Protein AF-0000000084978502 (afdb_homodimer)

Sequence (450 aa):
MEEYKTDAEIYAVLEREIIDLTLRPGSSLSENPLCARFGAPRSMIRVVLQRLQENGLVKIVPYKGTTVTRLNREIVDELIYERTAVEARVLRDFSPKCTPEQRALIRRRTDAYAALARAEEIDYNKLYEADRLLHETWFAAMGKMYLWRTLQNAHADYSRFRMLDTMTSGGLDEVIADHQNIIAAIERCDLAAFEPLVERHLYGGIRRLGSKLTGEYADYFEPEKMEEYKTDAEIYAVLEREIIDLTLRPGSSLSENPLCARFGAPRSMIRVVLQRLQENGLVKIVPYKGTTVTRLNREIVDELIYERTAVEARVLRDFSPKCTPEQRALIRRRTDAYAALARAEEIDYNKLYEADRLLHETWFAAMGKMYLWRTLQNAHADYSRFRMLDTMTSGGLDEVIADHQNIIAAIERCDLAAFEPLVERHLYGGIRRLGSKLTGEYADYFEPEK

Solvent-accessible surface area (backbone atoms only — not comparable to full-atom values): 23992 Å² total; per-residue (Å²): 113,58,79,52,86,39,54,66,52,47,37,52,53,51,51,47,30,45,38,68,48,75,45,42,44,58,37,77,55,55,66,66,64,48,25,63,46,31,72,42,56,67,70,51,50,49,52,33,50,50,52,34,31,78,69,60,50,30,44,80,39,90,98,76,43,31,26,28,40,49,32,48,66,68,58,36,52,46,49,45,54,42,50,29,32,37,51,24,50,46,45,51,67,36,29,82,66,60,45,73,67,55,50,50,52,51,50,51,37,51,51,52,34,48,53,44,70,66,40,96,72,65,52,66,67,60,40,52,50,35,52,50,55,48,62,43,48,53,30,54,76,65,70,33,53,69,56,48,49,47,68,65,62,69,24,68,46,43,52,28,50,51,42,49,32,68,74,67,46,80,51,60,67,59,51,48,52,40,52,51,54,50,50,51,32,40,76,64,50,41,60,85,52,35,46,64,48,41,39,54,50,64,46,35,48,60,61,63,39,45,68,38,52,73,53,84,42,28,69,38,34,54,77,80,129,117,61,80,52,86,39,57,66,52,48,37,52,52,51,51,47,31,43,38,69,48,75,45,42,44,59,37,78,56,54,66,66,65,50,25,63,51,32,71,43,57,67,70,51,50,49,52,33,50,49,53,35,32,76,68,59,51,29,44,78,40,87,97,76,45,30,25,28,42,48,31,49,67,68,58,36,50,47,50,46,52,42,49,30,32,38,51,24,51,46,46,52,65,34,29,84,66,61,43,73,67,54,50,51,51,50,50,52,34,51,51,50,33,50,52,43,72,66,39,93,73,66,54,64,68,60,40,51,51,34,51,49,54,49,62,43,48,52,31,55,75,64,70,34,53,70,56,49,49,45,68,67,60,69,30,66,43,46,53,29,50,52,41,49,32,69,74,67,45,81,52,61,66,58,52,49,52,38,52,50,53,49,51,52,31,36,76,67,52,40,60,82,51,35,47,64,47,40,39,55,50,65,46,36,49,59,62,62,38,46,69,39,52,73,51,84,44,30,72,39,33,54,77,81,128

Secondary structure (DSSP, 8-state):
-----SHHHHHHHHHHHHHTTSS-TT-B--HHHHHHHHT--HHHHHHHHHHHHHTTSEEEETTTEEEEPPB-HHHHHHHHHHHHHHHHHHHHHHGGG--HHHHHHHHHHHHHHHHHHTSSS--HHHHHHHHHHHHHHHHHHTT-HHHHHHHHHT-HHHHHHHHHHHHHS--HHHHHHHHHHHHHHHHHT-GGGHHHHHHHHHTHHHHHHGGGGTTTTGGGBPPP-/-----SHHHHHHHHHHHHHTTSS-TT-B--HHHHHHHHT--HHHHHHHHHHHHHTTSEEEETTTEEEEPPB-HHHHHHHHHHHHHHHHHHHHHHGGG--HHHHHHHHHHHHHHHHHHTSSS--HHHHHHHHHHHHHHHHHHTT-HHHHHHHHHS-HHHHHHHHHHHHHS--HHHHHHHHHHHHHHHHHT-GGGHHHHHHHHHTHHHHHHGGGGTTTTGGGBPPP-

Radius of gyration: 24.13 Å; Cα contacts (8 Å, |Δi|>4): 511; chains: 2; bounding box: 58×70×54 Å

Structure (mmCIF, N/CA/C/O backbone):
data_AF-0000000084978502-model_v1
#
loop_
_entity.id
_entity.type
_entity.pdbx_description
1 polymer 'Transcriptional regulator, GntR family'
#
loop_
_atom_site.group_PDB
_atom_site.id
_atom_site.type_symbol
_atom_site.label_atom_id
_atom_site.label_alt_id
_atom_site.label_comp_id
_atom_site.label_asym_id
_atom_site.label_entity_id
_atom_site.label_seq_id
_atom_site.pdbx_PDB_ins_code
_atom_site.Cartn_x
_atom_site.Cartn_y
_atom_site.Cartn_z
_atom_site.occupancy
_atom_site.B_iso_or_equiv
_atom_site.auth_seq_id
_atom_site.auth_comp_id
_atom_site.auth_asym_id
_atom_site.auth_atom_id
_atom_site.pdbx_PDB_model_num
ATOM 1 N N . MET A 1 1 ? -21.109 30.172 -2.07 1 45.62 1 MET A N 1
ATOM 2 C CA . MET A 1 1 ? -21.516 28.812 -2.381 1 45.62 1 MET A CA 1
ATOM 3 C C . MET A 1 1 ? -20.719 28.25 -3.555 1 45.62 1 MET A C 1
ATOM 5 O O . MET A 1 1 ? -20.641 28.891 -4.609 1 45.62 1 MET A O 1
ATOM 9 N N . GLU A 1 2 ? -19.812 27.375 -3.27 1 52.56 2 GLU A N 1
ATOM 10 C CA . GLU A 1 2 ? -18.938 26.969 -4.363 1 52.56 2 GLU A CA 1
ATOM 11 C C . GLU A 1 2 ? -19.703 26.203 -5.434 1 52.56 2 GLU A C 1
ATOM 13 O O . GLU A 1 2 ? -20.422 25.25 -5.129 1 52.56 2 GLU A O 1
ATOM 18 N N . GLU A 1 3 ? -20.047 26.828 -6.395 1 58.22 3 GLU A N 1
ATOM 19 C CA . GLU A 1 3 ? -20.75 26.234 -7.527 1 58.22 3 GLU A CA 1
ATOM 20 C C . GLU A 1 3 ? -19.953 25.078 -8.133 1 58.22 3 GLU A C 1
ATOM 22 O O . GLU A 1 3 ? -19.031 25.297 -8.922 1 58.22 3 GLU A O 1
ATOM 27 N N . TYR A 1 4 ? -19.922 24.016 -7.375 1 64.69 4 TYR A N 1
ATOM 28 C CA . TYR A 1 4 ? -19.203 22.922 -8.031 1 64.69 4 TYR A CA 1
ATOM 29 C C . TYR A 1 4 ? -20.156 22.094 -8.898 1 64.69 4 TYR A C 1
ATOM 31 O O . TYR A 1 4 ? -21.281 21.812 -8.508 1 64.69 4 TYR A O 1
ATOM 39 N N . LYS A 1 5 ? -19.625 21.938 -10.133 1 68.88 5 LYS A N 1
ATOM 40 C CA . LYS A 1 5 ? -20.5 21.422 -11.18 1 68.88 5 LYS A CA 1
ATOM 41 C C . LYS A 1 5 ? -20.406 19.906 -11.273 1 68.88 5 LYS A C 1
ATOM 43 O O . LYS A 1 5 ? -21.375 19.234 -11.656 1 68.88 5 LYS A O 1
ATOM 48 N N . THR A 1 6 ? -19.656 19.344 -10.688 1 86.62 6 THR A N 1
ATOM 49 C CA . THR A 1 6 ? -19.688 17.906 -10.969 1 86.62 6 THR A CA 1
ATOM 50 C C . THR A 1 6 ? -19.391 17.109 -9.703 1 86.62 6 THR A C 1
ATOM 52 O O . THR A 1 6 ? -18.875 17.641 -8.727 1 86.62 6 THR A O 1
ATOM 55 N N . ASP A 1 7 ? -19.75 15.953 -9.695 1 92.62 7 ASP A N 1
ATOM 56 C CA . ASP A 1 7 ? -19.469 15.023 -8.602 1 92.62 7 ASP A CA 1
ATOM 57 C C . ASP A 1 7 ? -17.969 14.922 -8.336 1 92.62 7 ASP A C 1
ATOM 59 O O . ASP A 1 7 ? -17.531 14.883 -7.188 1 92.62 7 ASP A O 1
ATOM 63 N N . ALA A 1 8 ? -17.312 14.961 -9.453 1 92.12 8 ALA A N 1
ATOM 64 C CA . ALA A 1 8 ? -15.859 14.836 -9.352 1 92.12 8 ALA A CA 1
ATOM 65 C C . ALA A 1 8 ? -15.25 16.031 -8.633 1 92.12 8 ALA A C 1
ATOM 67 O O . ALA A 1 8 ? -14.312 15.883 -7.848 1 92.12 8 ALA A O 1
ATOM 68 N N . GLU A 1 9 ? -15.766 17.156 -8.898 1 94.19 9 GLU A N 1
ATOM 69 C CA . GLU A 1 9 ? -15.258 18.375 -8.273 1 94.19 9 GLU A CA 1
ATOM 70 C C . GLU A 1 9 ? -15.578 18.406 -6.781 1 94.19 9 GLU A C 1
ATOM 72 O O . GLU A 1 9 ? -14.727 18.766 -5.965 1 94.19 9 GLU A O 1
ATOM 77 N N . ILE A 1 10 ? -16.812 18.047 -6.531 1 95.88 10 ILE A N 1
ATOM 78 C CA . ILE A 1 10 ? -17.219 18.016 -5.129 1 95.88 10 ILE A CA 1
ATOM 79 C C . ILE A 1 10 ? -16.375 16.984 -4.375 1 95.88 10 ILE A C 1
ATOM 81 O O . ILE A 1 10 ? -15.922 17.25 -3.26 1 95.88 10 ILE A O 1
ATOM 85 N N . TYR A 1 11 ? -16.234 15.836 -4.98 1 95.62 11 TYR A N 1
ATOM 86 C CA . TYR A 1 11 ? -15.406 14.797 -4.379 1 95.62 11 TYR A CA 1
ATOM 87 C C . TYR A 1 11 ? -14.016 15.32 -4.07 1 95.62 11 TYR A C 1
ATOM 89 O O . TYR A 1 11 ? -13.5 15.133 -2.965 1 95.62 11 TYR A O 1
ATOM 97 N N . ALA A 1 12 ? -13.445 16.016 -5.023 1 94.56 12 ALA A N 1
ATOM 98 C CA . ALA A 1 12 ? -12.078 16.5 -4.879 1 94.56 12 ALA A CA 1
ATOM 99 C C . ALA A 1 12 ? -11.969 17.5 -3.725 1 94.56 12 ALA A C 1
ATOM 101 O O . ALA A 1 12 ? -11 17.469 -2.963 1 94.56 12 ALA A O 1
ATOM 102 N N . VAL A 1 13 ? -12.969 18.312 -3.621 1 94.81 13 VAL A N 1
ATOM 103 C CA . VAL A 1 13 ? -12.977 19.328 -2.562 1 94.81 13 VAL A CA 1
ATOM 104 C C . VAL A 1 13 ? -13.07 18.641 -1.201 1 94.81 13 VAL A C 1
ATOM 106 O O . VAL A 1 13 ? -12.281 18.922 -0.296 1 94.81 13 VAL A O 1
ATOM 109 N N . LEU A 1 14 ? -13.977 17.703 -1.093 1 96 14 LEU A N 1
ATOM 110 C CA . LEU A 1 14 ? -14.188 17.031 0.181 1 96 14 LEU A CA 1
ATOM 111 C C . LEU A 1 14 ? -12.984 16.156 0.536 1 96 14 LEU A C 1
ATOM 113 O O . LEU A 1 14 ? -12.594 16.078 1.701 1 96 14 LEU A O 1
ATOM 117 N N . GLU A 1 15 ? -12.508 15.453 -0.425 1 95.12 15 GLU A N 1
ATOM 118 C CA . GLU A 1 15 ? -11.312 14.656 -0.187 1 95.12 15 GLU A CA 1
ATOM 119 C C . GLU A 1 15 ? -10.172 15.516 0.35 1 95.12 15 GLU A C 1
ATOM 121 O O . GLU A 1 15 ? -9.516 15.148 1.328 1 95.12 15 GLU A O 1
ATOM 126 N N . ARG A 1 16 ? -9.977 16.656 -0.269 1 93.81 16 ARG A N 1
ATOM 127 C CA . ARG A 1 16 ? -8.93 17.562 0.176 1 93.81 16 ARG A CA 1
ATOM 128 C C . ARG A 1 16 ? -9.18 18.016 1.611 1 93.81 16 ARG A C 1
ATOM 130 O O . ARG A 1 16 ? -8.266 18.016 2.436 1 93.81 16 ARG A O 1
ATOM 137 N N . GLU A 1 17 ? -10.406 18.344 1.91 1 95.88 17 GLU A N 1
ATOM 138 C CA . GLU A 1 17 ? -10.742 18.859 3.236 1 95.88 17 GLU A CA 1
ATOM 139 C C . GLU A 1 17 ? -10.578 17.766 4.301 1 95.88 17 GLU A C 1
ATOM 141 O O . GLU A 1 17 ? -10.234 18.062 5.445 1 95.88 17 GLU A O 1
ATOM 146 N N . ILE A 1 18 ? -10.805 16.484 3.902 1 96.38 18 ILE A N 1
ATOM 147 C CA . ILE A 1 18 ? -10.609 15.375 4.824 1 96.38 18 ILE A CA 1
ATOM 148 C C . ILE A 1 18 ? -9.117 15.133 5.027 1 96.38 18 ILE A C 1
ATOM 150 O O . ILE A 1 18 ? -8.656 14.945 6.16 1 96.38 18 ILE A O 1
ATOM 154 N N . ILE A 1 19 ? -8.375 15.258 3.99 1 94.5 19 ILE A N 1
ATOM 155 C CA . ILE A 1 19 ? -6.949 14.953 4.012 1 94.5 19 ILE A CA 1
ATOM 156 C C . ILE A 1 19 ? -6.199 16.047 4.766 1 94.5 19 ILE A C 1
ATOM 158 O O . ILE A 1 19 ? -5.289 15.766 5.543 1 94.5 19 ILE A O 1
ATOM 162 N N . ASP A 1 20 ? -6.66 17.312 4.551 1 94.62 20 ASP A N 1
ATOM 163 C CA . ASP A 1 20 ? -5.938 18.406 5.199 1 94.62 20 ASP A CA 1
ATOM 164 C C . ASP A 1 20 ? -6.531 18.719 6.574 1 94.62 20 ASP A C 1
ATOM 166 O O . ASP A 1 20 ? -6.16 19.703 7.207 1 94.62 20 ASP A O 1
ATOM 170 N N . LEU A 1 21 ? -7.523 17.969 7.055 1 95.75 21 LEU A N 1
ATOM 171 C CA . LEU A 1 21 ? -8.086 17.938 8.398 1 95.75 21 LEU A CA 1
ATOM 172 C C . LEU A 1 21 ? -9.008 19.125 8.633 1 95.75 21 LEU A C 1
ATOM 174 O O . LEU A 1 21 ? -9.375 19.422 9.773 1 95.75 21 LEU A O 1
ATOM 178 N N . THR A 1 22 ? -9.328 19.859 7.516 1 96.25 22 THR A N 1
ATOM 179 C CA . THR A 1 22 ? -10.422 20.828 7.641 1 96.25 22 THR A CA 1
ATOM 180 C C . THR A 1 22 ? -11.68 20.141 8.164 1 96.25 22 THR A C 1
ATOM 182 O O . THR A 1 22 ? -12.359 20.672 9.047 1 96.25 22 THR A O 1
ATOM 185 N N . LEU A 1 23 ? -11.953 18.969 7.582 1 96.81 23 LEU A N 1
ATOM 186 C CA . LEU A 1 23 ? -12.914 18.047 8.172 1 96.81 23 LEU A CA 1
ATOM 187 C C . LEU A 1 23 ? -12.219 17.031 9.07 1 96.81 23 LEU A C 1
ATOM 189 O O . LEU A 1 23 ? -11.508 16.141 8.578 1 96.81 23 LEU A O 1
ATOM 193 N N . ARG A 1 24 ? -12.469 17.141 10.336 1 96.12 24 ARG A N 1
ATOM 194 C CA . ARG A 1 24 ? -11.711 16.375 11.32 1 96.12 24 ARG A CA 1
ATOM 195 C C . ARG A 1 24 ? -12.172 14.914 11.352 1 96.12 24 ARG A C 1
ATOM 197 O O . ARG A 1 24 ? -13.352 14.625 11.148 1 96.12 24 ARG A O 1
ATOM 204 N N . PRO A 1 25 ? -11.234 14.023 11.68 1 96.75 25 PRO A N 1
ATOM 205 C CA . PRO A 1 25 ? -11.656 12.633 11.883 1 96.75 25 PRO A CA 1
ATOM 206 C C . PRO A 1 25 ? -12.734 12.5 12.953 1 96.75 25 PRO A C 1
ATOM 208 O O . PRO A 1 25 ? -12.656 13.141 14.008 1 96.75 25 PRO A O 1
ATOM 211 N N . GLY A 1 26 ? -13.719 11.734 12.578 1 95.19 26 GLY A N 1
ATOM 212 C CA . GLY A 1 26 ? -14.797 11.492 13.523 1 95.19 26 GLY A CA 1
ATOM 213 C C . GLY A 1 26 ? -15.93 12.492 13.398 1 95.19 26 GLY A C 1
ATOM 214 O O . GLY A 1 26 ? -17 12.297 13.961 1 95.19 26 GLY A O 1
ATOM 215 N N . SER A 1 27 ? -15.758 13.617 12.695 1 96.06 27 SER A N 1
ATOM 216 C CA . SER A 1 27 ? -16.781 14.648 12.57 1 96.06 27 SER A CA 1
ATOM 217 C C . SER A 1 27 ? -17.906 14.188 11.648 1 96.06 27 SER A C 1
ATOM 219 O O . SER A 1 27 ? -17.703 13.344 10.781 1 96.06 27 SER A O 1
ATOM 221 N N . SER A 1 28 ? -19.016 14.719 11.805 1 95.12 28 SER A N 1
ATOM 222 C CA . SER A 1 28 ? -20.188 14.398 11 1 95.12 28 SER A CA 1
ATOM 223 C C . SER A 1 28 ? -20.156 15.141 9.672 1 95.12 28 SER A C 1
ATOM 225 O O . SER A 1 28 ? -19.766 16.312 9.617 1 95.12 28 SER A O 1
ATOM 227 N N . LEU A 1 29 ? -20.438 14.477 8.664 1 94.75 29 LEU A N 1
ATOM 228 C CA . LEU A 1 29 ? -20.609 15.016 7.316 1 94.75 29 LEU A CA 1
ATOM 229 C C . LEU A 1 29 ? -22.016 14.727 6.785 1 94.75 29 LEU A C 1
ATOM 231 O O . LEU A 1 29 ? -22.203 13.781 6.016 1 94.75 29 LEU A O 1
ATOM 235 N N . SER A 1 30 ? -22.922 15.617 7.105 1 90.94 30 SER A N 1
ATOM 236 C CA . SER A 1 30 ? -24.344 15.398 6.824 1 90.94 30 SER A CA 1
ATOM 237 C C . SER A 1 30 ? -24.703 15.836 5.41 1 90.94 30 SER A C 1
ATOM 239 O O . SER A 1 30 ? -24.141 16.812 4.898 1 90.94 30 SER A O 1
ATOM 241 N N . GLU A 1 31 ? -25.641 15.188 4.867 1 91.44 31 GLU A N 1
ATOM 242 C CA . GLU A 1 31 ? -26.062 15.422 3.49 1 91.44 31 GLU A CA 1
ATOM 243 C C . GLU A 1 31 ? -26.656 16.812 3.322 1 91.44 31 GLU A C 1
ATOM 245 O O . GLU A 1 31 ? -26.297 17.547 2.389 1 91.44 31 GLU A O 1
ATOM 250 N N . ASN A 1 32 ? -27.453 17.25 4.215 1 92.62 32 ASN A N 1
ATOM 251 C CA . ASN A 1 32 ? -28.188 18.5 4.051 1 92.62 32 ASN A CA 1
ATOM 252 C C . ASN A 1 32 ? -27.234 19.703 4.039 1 92.62 32 ASN A C 1
ATOM 254 O O . ASN A 1 32 ? -27.266 20.516 3.111 1 92.62 32 ASN A O 1
ATOM 258 N N . PRO A 1 33 ? -26.469 19.781 4.938 1 94.38 33 PRO A N 1
ATOM 259 C CA . PRO A 1 33 ? -25.5 20.875 4.902 1 94.38 33 PRO A CA 1
ATOM 260 C C . PRO A 1 33 ? -24.625 20.859 3.648 1 94.38 33 PRO A C 1
ATOM 262 O O . PRO A 1 33 ? -24.266 21.906 3.125 1 94.38 33 PRO A O 1
ATOM 265 N N . LEU A 1 34 ? -24.25 19.719 3.201 1 94.5 34 LEU A N 1
ATOM 266 C CA . LEU A 1 34 ? -23.438 19.609 2 1 94.5 34 LEU A CA 1
ATOM 267 C C . LEU A 1 34 ? -24.203 20.078 0.769 1 94.5 34 LEU A C 1
ATOM 269 O O . LEU A 1 34 ? -23.641 20.734 -0.109 1 94.5 34 LEU A O 1
ATOM 273 N N . CYS A 1 35 ? -25.391 19.672 0.732 1 94.19 35 CYS A N 1
ATOM 274 C CA . CYS A 1 35 ? -26.234 20.141 -0.362 1 94.19 35 CYS A CA 1
ATOM 275 C C . CYS A 1 35 ? -26.281 21.672 -0.405 1 94.19 35 CYS A C 1
ATOM 277 O O . CYS A 1 35 ? -26.141 22.266 -1.474 1 94.19 35 CYS A O 1
ATOM 279 N N . ALA A 1 36 ? -26.422 22.25 0.706 1 95 36 ALA A N 1
ATOM 280 C CA . ALA A 1 36 ? -26.484 23.703 0.799 1 95 36 ALA A CA 1
ATOM 281 C C . ALA A 1 36 ? -25.141 24.344 0.443 1 95 36 ALA A C 1
ATOM 283 O O . ALA A 1 36 ? -25.078 25.312 -0.314 1 95 36 ALA A O 1
ATOM 284 N N . ARG A 1 37 ? -24.156 23.781 0.854 1 94.5 37 ARG A N 1
ATOM 285 C CA . ARG A 1 37 ? -22.812 24.312 0.64 1 94.5 37 ARG A CA 1
ATOM 286 C C . ARG A 1 37 ? -22.453 24.297 -0.842 1 94.5 37 ARG A C 1
ATOM 288 O O . ARG A 1 37 ? -21.859 25.25 -1.344 1 94.5 37 ARG A O 1
ATOM 295 N N . PHE A 1 38 ? -22.875 23.25 -1.514 1 95.25 38 PHE A N 1
ATOM 296 C CA . PHE A 1 38 ? -22.391 23.078 -2.881 1 95.25 38 PHE A CA 1
ATOM 297 C C . PHE A 1 38 ? -23.5 23.406 -3.883 1 95.25 38 PHE A C 1
ATOM 299 O O . PHE A 1 38 ? -23.266 23.422 -5.09 1 95.25 38 PHE A O 1
ATOM 306 N N . GLY A 1 39 ? -24.656 23.594 -3.359 1 94 39 GLY A N 1
ATOM 307 C CA . GLY A 1 39 ? -25.781 23.797 -4.262 1 94 39 GLY A CA 1
ATOM 308 C C . GLY A 1 39 ? -26.047 22.594 -5.156 1 94 39 GLY A C 1
ATOM 309 O O . GLY A 1 39 ? -26.297 22.75 -6.352 1 94 39 GLY A O 1
ATOM 310 N N . ALA A 1 40 ? -25.922 21.438 -4.582 1 94.56 40 ALA A N 1
ATOM 311 C CA . ALA A 1 40 ? -26.062 20.188 -5.336 1 94.56 40 ALA A CA 1
ATOM 312 C C . ALA A 1 40 ? -27.203 19.359 -4.793 1 94.56 40 ALA A C 1
ATOM 314 O O . ALA A 1 40 ? -27.516 19.406 -3.6 1 94.56 40 ALA A O 1
ATOM 315 N N . PRO A 1 41 ? -27.812 18.641 -5.602 1 93.44 41 PRO A N 1
ATOM 316 C CA . PRO A 1 41 ? -28.875 17.75 -5.141 1 93.44 41 PRO A CA 1
ATOM 317 C C . PRO A 1 41 ? -28.359 16.609 -4.277 1 93.44 41 PRO A C 1
ATOM 319 O O . PRO A 1 41 ? -27.172 16.281 -4.32 1 93.44 41 PRO A O 1
ATOM 322 N N . ARG A 1 42 ? -29.25 16.031 -3.57 1 93.38 42 ARG A N 1
ATOM 323 C CA . ARG A 1 42 ? -28.938 14.938 -2.646 1 93.38 42 ARG A CA 1
ATOM 324 C C . ARG A 1 42 ? -28.359 13.734 -3.387 1 93.38 42 ARG A C 1
ATOM 326 O O . ARG A 1 42 ? -27.484 13.039 -2.867 1 93.38 42 ARG A O 1
ATOM 333 N N . SER A 1 43 ? -28.875 13.562 -4.5 1 94.44 43 SER A N 1
ATOM 334 C CA . SER A 1 43 ? -28.406 12.414 -5.273 1 94.44 43 SER A CA 1
ATOM 335 C C . SER A 1 43 ? -26.922 12.547 -5.625 1 94.44 43 SER A C 1
ATOM 337 O O . SER A 1 43 ? -26.188 11.555 -5.594 1 94.44 43 SER A O 1
ATOM 339 N N . MET A 1 44 ? -26.547 13.656 -5.926 1 94.81 44 MET A N 1
ATOM 340 C CA . MET A 1 44 ? -25.156 13.906 -6.254 1 94.81 44 MET A CA 1
ATOM 341 C C . MET A 1 44 ? -24.266 13.781 -5.012 1 94.81 44 MET A C 1
ATOM 343 O O . MET A 1 44 ? -23.203 13.164 -5.059 1 94.81 44 MET A O 1
ATOM 347 N N . ILE A 1 45 ? -24.719 14.297 -4.008 1 96 45 ILE A N 1
ATOM 348 C CA . ILE A 1 45 ? -23.969 14.25 -2.758 1 96 45 ILE A CA 1
ATOM 349 C C . ILE A 1 45 ? -23.828 12.797 -2.299 1 96 45 ILE A C 1
ATOM 351 O O . ILE A 1 45 ? -22.766 12.398 -1.819 1 96 45 ILE A O 1
ATOM 355 N N . ARG A 1 46 ? -24.844 12.047 -2.475 1 94.06 46 ARG A N 1
ATOM 356 C CA . ARG A 1 46 ? -24.812 10.641 -2.088 1 94.06 46 ARG A CA 1
ATOM 357 C C . ARG A 1 46 ? -23.781 9.875 -2.904 1 94.06 46 ARG A C 1
ATOM 359 O O . ARG A 1 46 ? -23.078 9.008 -2.371 1 94.06 46 ARG A O 1
ATOM 366 N N . VAL A 1 47 ? -23.688 10.219 -4.098 1 94.62 47 VAL A N 1
ATOM 367 C CA . VAL A 1 47 ? -22.703 9.602 -4.965 1 94.62 47 VAL A CA 1
ATOM 368 C C . VAL A 1 47 ? -21.297 9.938 -4.465 1 94.62 47 VAL A C 1
ATOM 370 O O . VAL A 1 47 ? -20.438 9.055 -4.371 1 94.62 47 VAL A O 1
ATOM 373 N N . VAL A 1 48 ? -21.188 11.102 -4.168 1 96.56 48 VAL A N 1
ATOM 374 C CA . VAL A 1 48 ? -19.891 11.578 -3.711 1 96.56 48 VAL A CA 1
ATOM 375 C C . VAL A 1 48 ? -19.531 10.914 -2.389 1 96.56 48 VAL A C 1
ATOM 377 O O . VAL A 1 48 ? -18.391 10.445 -2.211 1 96.56 48 VAL A O 1
ATOM 380 N N . LEU A 1 49 ? -20.5 10.836 -1.517 1 96.25 49 LEU A N 1
ATOM 381 C CA . LEU A 1 49 ? -20.25 10.227 -0.212 1 96.25 49 LEU A CA 1
ATOM 382 C C . LEU A 1 49 ? -19.969 8.734 -0.35 1 96.25 49 LEU A C 1
ATOM 384 O O . LEU A 1 49 ? -19.125 8.195 0.374 1 96.25 49 LEU A O 1
ATOM 388 N N . GLN A 1 50 ? -20.578 8.117 -1.25 1 94 50 GLN A N 1
ATOM 389 C CA . GLN A 1 50 ? -20.328 6.703 -1.498 1 94 50 GLN A CA 1
ATOM 390 C C . GLN A 1 50 ? -18.906 6.477 -2.01 1 94 50 GLN A C 1
ATOM 392 O O . GLN A 1 50 ? -18.25 5.527 -1.6 1 94 50 GLN A O 1
ATOM 397 N N . ARG A 1 51 ? -18.562 7.355 -2.822 1 92.75 51 ARG A N 1
ATOM 398 C CA . ARG A 1 51 ? -17.203 7.254 -3.35 1 92.75 51 ARG A CA 1
ATOM 399 C C . ARG A 1 51 ? -16.172 7.504 -2.256 1 92.75 51 ARG A C 1
ATOM 401 O O . ARG A 1 51 ? -15.141 6.82 -2.195 1 92.75 51 ARG A O 1
ATOM 408 N N . LEU A 1 52 ? -16.469 8.414 -1.469 1 95.12 52 LEU A N 1
ATOM 409 C CA . LEU A 1 52 ? -15.594 8.688 -0.34 1 95.12 52 LEU A CA 1
ATOM 410 C C . LEU A 1 52 ? -15.508 7.48 0.589 1 95.12 52 LEU A C 1
ATOM 412 O O . LEU A 1 52 ? -14.438 7.18 1.13 1 95.12 52 LEU A O 1
ATOM 416 N N . GLN A 1 53 ? -16.641 6.855 0.767 1 94.38 53 GLN A N 1
ATOM 417 C CA . GLN A 1 53 ? -16.656 5.66 1.607 1 94.38 53 GLN A CA 1
ATOM 418 C C . GLN A 1 53 ? -15.828 4.535 0.984 1 94.38 53 GLN A C 1
ATOM 420 O O . GLN A 1 53 ? -15.102 3.834 1.685 1 94.38 53 GLN A O 1
ATOM 425 N N . GLU A 1 54 ? -15.953 4.344 -0.302 1 86.94 54 GLU A N 1
ATOM 426 C CA . GLU A 1 54 ? -15.219 3.314 -1.027 1 86.94 54 GLU A CA 1
ATOM 427 C C . GLU A 1 54 ? -13.711 3.516 -0.884 1 86.94 54 GLU A C 1
ATOM 429 O O . GLU A 1 54 ? -12.945 2.547 -0.893 1 86.94 54 GLU A O 1
ATOM 434 N N . ASN A 1 55 ? -13.391 4.863 -0.646 1 88.25 55 ASN A N 1
ATOM 435 C CA . ASN A 1 55 ? -11.977 5.191 -0.515 1 88.25 55 ASN A CA 1
ATOM 436 C C . ASN A 1 55 ? -11.555 5.312 0.948 1 88.25 55 ASN A C 1
ATOM 438 O O . ASN A 1 55 ? -10.445 5.754 1.249 1 88.25 55 ASN A O 1
ATOM 442 N N . GLY A 1 56 ? -12.539 4.898 1.826 1 91.06 56 GLY A N 1
ATOM 443 C CA . GLY A 1 56 ? -12.234 4.781 3.242 1 91.06 56 GLY A CA 1
ATOM 444 C C . GLY A 1 56 ? -12.172 6.121 3.953 1 91.06 56 GLY A C 1
ATOM 445 O O . GLY A 1 56 ? -11.656 6.215 5.066 1 91.06 56 GLY A O 1
ATOM 446 N N . LEU A 1 57 ? -12.703 7.18 3.416 1 95.5 57 LEU A N 1
ATOM 447 C CA . LEU A 1 57 ? -12.57 8.523 3.959 1 95.5 57 LEU A CA 1
ATOM 448 C C . LEU A 1 57 ? -13.742 8.859 4.883 1 95.5 57 LEU A C 1
ATOM 450 O O . LEU A 1 57 ? -13.609 9.688 5.785 1 95.5 57 LEU A O 1
ATOM 454 N N . VAL A 1 58 ? -14.969 8.172 4.531 1 96.69 58 VAL A N 1
ATOM 455 C CA . VAL A 1 58 ? -16.141 8.359 5.387 1 96.69 58 VAL A CA 1
ATOM 456 C C . VAL A 1 58 ? -16.797 7.012 5.664 1 96.69 58 VAL A C 1
ATOM 458 O O . VAL A 1 58 ? -16.484 6.012 5.012 1 96.69 58 VAL A O 1
ATOM 461 N N . LYS A 1 59 ? -17.484 6.938 6.711 1 95.81 59 LYS A N 1
ATOM 462 C CA . LYS A 1 59 ? -18.344 5.805 7.035 1 95.81 59 LYS A CA 1
ATOM 463 C C . LYS A 1 59 ? -19.812 6.211 7.043 1 95.81 59 LYS A C 1
ATOM 465 O O . LYS A 1 59 ? -20.203 7.152 7.738 1 95.81 59 LYS A O 1
ATOM 470 N N . ILE A 1 60 ? -20.5 5.531 6.184 1 96 60 ILE A N 1
ATOM 471 C CA . ILE A 1 60 ? -21.938 5.77 6.117 1 96 60 ILE A CA 1
ATOM 472 C C . ILE A 1 60 ? -22.672 4.711 6.934 1 96 60 ILE A C 1
ATOM 474 O O . ILE A 1 60 ? -22.547 3.516 6.656 1 96 60 ILE A O 1
ATOM 478 N N . VAL A 1 61 ? -23.328 5.148 7.961 1 91.56 61 VAL A N 1
ATOM 479 C CA . VAL A 1 61 ? -24.172 4.246 8.75 1 91.56 61 VAL A CA 1
ATOM 480 C C . VAL A 1 61 ? -25.641 4.594 8.547 1 91.56 61 VAL A C 1
ATOM 482 O O . VAL A 1 61 ? -26.062 5.723 8.812 1 91.56 61 VAL A O 1
ATOM 485 N N . PRO A 1 62 ? -26.297 3.617 8.078 1 87.69 62 PRO A N 1
ATOM 486 C CA . PRO A 1 62 ? -27.719 3.881 7.871 1 87.69 62 PRO A CA 1
ATOM 487 C C . PRO A 1 62 ? -28.406 4.449 9.117 1 87.69 62 PRO A C 1
ATOM 489 O O . PRO A 1 62 ? -28.172 3.967 10.227 1 87.69 62 PRO A O 1
ATOM 492 N N . TYR A 1 63 ? -29.062 5.457 9.023 1 85.5 63 TYR A N 1
ATOM 493 C CA . TYR A 1 63 ? -29.922 6.129 10 1 85.5 63 TYR A CA 1
ATOM 494 C C . TYR A 1 63 ? -29.078 6.828 11.062 1 85.5 63 TYR A C 1
ATOM 496 O O . TYR A 1 63 ? -29.625 7.414 12 1 85.5 63 TYR A O 1
ATOM 504 N N . LYS A 1 64 ? -27.812 6.758 10.961 1 85 64 LYS A N 1
ATOM 505 C CA . LYS A 1 64 ? -26.953 7.418 11.938 1 85 64 LYS A CA 1
ATOM 506 C C . LYS A 1 64 ? -26.156 8.547 11.297 1 85 64 LYS A C 1
ATOM 508 O O . LYS A 1 64 ? -25.719 9.477 11.977 1 85 64 LYS A O 1
ATOM 513 N N . GLY A 1 65 ? -26.016 8.352 10.016 1 92.12 65 GLY A N 1
ATOM 514 C CA . GLY A 1 65 ? -25.344 9.445 9.328 1 92.12 65 GLY A CA 1
ATOM 515 C C . GLY A 1 65 ? -23.984 9.055 8.773 1 92.12 65 GLY A C 1
ATOM 516 O O . GLY A 1 65 ? -23.656 7.871 8.703 1 92.12 65 GLY A O 1
ATOM 517 N N . THR A 1 66 ? -23.281 10.109 8.25 1 96.5 66 THR A N 1
ATOM 518 C CA . THR A 1 66 ? -21.953 9.961 7.641 1 96.5 66 THR A CA 1
ATOM 519 C C . THR A 1 66 ? -20.891 10.672 8.477 1 96.5 66 THR A C 1
ATOM 521 O O . THR A 1 66 ? -21.094 11.812 8.891 1 96.5 66 THR A O 1
ATOM 524 N N . THR A 1 67 ? -19.875 9.914 8.75 1 96.94 67 THR A N 1
ATOM 525 C CA . THR A 1 67 ? -18.797 10.484 9.539 1 96.94 67 THR A CA 1
ATOM 526 C C . THR A 1 67 ? -17.453 10.305 8.828 1 96.94 67 THR A C 1
ATOM 528 O O . THR A 1 67 ? -17.266 9.336 8.086 1 96.94 67 THR A O 1
ATOM 531 N N . VAL A 1 68 ? -16.609 11.258 8.992 1 97.31 68 VAL A N 1
ATOM 532 C CA . VAL A 1 68 ? -15.227 11.109 8.531 1 97.31 68 VAL A CA 1
ATOM 533 C C . VAL A 1 68 ? -14.531 10.008 9.328 1 97.31 68 VAL A C 1
ATOM 535 O O . VAL A 1 68 ? -14.609 9.984 10.562 1 97.31 68 VAL A O 1
ATOM 538 N N . THR A 1 69 ? -13.883 9.094 8.672 1 96.31 69 THR A N 1
ATOM 539 C CA . THR A 1 69 ? -13.258 7.965 9.352 1 96.31 69 THR A CA 1
ATOM 540 C C . THR A 1 69 ? -12.094 8.438 10.227 1 96.31 69 THR A C 1
ATOM 542 O O . THR A 1 69 ? -11.477 9.461 9.945 1 96.31 69 THR A O 1
ATOM 545 N N . ARG A 1 70 ? -11.883 7.68 11.281 1 95.81 70 ARG A N 1
ATOM 546 C CA . ARG A 1 70 ? -10.711 7.895 12.125 1 95.81 70 ARG A CA 1
ATOM 547 C C . ARG A 1 70 ? -9.492 7.176 11.555 1 95.81 70 ARG A C 1
ATOM 549 O O . ARG A 1 70 ? -9.633 6.238 10.766 1 95.81 70 ARG A O 1
ATOM 556 N N . LEU A 1 71 ? -8.367 7.684 11.93 1 95.12 71 LEU A N 1
ATOM 557 C CA . LEU A 1 71 ? -7.125 7.07 11.484 1 95.12 71 LEU A CA 1
ATOM 558 C C . LEU A 1 71 ? -6.859 5.773 12.242 1 95.12 71 LEU A C 1
ATOM 560 O O . LEU A 1 71 ? -7.254 5.633 13.398 1 95.12 71 LEU A O 1
ATOM 564 N N . ASN A 1 72 ? -6.277 4.82 11.586 1 93.12 72 ASN A N 1
ATOM 565 C CA . ASN A 1 72 ? -5.789 3.59 12.195 1 93.12 72 ASN A CA 1
ATOM 566 C C . ASN A 1 72 ? -4.285 3.637 12.438 1 93.12 72 ASN A C 1
ATOM 568 O O . ASN A 1 72 ? -3.502 3.619 11.484 1 93.12 72 ASN A O 1
ATOM 572 N N . ARG A 1 73 ? -3.916 3.666 13.648 1 92.56 73 ARG A N 1
ATOM 573 C CA . ARG A 1 73 ? -2.516 3.838 14.031 1 92.56 73 ARG A CA 1
ATOM 574 C C . ARG A 1 73 ? -1.659 2.697 13.492 1 92.56 73 ARG A C 1
ATOM 576 O O . ARG A 1 73 ? -0.516 2.912 13.086 1 92.56 73 ARG A O 1
ATOM 583 N N . GLU A 1 74 ? -2.156 1.495 13.562 1 93.19 74 GLU A N 1
ATOM 584 C CA . GLU A 1 74 ? -1.415 0.336 13.07 1 93.19 74 GLU A CA 1
ATOM 585 C C . GLU A 1 74 ? -1.175 0.43 11.57 1 93.19 74 GLU A C 1
ATOM 587 O O . GLU A 1 74 ? -0.092 0.092 11.086 1 93.19 74 GLU A O 1
ATOM 592 N N . ILE A 1 75 ? -2.176 0.905 10.867 1 92.88 75 ILE A N 1
ATOM 593 C CA . ILE A 1 75 ? -2.041 1.057 9.422 1 92.88 75 ILE A CA 1
ATOM 594 C C . ILE A 1 75 ? -1.021 2.148 9.109 1 92.88 75 ILE A C 1
ATOM 596 O O . ILE A 1 75 ? -0.184 1.988 8.219 1 92.88 75 ILE A O 1
ATOM 600 N N . VAL A 1 76 ? -1.04 3.236 9.836 1 94.38 76 VAL A N 1
ATOM 601 C CA . VAL A 1 76 ? -0.062 4.305 9.664 1 94.38 76 VAL A CA 1
ATOM 602 C C . VAL A 1 76 ? 1.348 3.754 9.867 1 94.38 76 VAL A C 1
ATOM 604 O O . VAL A 1 76 ? 2.244 4.016 9.062 1 94.38 76 VAL A O 1
ATOM 607 N N . ASP A 1 77 ? 1.514 2.988 10.922 1 94.94 77 ASP A N 1
ATOM 608 C CA . ASP A 1 77 ? 2.82 2.406 11.211 1 94.94 77 ASP A CA 1
ATOM 609 C C . ASP A 1 77 ? 3.283 1.5 10.07 1 94.94 77 ASP A C 1
ATOM 611 O O . ASP A 1 77 ? 4.438 1.571 9.641 1 94.94 77 ASP A O 1
ATOM 615 N N . GLU A 1 78 ? 2.443 0.678 9.578 1 96.12 78 GLU A N 1
ATOM 616 C CA . GLU A 1 78 ? 2.785 -0.23 8.492 1 96.12 78 GLU A CA 1
ATOM 617 C C . GLU A 1 78 ? 3.141 0.54 7.223 1 96.12 78 GLU A C 1
ATOM 619 O O . GLU A 1 78 ? 4.027 0.13 6.469 1 96.12 78 GLU A O 1
ATOM 624 N N . LEU A 1 79 ? 2.428 1.587 6.961 1 95.12 79 LEU A N 1
ATOM 625 C CA . LEU A 1 79 ? 2.691 2.389 5.77 1 95.12 79 LEU A CA 1
ATOM 626 C C . LEU A 1 79 ? 4.043 3.088 5.871 1 95.12 79 LEU A C 1
ATOM 628 O O . LEU A 1 79 ? 4.77 3.188 4.883 1 95.12 79 LEU A O 1
ATOM 632 N N . ILE A 1 80 ? 4.359 3.613 7.039 1 96.5 80 ILE A N 1
ATOM 633 C CA . ILE A 1 80 ? 5.676 4.203 7.266 1 96.5 80 ILE A CA 1
ATOM 634 C C . ILE A 1 80 ? 6.758 3.141 7.082 1 96.5 80 ILE A C 1
ATOM 636 O O . ILE A 1 80 ? 7.785 3.396 6.449 1 96.5 80 ILE A O 1
ATOM 640 N N . TYR A 1 81 ? 6.496 1.956 7.617 1 97.56 81 TYR A N 1
ATOM 641 C CA . TYR A 1 81 ? 7.402 0.82 7.492 1 97.56 81 TYR A CA 1
ATOM 642 C C . TYR A 1 81 ? 7.664 0.495 6.023 1 97.56 81 TYR A C 1
ATOM 644 O O . TYR A 1 81 ? 8.82 0.366 5.609 1 97.56 81 TYR A O 1
ATOM 652 N N . GLU A 1 82 ? 6.633 0.437 5.238 1 96.81 82 GLU A N 1
ATOM 653 C CA . GLU A 1 82 ? 6.73 0.161 3.807 1 96.81 82 GLU A CA 1
ATOM 654 C C . GLU A 1 82 ? 7.527 1.246 3.09 1 96.81 82 GLU A C 1
ATOM 656 O O . GLU A 1 82 ? 8.469 0.947 2.35 1 96.81 82 GLU A O 1
ATOM 661 N N . ARG A 1 83 ? 7.113 2.461 3.258 1 97.19 83 ARG A N 1
ATOM 662 C CA . ARG A 1 83 ? 7.781 3.561 2.568 1 97.19 83 ARG A CA 1
ATOM 663 C C . ARG A 1 83 ? 9.266 3.611 2.926 1 97.19 83 ARG A C 1
ATOM 665 O O . ARG A 1 83 ? 10.102 3.924 2.076 1 97.19 83 ARG A O 1
ATOM 672 N N . THR A 1 84 ? 9.594 3.348 4.234 1 98.19 84 THR A N 1
ATOM 673 C CA . THR A 1 84 ? 10.984 3.322 4.656 1 98.19 84 THR A CA 1
ATOM 674 C C . THR A 1 84 ? 11.781 2.314 3.83 1 98.19 84 THR A C 1
ATOM 676 O O . THR A 1 84 ? 12.844 2.643 3.291 1 98.19 84 THR A O 1
ATOM 679 N N . ALA A 1 85 ? 11.242 1.14 3.727 1 98.12 85 ALA A N 1
ATOM 680 C CA . ALA A 1 85 ? 11.93 0.073 3.006 1 98.12 85 ALA A CA 1
ATOM 681 C C . ALA A 1 85 ? 12.094 0.425 1.529 1 98.12 85 ALA A C 1
ATOM 683 O O . ALA A 1 85 ? 13.195 0.327 0.979 1 98.12 85 ALA A O 1
ATOM 684 N N . VAL A 1 86 ? 11.102 0.905 0.879 1 98 86 VAL A N 1
ATOM 685 C CA . VAL A 1 86 ? 11.07 1.131 -0.562 1 98 86 VAL A CA 1
ATOM 686 C C . VAL A 1 86 ? 11.914 2.357 -0.911 1 98 86 VAL A C 1
ATOM 688 O O . VAL A 1 86 ? 12.742 2.311 -1.822 1 98 86 VAL A O 1
ATOM 691 N N . GLU A 1 87 ? 11.719 3.432 -0.205 1 98.44 87 GLU A N 1
ATOM 692 C CA . GLU A 1 87 ? 12.414 4.672 -0.542 1 98.44 87 GLU A CA 1
ATOM 693 C C . GLU A 1 87 ? 13.906 4.562 -0.275 1 98.44 87 GLU A C 1
ATOM 695 O O . GLU A 1 87 ? 14.719 5.121 -1.016 1 98.44 87 GLU A O 1
ATOM 700 N N . ALA A 1 88 ? 14.289 3.848 0.809 1 98.5 88 ALA A N 1
ATOM 701 C CA . ALA A 1 88 ? 15.711 3.602 1.037 1 98.5 88 ALA A CA 1
ATOM 702 C C . ALA A 1 88 ? 16.344 2.867 -0.145 1 98.5 88 ALA A C 1
ATOM 704 O O . ALA A 1 88 ? 17.438 3.207 -0.582 1 98.5 88 ALA A O 1
ATOM 705 N N . ARG A 1 89 ? 15.664 1.922 -0.642 1 98.44 89 ARG A N 1
ATOM 706 C CA . ARG A 1 89 ? 16.172 1.179 -1.792 1 98.44 89 ARG A CA 1
ATOM 707 C C . ARG A 1 89 ? 16.25 2.07 -3.027 1 98.44 89 ARG A C 1
ATOM 709 O O . ARG A 1 89 ? 17.234 2.035 -3.76 1 98.44 89 ARG A O 1
ATOM 716 N N . VAL A 1 90 ? 15.227 2.85 -3.301 1 98.69 90 VAL A N 1
ATOM 717 C CA . VAL A 1 90 ? 15.211 3.754 -4.445 1 98.69 90 VAL A CA 1
ATOM 718 C C . VAL A 1 90 ? 16.391 4.719 -4.352 1 98.69 90 VAL A C 1
ATOM 720 O O . VAL A 1 90 ? 17.078 4.977 -5.352 1 98.69 90 VAL A O 1
ATOM 723 N N . LEU A 1 91 ? 16.625 5.199 -3.182 1 98.75 91 LEU A N 1
ATOM 724 C CA . L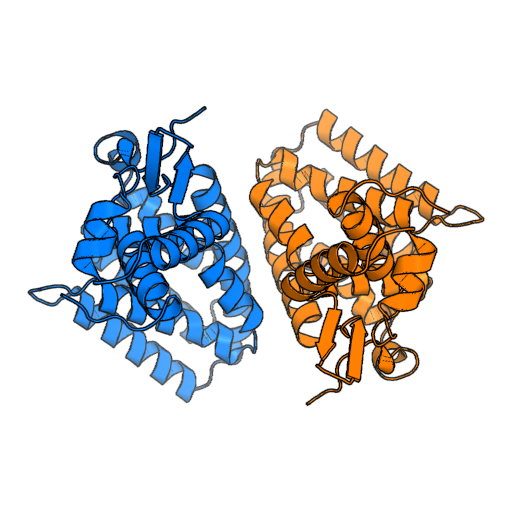EU A 1 91 ? 17.719 6.148 -2.98 1 98.75 91 LEU A CA 1
ATOM 725 C C . LEU A 1 91 ? 19.078 5.48 -3.205 1 98.75 91 LEU A C 1
ATOM 727 O O . LEU A 1 91 ? 19.984 6.098 -3.76 1 98.75 91 LEU A O 1
ATOM 731 N N . ARG A 1 92 ? 19.188 4.316 -2.752 1 98.31 92 ARG A N 1
ATOM 732 C CA . ARG A 1 92 ? 20.422 3.574 -2.986 1 98.31 92 ARG A CA 1
ATOM 733 C C . ARG A 1 92 ? 20.672 3.389 -4.48 1 98.31 92 ARG A C 1
ATOM 735 O O . ARG A 1 92 ? 21.828 3.457 -4.934 1 98.31 92 ARG A O 1
ATOM 742 N N . ASP A 1 93 ? 19.672 3.08 -5.188 1 98.06 93 ASP A N 1
ATOM 743 C CA . ASP A 1 93 ? 19.797 2.912 -6.633 1 98.06 93 ASP A CA 1
ATOM 744 C C . ASP A 1 93 ? 20.047 4.254 -7.32 1 98.06 93 ASP A C 1
ATOM 746 O O . ASP A 1 93 ? 20.734 4.32 -8.336 1 98.06 93 ASP A O 1
ATOM 750 N N . PHE A 1 94 ? 19.453 5.324 -6.84 1 98.69 94 PHE A N 1
ATOM 751 C CA . PHE A 1 94 ? 19.438 6.652 -7.445 1 98.69 94 PHE A CA 1
ATOM 752 C C . PHE A 1 94 ? 20.766 7.355 -7.234 1 98.69 94 PHE A C 1
ATOM 754 O O . PHE A 1 94 ? 21.328 7.945 -8.164 1 98.69 94 PHE A O 1
ATOM 761 N N . SER A 1 95 ? 21.297 7.281 -6.098 1 98.56 95 SER A N 1
ATOM 762 C CA . SER A 1 95 ? 22.406 8.117 -5.66 1 98.56 95 SER A CA 1
ATOM 763 C C . SER A 1 95 ? 23.625 7.949 -6.562 1 98.56 95 SER A C 1
ATOM 765 O O . SER A 1 95 ? 24.219 8.93 -7.016 1 98.56 95 SER A O 1
ATOM 767 N N . PRO A 1 96 ? 24.031 6.762 -6.891 1 98.19 96 PRO A N 1
ATOM 768 C CA . PRO A 1 96 ? 25.203 6.594 -7.75 1 98.19 96 PRO A CA 1
ATOM 769 C C . PRO A 1 96 ? 24.984 7.137 -9.164 1 98.19 96 PRO A C 1
ATOM 771 O O . PRO A 1 96 ? 25.953 7.367 -9.898 1 98.19 96 PRO A O 1
ATOM 774 N N . LYS A 1 97 ? 23.781 7.305 -9.531 1 97.62 97 LYS A N 1
ATOM 775 C CA . LYS A 1 97 ? 23.438 7.715 -10.891 1 97.62 97 LYS A CA 1
ATOM 776 C C . LYS A 1 97 ? 22.984 9.172 -10.93 1 97.62 97 LYS A C 1
ATOM 778 O O . LYS A 1 97 ? 22.609 9.68 -11.984 1 97.62 97 LYS A O 1
ATOM 783 N N . CYS A 1 98 ? 22.922 9.844 -9.812 1 97.69 98 CYS A N 1
ATOM 784 C CA . CYS A 1 98 ? 22.391 11.203 -9.695 1 97.69 98 CYS A CA 1
ATOM 785 C C . CYS A 1 98 ? 23.203 12.172 -10.547 1 97.69 98 CYS A C 1
ATOM 787 O O . CYS A 1 98 ? 24.422 12.312 -10.352 1 97.69 98 CYS A O 1
ATOM 789 N N . THR A 1 99 ? 22.516 12.844 -11.461 1 97.25 99 THR A N 1
ATOM 790 C CA . THR A 1 99 ? 23.172 13.805 -12.328 1 97.25 99 THR A CA 1
ATOM 791 C C . THR A 1 99 ? 23.281 15.172 -11.656 1 97.25 99 THR A C 1
ATOM 793 O O . THR A 1 99 ? 22.578 15.438 -10.68 1 97.25 99 THR A O 1
ATOM 796 N N . PRO A 1 100 ? 24.156 16.016 -12.25 1 96.19 100 PRO A N 1
ATOM 797 C CA . PRO A 1 100 ? 24.234 17.375 -11.719 1 96.19 100 PRO A CA 1
ATOM 798 C C . PRO A 1 100 ? 22.906 18.125 -11.797 1 96.19 100 PRO A C 1
ATOM 800 O O . PRO A 1 100 ? 22.562 18.875 -10.891 1 96.19 100 PRO A O 1
ATOM 803 N N . GLU A 1 101 ? 22.188 17.812 -12.789 1 97.88 101 GLU A N 1
ATOM 804 C CA . GLU A 1 101 ? 20.891 18.453 -12.945 1 97.88 101 GLU A CA 1
ATOM 805 C C . GLU A 1 101 ? 19.891 17.969 -11.898 1 97.88 101 GLU A C 1
ATOM 807 O O . GLU A 1 101 ? 19.125 18.766 -11.344 1 97.88 101 GLU A O 1
ATOM 812 N N . GLN A 1 102 ? 19.938 16.75 -11.664 1 97.88 102 GLN A N 1
ATOM 813 C CA . GLN A 1 102 ? 19.062 16.188 -10.648 1 97.88 102 GLN A CA 1
ATOM 814 C C . GLN A 1 102 ? 19.453 16.672 -9.25 1 97.88 102 GLN A C 1
ATOM 816 O O . GLN A 1 102 ? 18.578 16.969 -8.43 1 97.88 102 GLN A O 1
ATOM 821 N N . ARG A 1 103 ? 20.719 16.797 -8.992 1 96.31 103 ARG A N 1
ATOM 822 C CA . ARG A 1 103 ? 21.188 17.328 -7.723 1 96.31 103 ARG A CA 1
ATOM 823 C C . ARG A 1 103 ? 20.75 18.766 -7.516 1 96.31 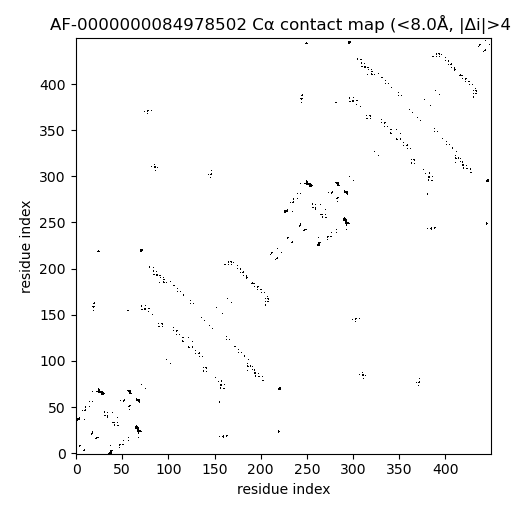103 ARG A C 1
ATOM 825 O O . ARG A 1 103 ? 20.297 19.125 -6.426 1 96.31 103 ARG A O 1
ATOM 832 N N . ALA A 1 104 ? 20.875 19.516 -8.492 1 97.31 104 ALA A N 1
ATOM 833 C CA . ALA A 1 104 ? 20.438 20.922 -8.43 1 97.31 104 ALA A CA 1
ATOM 834 C C . ALA A 1 104 ? 18.938 21.016 -8.172 1 97.31 104 ALA A C 1
ATOM 836 O O . ALA A 1 104 ? 18.484 21.859 -7.398 1 97.31 104 ALA A O 1
ATOM 837 N N . LEU A 1 105 ? 18.141 20.172 -8.859 1 98.25 105 LEU A N 1
ATOM 838 C CA . LEU A 1 105 ? 16.688 20.141 -8.672 1 98.25 105 LEU A CA 1
ATOM 839 C C . LEU A 1 105 ? 16.344 19.781 -7.23 1 98.25 105 LEU A C 1
ATOM 841 O O . LEU A 1 105 ? 15.477 20.422 -6.621 1 98.25 105 LEU A O 1
ATOM 845 N N . ILE A 1 106 ? 17.062 18.828 -6.645 1 97.88 106 ILE A N 1
ATOM 846 C CA . ILE A 1 106 ? 16.828 18.375 -5.281 1 97.88 106 ILE A CA 1
ATOM 847 C C . ILE A 1 106 ? 17.141 19.5 -4.297 1 97.88 106 ILE A C 1
ATOM 849 O O . ILE A 1 106 ? 16.359 19.75 -3.371 1 97.88 106 ILE A O 1
ATOM 853 N N . ARG A 1 107 ? 18.141 20.203 -4.57 1 96.31 107 ARG A N 1
ATOM 854 C CA . ARG A 1 107 ? 18.516 21.312 -3.713 1 96.31 107 ARG A CA 1
ATOM 855 C C . ARG A 1 107 ? 17.484 22.438 -3.787 1 96.31 107 ARG A C 1
ATOM 857 O O . ARG A 1 107 ? 17.094 22.984 -2.76 1 96.31 107 ARG A O 1
ATOM 864 N N . ARG A 1 108 ? 17.109 22.656 -4.945 1 98.06 108 ARG A N 1
ATOM 865 C CA . ARG A 1 108 ? 16.094 23.688 -5.121 1 98.06 108 ARG A CA 1
ATOM 866 C C . ARG A 1 108 ? 14.805 23.328 -4.398 1 98.06 108 ARG A C 1
ATOM 868 O O . ARG A 1 108 ? 14.188 24.172 -3.75 1 98.06 108 ARG A O 1
ATOM 875 N N . ARG A 1 109 ? 14.375 22.141 -4.469 1 98.31 109 ARG A N 1
ATOM 876 C CA . ARG A 1 109 ? 13.133 21.703 -3.834 1 98.31 109 ARG A CA 1
ATOM 877 C C . ARG A 1 109 ? 13.273 21.672 -2.314 1 98.31 109 ARG A C 1
ATOM 879 O O . ARG A 1 109 ? 12.328 22.016 -1.595 1 98.31 109 ARG A O 1
ATOM 886 N N . THR A 1 110 ? 14.453 21.281 -1.851 1 97 110 THR A N 1
ATOM 887 C CA . THR A 1 110 ? 14.711 21.312 -0.416 1 97 110 THR A CA 1
ATOM 888 C C . THR A 1 110 ? 14.664 22.734 0.121 1 97 110 THR A C 1
ATOM 890 O O . THR A 1 110 ? 14.062 23 1.166 1 97 110 THR A O 1
ATOM 893 N N . ASP A 1 111 ? 15.305 23.641 -0.6 1 97 111 ASP A N 1
ATOM 894 C CA . ASP A 1 111 ? 15.297 25.062 -0.228 1 97 111 ASP A CA 1
ATOM 895 C C . ASP A 1 111 ? 13.883 25.625 -0.257 1 97 111 ASP A C 1
ATOM 897 O O . ASP A 1 111 ? 13.508 26.422 0.602 1 97 111 ASP A O 1
ATOM 901 N N . ALA A 1 112 ? 13.102 25.219 -1.293 1 97.94 112 ALA A N 1
ATOM 902 C CA . ALA A 1 112 ? 11.711 25.656 -1.389 1 97.94 112 ALA A CA 1
ATOM 903 C C . ALA A 1 112 ? 10.898 25.203 -0.177 1 97.94 112 ALA A C 1
ATOM 905 O O . ALA A 1 112 ? 10.125 25.984 0.383 1 97.94 112 ALA A O 1
ATOM 906 N N . TYR A 1 113 ? 11.117 23.969 0.261 1 97.94 113 TYR A N 1
ATOM 907 C CA . TYR A 1 113 ? 10.445 23.453 1.448 1 97.94 113 TYR A CA 1
ATOM 908 C C . TYR A 1 113 ? 10.82 24.266 2.682 1 97.94 113 TYR A C 1
ATOM 910 O O . TYR A 1 113 ? 9.953 24.688 3.453 1 97.94 113 TYR A O 1
ATOM 918 N N . ALA A 1 114 ? 12.109 24.516 2.842 1 97.12 114 ALA A N 1
ATOM 919 C CA . ALA A 1 114 ? 12.602 25.266 3.998 1 97.12 114 ALA A CA 1
ATOM 920 C C . ALA A 1 114 ? 12.031 26.672 4.027 1 97.12 114 ALA A C 1
ATOM 922 O O . ALA A 1 114 ? 11.656 27.172 5.09 1 97.12 114 ALA A O 1
ATOM 923 N N . ALA A 1 115 ? 11.914 27.297 2.891 1 97.62 115 ALA A N 1
ATOM 924 C CA . ALA A 1 115 ? 11.367 28.641 2.793 1 97.62 115 ALA A CA 1
ATOM 925 C C . ALA A 1 115 ? 9.898 28.672 3.203 1 97.62 115 ALA A C 1
ATOM 927 O O . ALA A 1 115 ? 9.461 29.562 3.93 1 97.62 115 ALA A O 1
ATOM 928 N N . LEU A 1 116 ? 9.148 27.672 2.75 1 97.56 116 LEU A N 1
ATOM 929 C CA . LEU A 1 116 ? 7.734 27.562 3.113 1 97.56 116 LEU A CA 1
ATOM 930 C C . LEU A 1 116 ? 7.574 27.312 4.609 1 97.56 116 LEU A C 1
ATOM 932 O O . LEU A 1 116 ? 6.684 27.875 5.246 1 97.56 116 LEU A O 1
ATOM 936 N N . ALA A 1 117 ? 8.484 26.547 5.164 1 96.56 117 ALA A N 1
ATOM 937 C CA . ALA A 1 117 ? 8.414 26.156 6.57 1 96.56 117 ALA A CA 1
ATOM 938 C C . ALA A 1 117 ? 8.766 27.328 7.48 1 96.56 117 ALA A C 1
ATOM 940 O O . ALA A 1 117 ? 8.406 27.344 8.656 1 96.56 117 ALA A O 1
ATOM 941 N N . ARG A 1 118 ? 9.414 28.359 6.996 1 95.06 118 ARG A N 1
ATOM 942 C CA . ARG A 1 118 ? 9.891 29.5 7.785 1 95.06 118 ARG A CA 1
ATOM 943 C C . ARG A 1 118 ? 9.023 30.734 7.539 1 95.06 118 ARG A C 1
ATOM 945 O O . ARG A 1 118 ? 9.312 31.812 8.047 1 95.06 118 ARG A O 1
ATOM 952 N N . ALA A 1 119 ? 8.07 30.562 6.793 1 95.44 119 ALA A N 1
ATOM 953 C CA . ALA A 1 119 ? 7.176 31.688 6.535 1 95.44 119 ALA A CA 1
ATOM 954 C C . ALA A 1 119 ? 6.445 32.094 7.805 1 95.44 119 ALA A C 1
ATOM 956 O O . ALA A 1 119 ? 6.234 31.297 8.711 1 95.44 119 ALA A O 1
ATOM 957 N N . GLU A 1 120 ? 5.996 33.406 7.867 1 94.25 120 GLU A N 1
ATOM 958 C CA . GLU A 1 120 ? 5.242 33.938 9 1 94.25 120 GLU A CA 1
ATOM 959 C C . GLU A 1 120 ? 3.895 33.219 9.141 1 94.25 120 GLU A C 1
ATOM 961 O O . GLU A 1 120 ? 3.504 32.844 10.242 1 94.25 120 GLU A O 1
ATOM 966 N N . GLU A 1 121 ? 3.32 33.125 8.078 1 94.31 121 GLU A N 1
ATOM 967 C CA . GLU A 1 121 ? 2.096 32.344 7.988 1 94.31 121 GLU A CA 1
ATOM 968 C C . GLU A 1 121 ? 2.289 31.125 7.094 1 94.31 121 GLU A C 1
ATOM 970 O O . GLU A 1 121 ? 2.377 31.25 5.871 1 94.31 121 GLU A O 1
ATOM 975 N N . ILE A 1 122 ? 2.291 30 7.738 1 95.31 122 ILE A N 1
ATOM 976 C CA . ILE A 1 122 ? 2.586 28.766 7.012 1 95.31 122 ILE A CA 1
ATOM 977 C C . ILE A 1 122 ? 1.335 28.297 6.281 1 95.31 122 ILE A C 1
ATOM 979 O O . ILE A 1 122 ? 0.256 28.203 6.875 1 95.31 122 ILE A O 1
ATOM 983 N N . ASP A 1 123 ? 1.539 28.062 5.004 1 96 123 ASP A N 1
ATOM 984 C CA . ASP A 1 123 ? 0.547 27.328 4.223 1 96 123 ASP A CA 1
ATOM 985 C C . ASP A 1 123 ? 0.843 25.828 4.223 1 96 123 ASP A C 1
ATOM 987 O O . ASP A 1 123 ? 1.649 25.359 3.424 1 96 123 ASP A O 1
ATOM 991 N N . TYR A 1 124 ? 0.128 25.094 5 1 94.88 124 TYR A N 1
ATOM 992 C CA . TYR A 1 124 ? 0.438 23.688 5.238 1 94.88 124 TYR A CA 1
ATOM 993 C C . TYR A 1 124 ? 0.182 22.859 3.986 1 94.88 124 TYR A C 1
ATOM 995 O O . TYR A 1 124 ? 0.846 21.844 3.762 1 94.88 124 TYR A O 1
ATOM 1003 N N . ASN A 1 125 ? -0.709 23.25 3.127 1 94.12 125 ASN A N 1
ATOM 1004 C CA . ASN A 1 125 ? -0.944 22.547 1.874 1 94.12 125 ASN A CA 1
ATOM 1005 C C . ASN A 1 125 ? 0.227 22.703 0.91 1 94.12 125 ASN A C 1
ATOM 1007 O O . ASN A 1 125 ? 0.628 21.75 0.246 1 94.12 125 ASN A O 1
ATOM 1011 N N . LYS A 1 126 ? 0.715 23.922 0.833 1 96.25 126 LYS A N 1
ATOM 1012 C CA . LYS A 1 126 ? 1.884 24.141 -0.013 1 96.25 126 LYS A CA 1
ATOM 1013 C C . LYS A 1 126 ? 3.104 23.406 0.523 1 96.25 126 LYS A C 1
ATOM 1015 O O . LYS A 1 126 ? 3.916 22.891 -0.25 1 96.25 126 LYS A O 1
ATOM 1020 N N . LEU A 1 127 ? 3.215 23.406 1.833 1 96.62 127 LEU A N 1
ATOM 1021 C CA . LEU A 1 127 ? 4.32 22.688 2.467 1 96.62 127 LEU A CA 1
ATOM 1022 C C . LEU A 1 127 ? 4.238 21.188 2.176 1 96.62 127 LEU A C 1
ATOM 1024 O O . LEU A 1 127 ? 5.246 20.562 1.846 1 96.62 127 LEU A O 1
ATOM 1028 N N . TYR A 1 128 ? 3.059 20.641 2.301 1 93.62 128 TYR A N 1
ATOM 1029 C CA . TYR A 1 128 ? 2.809 19.234 1.992 1 93.62 128 TYR A CA 1
ATOM 1030 C C . TYR A 1 128 ? 3.18 18.922 0.549 1 93.62 128 TYR A C 1
ATOM 1032 O O . TYR A 1 128 ? 3.84 17.922 0.277 1 93.62 128 TYR A O 1
ATOM 1040 N N . GLU A 1 129 ? 2.793 19.781 -0.386 1 94.5 129 GLU A N 1
ATOM 1041 C CA . GLU A 1 129 ? 3.084 19.594 -1.804 1 94.5 129 GLU A CA 1
ATOM 1042 C C . GLU A 1 129 ? 4.582 19.672 -2.074 1 94.5 129 GLU A C 1
ATOM 1044 O O . GLU A 1 129 ? 5.117 18.906 -2.879 1 94.5 129 GLU A O 1
ATOM 1049 N N . ALA A 1 130 ? 5.262 20.594 -1.442 1 97.31 130 ALA A N 1
ATOM 1050 C CA . ALA A 1 130 ? 6.711 20.703 -1.596 1 97.31 130 ALA A CA 1
ATOM 1051 C C . ALA A 1 130 ? 7.414 19.438 -1.125 1 97.31 130 ALA A C 1
ATOM 1053 O O . ALA A 1 130 ? 8.359 18.969 -1.766 1 97.31 130 ALA A O 1
ATOM 1054 N N . ASP A 1 131 ? 6.984 18.891 0.01 1 97 131 ASP A N 1
ATOM 1055 C CA . ASP A 1 131 ? 7.523 17.641 0.525 1 97 131 ASP A CA 1
ATOM 1056 C C . ASP A 1 131 ? 7.289 16.5 -0.458 1 97 131 ASP A C 1
ATOM 1058 O O . ASP A 1 131 ? 8.203 15.719 -0.737 1 97 131 ASP A O 1
ATOM 1062 N N . ARG A 1 132 ? 6.094 16.422 -0.979 1 95 132 ARG 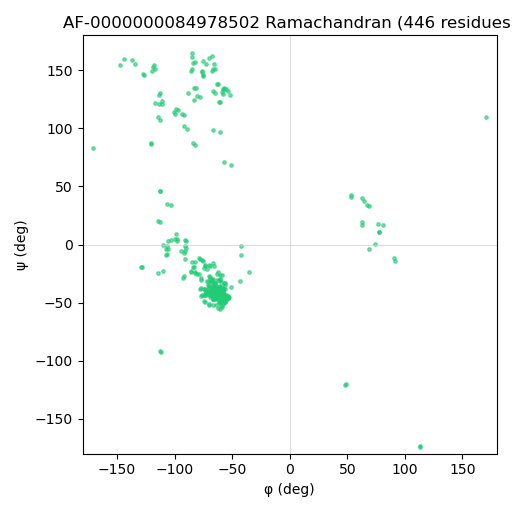A N 1
ATOM 1063 C CA . ARG A 1 132 ? 5.73 15.406 -1.958 1 95 132 ARG A CA 1
ATOM 1064 C C . ARG A 1 132 ? 6.621 15.484 -3.193 1 95 132 ARG A C 1
ATOM 1066 O O . ARG A 1 132 ? 7.129 14.469 -3.67 1 95 132 ARG A O 1
ATOM 1073 N N . LEU A 1 133 ? 6.836 16.703 -3.729 1 96.75 133 LEU A N 1
ATOM 1074 C CA . LEU A 1 133 ? 7.633 16.906 -4.93 1 96.75 133 LEU A CA 1
ATOM 1075 C C . LEU A 1 133 ? 9.086 16.516 -4.691 1 96.75 133 LEU A C 1
ATOM 1077 O O . LEU A 1 133 ? 9.742 15.969 -5.582 1 96.75 133 LEU A O 1
ATOM 1081 N N . LEU A 1 134 ? 9.555 16.812 -3.514 1 98.19 134 LEU A N 1
ATOM 1082 C CA . LEU A 1 134 ? 10.922 16.438 -3.172 1 98.19 134 LEU A CA 1
ATOM 1083 C C . LEU A 1 134 ? 11.102 14.922 -3.221 1 98.19 134 LEU A C 1
ATOM 1085 O O . LEU A 1 134 ? 11.977 14.422 -3.928 1 98.19 134 LEU A O 1
ATOM 1089 N N . HIS A 1 135 ? 10.266 14.164 -2.598 1 98.06 135 HIS A N 1
ATOM 1090 C CA . HIS A 1 135 ? 10.383 12.711 -2.529 1 98.06 135 HIS A CA 1
ATOM 1091 C C . HIS A 1 135 ? 10.078 12.07 -3.879 1 98.06 135 HIS A C 1
ATOM 1093 O O . HIS A 1 135 ? 10.672 11.055 -4.234 1 98.06 135 HIS A O 1
ATOM 1099 N N . GLU A 1 136 ? 9.211 12.648 -4.652 1 97.69 136 GLU A N 1
ATOM 1100 C CA . GLU A 1 136 ? 8.875 12.156 -5.984 1 97.69 136 GLU A CA 1
ATOM 1101 C C . GLU A 1 136 ? 10.102 12.148 -6.895 1 97.69 136 GLU A C 1
ATOM 1103 O O . GLU A 1 136 ? 10.219 11.297 -7.781 1 97.69 136 GLU A O 1
ATOM 1108 N N . THR A 1 137 ? 11.031 13.039 -6.68 1 97.75 137 THR A N 1
ATOM 1109 C CA . THR A 1 137 ? 12.148 13.297 -7.574 1 97.75 137 THR A CA 1
ATOM 1110 C C . THR A 1 137 ? 12.961 12.023 -7.812 1 97.75 137 THR A C 1
ATOM 1112 O O . THR A 1 137 ? 13.25 11.68 -8.953 1 97.75 137 THR A O 1
ATOM 1115 N N . TRP A 1 138 ? 13.289 11.32 -6.801 1 98.12 138 TRP A N 1
ATOM 1116 C CA . TRP A 1 138 ? 14.133 10.148 -7 1 98.12 138 TRP A CA 1
ATOM 1117 C C . TRP A 1 138 ? 13.305 8.945 -7.453 1 98.12 138 TRP A C 1
ATOM 1119 O O . TRP A 1 138 ? 13.812 8.047 -8.125 1 98.12 138 TRP A O 1
ATOM 1129 N N . PHE A 1 139 ? 12.039 8.898 -7.156 1 98.12 139 PHE A N 1
ATOM 1130 C CA . PHE A 1 139 ? 11.188 7.883 -7.758 1 98.12 139 PHE A CA 1
ATOM 1131 C C . PHE A 1 139 ? 11.086 8.086 -9.266 1 98.12 139 PHE A C 1
ATOM 1133 O O . PHE A 1 139 ? 11.203 7.133 -10.031 1 98.12 139 PHE A O 1
ATOM 1140 N N . ALA A 1 140 ? 10.844 9.383 -9.688 1 97.56 140 ALA A N 1
ATOM 1141 C CA . ALA A 1 140 ? 10.742 9.727 -11.102 1 97.56 140 ALA A CA 1
ATOM 1142 C C . ALA A 1 140 ? 12.047 9.43 -11.836 1 97.56 140 ALA A C 1
ATOM 1144 O O . ALA A 1 140 ? 12.039 8.836 -12.914 1 97.56 140 ALA A O 1
ATOM 1145 N N . ALA A 1 141 ? 13.18 9.742 -11.258 1 97.31 141 ALA A N 1
ATOM 1146 C CA . ALA A 1 141 ? 14.5 9.531 -11.852 1 97.31 141 ALA A CA 1
ATOM 1147 C C . ALA A 1 141 ? 14.766 8.047 -12.078 1 97.31 141 ALA A C 1
ATOM 1149 O O . ALA A 1 141 ? 15.445 7.676 -13.039 1 97.31 141 ALA A O 1
ATOM 1150 N N . MET A 1 142 ? 14.172 7.246 -11.211 1 97.31 142 MET A N 1
ATOM 1151 C CA . MET A 1 142 ? 14.445 5.812 -11.273 1 97.31 142 MET A CA 1
ATOM 1152 C C . MET A 1 142 ? 13.344 5.086 -12.047 1 97.31 142 MET A C 1
ATOM 1154 O O . MET A 1 142 ? 13.344 3.857 -12.125 1 97.31 142 MET A O 1
ATOM 1158 N N . GLY A 1 143 ? 12.391 5.832 -12.578 1 96.44 143 GLY A N 1
ATOM 1159 C CA . GLY A 1 143 ? 11.312 5.211 -13.336 1 96.44 143 GLY A CA 1
ATOM 1160 C C . GLY A 1 143 ? 10.383 4.379 -12.469 1 96.44 143 GLY A C 1
ATOM 1161 O O . GLY A 1 143 ? 9.945 3.303 -12.875 1 96.44 143 GLY A O 1
ATOM 1162 N N . LYS A 1 144 ? 10.18 4.793 -11.25 1 97.25 144 LYS A N 1
ATOM 1163 C CA . LYS A 1 144 ? 9.352 4.059 -10.297 1 97.25 144 LYS A CA 1
ATOM 1164 C C . LYS A 1 144 ? 8.078 4.828 -9.961 1 97.25 144 LYS A C 1
ATOM 1166 O O . LYS A 1 144 ? 7.695 4.941 -8.797 1 97.25 144 LYS A O 1
ATOM 1171 N N . MET A 1 145 ? 7.406 5.363 -11 1 95.5 145 MET A N 1
ATOM 1172 C CA . MET A 1 145 ? 6.281 6.262 -10.773 1 95.5 145 MET A CA 1
ATOM 1173 C C . MET A 1 145 ? 5.035 5.48 -10.367 1 95.5 145 MET A C 1
ATOM 1175 O O . MET A 1 145 ? 4.184 5.996 -9.641 1 95.5 145 MET A O 1
ATOM 1179 N N . TYR A 1 146 ? 4.891 4.211 -10.852 1 93 146 TYR A N 1
ATOM 1180 C CA . TYR A 1 146 ? 3.795 3.385 -10.359 1 93 146 TYR A CA 1
ATOM 1181 C C . TYR A 1 146 ? 3.895 3.182 -8.852 1 93 146 TYR A C 1
ATOM 1183 O O . TYR A 1 146 ? 2.904 3.332 -8.133 1 93 146 TYR A O 1
ATOM 1191 N N . LEU A 1 147 ? 5.133 2.92 -8.352 1 93.44 147 LEU A N 1
ATOM 1192 C CA . LEU A 1 147 ? 5.363 2.752 -6.918 1 93.44 147 LEU A CA 1
ATOM 1193 C C . LEU A 1 147 ? 5.066 4.039 -6.164 1 93.44 147 LEU A C 1
ATOM 1195 O O . LEU A 1 147 ? 4.402 4.016 -5.121 1 93.44 147 LEU A O 1
ATOM 1199 N N . TRP A 1 148 ? 5.492 5.117 -6.727 1 94.81 148 TRP A N 1
ATOM 1200 C CA . TRP A 1 148 ? 5.27 6.406 -6.082 1 94.81 148 TRP A CA 1
ATOM 1201 C C . TRP A 1 148 ? 3.777 6.684 -5.922 1 94.81 148 TRP A C 1
ATOM 1203 O O . TRP A 1 148 ? 3.318 7.055 -4.84 1 94.81 148 TRP A O 1
ATOM 1213 N N . ARG A 1 149 ? 3.031 6.406 -6.957 1 90.5 149 ARG A N 1
ATOM 1214 C CA . ARG A 1 149 ? 1.594 6.656 -6.918 1 90.5 149 ARG A CA 1
ATOM 1215 C C . ARG A 1 149 ? 0.909 5.75 -5.898 1 90.5 149 ARG A C 1
ATOM 1217 O O . ARG A 1 149 ? 0.008 6.188 -5.18 1 90.5 149 ARG A O 1
ATOM 1224 N N . THR A 1 150 ? 1.448 4.555 -5.852 1 87.38 150 THR A N 1
ATOM 1225 C CA . THR A 1 150 ? 0.88 3.609 -4.895 1 87.38 150 THR A CA 1
ATOM 1226 C C . THR A 1 150 ? 1.178 4.043 -3.463 1 87.38 150 THR A C 1
ATOM 1228 O O . THR A 1 150 ? 0.311 3.961 -2.592 1 87.38 150 THR A O 1
ATOM 1231 N N . LEU A 1 151 ? 2.312 4.504 -3.225 1 89.94 151 LEU A N 1
ATOM 1232 C CA . LEU A 1 151 ? 2.709 4.973 -1.899 1 89.94 151 LEU A CA 1
ATOM 1233 C C . LEU A 1 151 ? 1.905 6.203 -1.493 1 89.94 151 LEU A C 1
ATOM 1235 O O . LEU A 1 151 ? 1.599 6.387 -0.313 1 89.94 151 LEU A O 1
ATOM 1239 N N . GLN A 1 152 ? 1.574 7.059 -2.529 1 85.12 152 GLN A N 1
ATOM 1240 C CA . GLN A 1 152 ? 0.813 8.273 -2.266 1 85.12 152 GLN A CA 1
ATOM 1241 C C . GLN A 1 152 ? -0.653 7.957 -1.985 1 85.12 152 GLN A C 1
ATOM 1243 O O . GLN A 1 152 ? -1.299 8.641 -1.185 1 85.12 152 GLN A O 1
ATOM 1248 N N . ASN A 1 153 ? -1.21 7.031 -2.834 1 69.19 153 ASN A N 1
ATOM 1249 C CA . ASN A 1 153 ? -2.637 6.73 -2.797 1 69.19 153 ASN A CA 1
ATOM 1250 C C . ASN A 1 153 ? -3.008 5.918 -1.561 1 69.19 153 ASN A C 1
ATOM 1252 O O . ASN A 1 153 ? -4.148 5.977 -1.095 1 69.19 153 ASN A O 1
ATOM 1256 N N . ALA A 1 154 ? -2.033 4.93 -1.401 1 55.06 154 ALA A N 1
ATOM 1257 C CA . ALA A 1 154 ? -2.387 4.02 -0.317 1 55.06 154 ALA A CA 1
ATOM 1258 C C . ALA A 1 154 ? -2.938 4.781 0.884 1 55.06 154 ALA A C 1
ATOM 1260 O O . ALA A 1 154 ? -3.709 4.234 1.676 1 55.06 154 ALA A O 1
ATOM 1261 N N . HIS A 1 155 ? -3.09 6.176 1.008 1 59.56 155 HIS A N 1
ATOM 1262 C CA . HIS A 1 155 ? -3.365 6.031 2.432 1 59.56 155 HIS A CA 1
ATOM 1263 C C . HIS A 1 155 ? -3.834 7.352 3.039 1 59.56 155 HIS A C 1
ATOM 1265 O O . HIS A 1 155 ? -3.029 8.109 3.588 1 59.56 155 HIS A O 1
ATOM 1271 N N . ALA A 1 156 ? -5.098 7.422 2.797 1 80.12 156 ALA A N 1
ATOM 1272 C CA . ALA A 1 156 ? -5.746 8.531 3.486 1 80.12 156 ALA A CA 1
ATOM 1273 C C . ALA A 1 156 ? -5.262 8.641 4.93 1 80.12 156 ALA A C 1
ATOM 1275 O O . ALA A 1 156 ? -5.051 9.742 5.441 1 80.12 156 ALA A O 1
ATOM 1276 N N . ASP A 1 157 ? -4.93 7.484 5.492 1 90.19 157 ASP A N 1
ATOM 1277 C CA . ASP A 1 157 ? -4.496 7.496 6.887 1 90.19 157 ASP A CA 1
ATOM 1278 C C . ASP A 1 157 ? -3.119 8.133 7.031 1 90.19 157 ASP A C 1
ATOM 1280 O O . ASP A 1 157 ? -2.908 8.984 7.902 1 90.19 157 ASP A O 1
ATOM 1284 N N . TYR A 1 158 ? -2.311 7.77 6.133 1 93.62 158 TYR A N 1
ATOM 1285 C CA . TYR A 1 158 ? -0.948 8.281 6.238 1 93.62 158 TYR A CA 1
ATOM 1286 C C . TYR A 1 158 ? -0.891 9.758 5.875 1 93.62 158 TYR A C 1
ATOM 1288 O O . TYR A 1 158 ? -0.194 10.539 6.527 1 93.62 158 TYR A O 1
ATOM 1296 N N . SER A 1 159 ? -1.574 10.172 4.875 1 93.5 159 SER A N 1
ATOM 1297 C CA . SER A 1 159 ? -1.616 11.578 4.477 1 93.5 159 SER A CA 1
ATOM 1298 C C . SER A 1 159 ? -2.207 12.445 5.582 1 93.5 159 SER A C 1
ATOM 1300 O O . SER A 1 159 ? -1.688 13.523 5.875 1 93.5 159 SER A O 1
ATOM 1302 N N . ARG A 1 160 ? -3.23 11.977 6.188 1 95.06 160 ARG A N 1
ATOM 1303 C CA . ARG A 1 160 ? -3.854 12.703 7.285 1 95.06 160 ARG A CA 1
ATOM 1304 C C . ARG A 1 160 ? -2.924 12.773 8.492 1 95.06 160 ARG A C 1
ATOM 1306 O O . ARG A 1 160 ? -2.844 13.805 9.164 1 95.06 160 ARG A O 1
ATOM 1313 N N . PHE A 1 161 ? -2.287 11.664 8.75 1 95.81 161 PHE A N 1
ATOM 1314 C CA . PHE A 1 161 ? -1.312 11.633 9.836 1 95.81 161 PHE A CA 1
ATOM 1315 C C . PHE A 1 161 ? -0.196 12.641 9.578 1 95.81 161 PHE A C 1
ATOM 1317 O O . PHE A 1 161 ? 0.191 13.391 10.477 1 95.81 161 PHE A O 1
ATOM 1324 N N . ARG A 1 162 ? 0.317 12.656 8.391 1 94.44 162 ARG A N 1
ATOM 1325 C CA . ARG A 1 162 ? 1.371 13.602 8.039 1 94.44 162 ARG A CA 1
ATOM 1326 C C . ARG A 1 162 ? 0.894 15.039 8.195 1 94.44 162 ARG A C 1
ATOM 1328 O O . ARG A 1 162 ? 1.641 15.898 8.664 1 94.44 162 ARG A O 1
ATOM 1335 N N . MET A 1 163 ? -0.304 15.352 7.777 1 94.81 163 MET A N 1
ATOM 1336 C CA . MET A 1 163 ? -0.88 16.688 7.934 1 94.81 163 MET A CA 1
ATOM 1337 C C . MET A 1 163 ? -0.996 17.062 9.406 1 94.81 163 MET A C 1
ATOM 1339 O O . MET A 1 163 ? -0.654 18.172 9.797 1 94.81 163 MET A O 1
ATOM 1343 N N . LEU A 1 164 ? -1.46 16.125 10.156 1 95.25 164 LEU A N 1
ATOM 1344 C CA . LEU A 1 164 ? -1.579 16.344 11.594 1 95.25 164 LEU A CA 1
ATOM 1345 C C . LEU A 1 164 ? -0.226 16.703 12.203 1 95.25 164 LEU A C 1
ATOM 1347 O O . LEU A 1 164 ? -0.11 17.672 12.945 1 95.25 164 LEU A O 1
ATOM 1351 N N . ASP A 1 165 ? 0.708 15.883 11.891 1 94.62 165 ASP A N 1
ATOM 1352 C CA . ASP A 1 165 ? 2.064 16.125 12.367 1 94.62 165 ASP A CA 1
ATOM 1353 C C . ASP A 1 165 ? 2.555 17.516 11.938 1 94.62 165 ASP A C 1
ATOM 1355 O O . ASP A 1 165 ? 2.996 18.312 12.773 1 94.62 165 ASP A O 1
ATOM 1359 N N . THR A 1 166 ? 2.404 17.844 10.664 1 93.31 166 THR A N 1
ATOM 1360 C CA . THR A 1 166 ? 2.883 19.094 10.078 1 93.31 166 THR A CA 1
ATOM 1361 C C . THR A 1 166 ? 2.227 20.297 10.75 1 93.31 166 THR A C 1
ATOM 1363 O O . THR A 1 166 ? 2.891 21.297 11.031 1 93.31 166 THR A O 1
ATOM 1366 N N . MET A 1 167 ? 0.976 20.172 11.133 1 92.5 167 MET A N 1
ATOM 1367 C CA . MET A 1 167 ? 0.196 21.297 11.648 1 92.5 167 MET A CA 1
ATOM 1368 C C . MET A 1 167 ? 0.418 21.484 13.148 1 92.5 167 MET A C 1
ATOM 1370 O O . MET A 1 167 ? 0.22 22.562 13.688 1 92.5 167 MET A O 1
ATOM 1374 N N . THR A 1 168 ? 0.855 20.438 13.883 1 89.75 168 THR A N 1
ATOM 1375 C CA . THR A 1 168 ? 0.63 20.531 15.32 1 89.75 168 THR A CA 1
ATOM 1376 C C . THR A 1 168 ? 1.919 20.25 16.094 1 89.75 168 THR A C 1
ATOM 1378 O O . THR A 1 168 ? 2.014 20.547 17.281 1 89.75 168 THR A O 1
ATOM 1381 N N . SER A 1 169 ? 2.852 19.609 15.445 1 82.56 169 SER A N 1
ATOM 1382 C CA . SER A 1 169 ? 3.994 19.141 16.219 1 82.56 169 SER A CA 1
ATOM 1383 C C . SER A 1 169 ? 5.031 20.25 16.391 1 82.56 169 SER A C 1
ATOM 1385 O O . SER A 1 169 ? 5.867 20.188 17.297 1 82.56 169 SER A O 1
ATOM 1387 N N . GLY A 1 170 ? 5.066 21.391 15.555 1 82.56 170 GLY A N 1
ATOM 1388 C CA . GLY A 1 170 ? 6.059 22.453 15.625 1 82.56 170 GLY A CA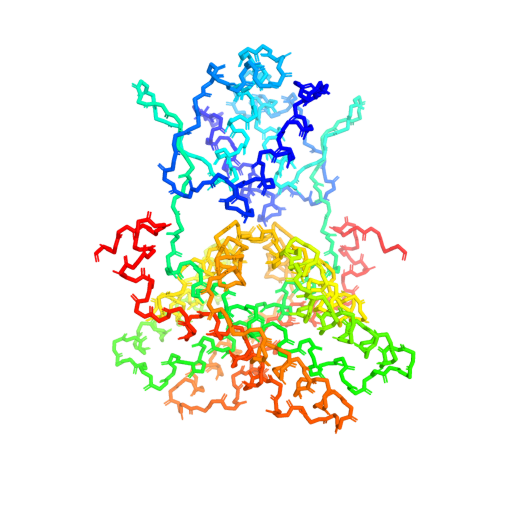 1
ATOM 1389 C C . GLY A 1 170 ? 7.465 21.969 15.32 1 82.56 170 GLY A C 1
ATOM 1390 O O . GLY A 1 170 ? 8.445 22.594 15.742 1 82.56 170 GLY A O 1
ATOM 1391 N N . GLY A 1 171 ? 7.633 20.859 14.68 1 90.75 171 GLY A N 1
ATOM 1392 C CA . GLY A 1 171 ? 8.938 20.234 14.484 1 90.75 171 GLY A CA 1
ATOM 1393 C C . GLY A 1 171 ? 9.445 20.359 13.055 1 90.75 171 GLY A C 1
ATOM 1394 O O . GLY A 1 171 ? 10.141 19.469 12.562 1 90.75 171 GLY A O 1
ATOM 1395 N N . LEU A 1 172 ? 9.133 21.469 12.422 1 95.31 172 LEU A N 1
ATOM 1396 C CA . LEU A 1 172 ? 9.492 21.625 11.016 1 95.31 172 LEU A CA 1
ATOM 1397 C C . LEU A 1 172 ? 11 21.75 10.844 1 95.31 172 LEU A C 1
ATOM 1399 O O . LEU A 1 172 ? 11.547 21.328 9.828 1 95.31 172 LEU A O 1
ATOM 1403 N N . ASP A 1 173 ? 11.695 22.297 11.836 1 95.31 173 ASP A N 1
ATOM 1404 C CA . ASP A 1 173 ? 13.148 22.375 11.781 1 95.31 173 ASP A CA 1
ATOM 1405 C C . ASP A 1 173 ? 13.758 20.969 11.719 1 95.31 173 ASP A C 1
ATOM 1407 O O . ASP A 1 173 ? 14.758 20.75 11.031 1 95.31 173 ASP A O 1
ATOM 1411 N N . GLU A 1 174 ? 13.211 20.062 12.523 1 96.25 174 GLU A N 1
ATOM 1412 C CA . GLU A 1 174 ? 13.672 18.672 12.484 1 96.25 174 GLU A CA 1
ATOM 1413 C C . GLU A 1 174 ? 13.445 18.062 11.102 1 96.25 174 GLU A C 1
ATOM 1415 O O . GLU A 1 174 ? 14.305 17.344 10.594 1 96.25 174 GLU A O 1
ATOM 1420 N N . VAL A 1 175 ? 12.336 18.344 10.5 1 97.38 175 VAL A N 1
ATOM 1421 C CA . VAL A 1 175 ? 12.016 17.844 9.172 1 97.38 175 VAL A CA 1
ATOM 1422 C C . VAL A 1 175 ? 13.008 18.406 8.148 1 97.38 175 VAL A C 1
ATOM 1424 O O . VAL A 1 175 ? 13.516 17.672 7.301 1 97.38 175 VAL A O 1
ATOM 1427 N N . ILE A 1 176 ? 13.32 19.719 8.234 1 97.56 176 ILE A N 1
ATOM 1428 C CA . ILE A 1 176 ? 14.289 20.375 7.355 1 97.56 176 ILE A CA 1
ATOM 1429 C C . ILE A 1 176 ? 15.648 19.688 7.508 1 97.56 176 ILE A C 1
ATOM 1431 O O . ILE A 1 176 ? 16.297 19.359 6.516 1 97.56 176 ILE A O 1
ATOM 1435 N N . ALA A 1 177 ? 16.078 19.453 8.742 1 97.56 177 ALA A N 1
ATOM 1436 C CA . ALA A 1 177 ? 17.359 18.812 9.008 1 97.56 177 ALA A CA 1
ATOM 1437 C C . ALA A 1 177 ? 17.391 17.391 8.445 1 97.56 177 ALA A C 1
ATOM 1439 O O . ALA A 1 177 ? 18.406 16.969 7.867 1 97.56 177 ALA A O 1
ATOM 1440 N N . ASP A 1 178 ? 16.281 16.688 8.602 1 97.94 178 ASP A N 1
ATOM 1441 C CA . ASP A 1 178 ? 16.188 15.336 8.07 1 97.94 178 ASP A CA 1
ATOM 1442 C C . ASP A 1 178 ? 16.344 15.336 6.551 1 97.94 178 ASP A C 1
ATOM 1444 O O . ASP A 1 178 ? 17.078 14.508 6 1 97.94 178 ASP A O 1
ATOM 1448 N N . HIS A 1 179 ? 15.703 16.203 5.848 1 98.31 179 HIS A N 1
ATOM 1449 C CA . HIS A 1 179 ? 15.852 16.312 4.402 1 98.31 179 HIS A CA 1
ATOM 1450 C C . HIS A 1 179 ? 17.297 16.625 4.023 1 98.31 179 HIS A C 1
ATOM 1452 O O . HIS A 1 179 ? 17.844 16.031 3.096 1 98.31 179 HIS A O 1
ATOM 1458 N N . GLN A 1 180 ? 17.906 17.594 4.688 1 97.62 180 GLN A N 1
ATOM 1459 C CA . GLN A 1 180 ? 19.281 17.969 4.402 1 97.62 180 GLN A CA 1
ATOM 1460 C C . GLN A 1 180 ? 20.234 16.797 4.586 1 97.62 180 GLN A C 1
ATOM 1462 O O . GLN A 1 180 ? 21.156 16.609 3.799 1 97.62 180 GLN A O 1
ATOM 1467 N N . ASN A 1 181 ? 20.031 15.969 5.645 1 98.31 181 ASN A N 1
ATOM 1468 C CA . ASN A 1 181 ? 20.844 14.789 5.883 1 98.31 181 ASN A CA 1
ATOM 1469 C C . ASN A 1 181 ? 20.719 13.773 4.754 1 98.31 181 ASN A C 1
ATOM 1471 O O . ASN A 1 181 ? 21.703 13.164 4.332 1 98.31 181 ASN A O 1
ATOM 1475 N N . ILE A 1 182 ? 19.516 13.609 4.234 1 98.56 182 ILE A N 1
ATOM 1476 C CA . ILE A 1 182 ? 19.281 12.68 3.133 1 98.56 182 ILE A CA 1
ATOM 1477 C C . ILE A 1 182 ? 19.969 13.188 1.869 1 98.56 182 ILE A C 1
ATOM 1479 O O . ILE A 1 182 ? 20.609 12.422 1.154 1 98.56 182 ILE A O 1
ATOM 1483 N N . ILE A 1 183 ? 19.875 14.5 1.609 1 97.75 183 ILE A N 1
ATOM 1484 C CA . ILE A 1 183 ? 20.484 15.086 0.42 1 97.75 183 ILE A CA 1
ATOM 1485 C C . ILE A 1 183 ? 22 14.992 0.513 1 97.75 183 ILE A C 1
ATOM 1487 O O . ILE A 1 183 ? 22.672 14.68 -0.473 1 97.75 183 ILE A O 1
ATOM 1491 N N . ALA A 1 184 ? 22.547 15.258 1.692 1 97.75 184 ALA A N 1
ATOM 1492 C CA . ALA A 1 184 ? 23.984 15.125 1.902 1 97.75 184 ALA A CA 1
ATOM 1493 C C . ALA A 1 184 ? 24.438 13.695 1.628 1 97.75 184 ALA A C 1
ATOM 1495 O O . ALA A 1 184 ? 25.5 13.477 1.029 1 97.75 184 ALA A O 1
ATOM 1496 N N . ALA A 1 185 ? 23.672 12.758 2.074 1 98.44 185 ALA A N 1
ATOM 1497 C CA . ALA A 1 185 ? 24 11.352 1.824 1 98.44 185 ALA A CA 1
ATOM 1498 C C . ALA A 1 185 ? 23.969 11.039 0.33 1 98.44 185 ALA A C 1
ATOM 1500 O O . ALA A 1 185 ? 24.766 10.242 -0.16 1 98.44 185 ALA A O 1
ATOM 1501 N N . ILE A 1 186 ? 23 11.617 -0.465 1 98.31 186 ILE A N 1
ATOM 1502 C CA . ILE A 1 186 ? 22.938 11.453 -1.912 1 98.31 186 ILE A CA 1
ATOM 1503 C C . ILE A 1 186 ? 24.219 11.977 -2.553 1 98.31 186 ILE A C 1
ATOM 1505 O O . ILE A 1 186 ? 24.828 11.297 -3.385 1 98.31 186 ILE A O 1
ATOM 1509 N N . GLU A 1 187 ? 24.656 13.133 -2.102 1 95.19 187 GLU A N 1
ATOM 1510 C CA . GLU A 1 187 ? 25.828 13.789 -2.684 1 95.19 187 GLU A CA 1
ATOM 1511 C C . GLU A 1 187 ? 27.109 13.008 -2.393 1 95.19 187 GLU A C 1
ATOM 1513 O O . GLU A 1 187 ? 28.016 12.953 -3.225 1 95.19 187 GLU A O 1
ATOM 1518 N N . ARG A 1 188 ? 27.109 12.344 -1.304 1 96.62 188 ARG A N 1
ATOM 1519 C CA . ARG A 1 188 ? 28.297 11.594 -0.904 1 96.62 188 ARG A CA 1
ATOM 1520 C C . ARG A 1 188 ? 28.203 10.141 -1.347 1 96.62 188 ARG A C 1
ATOM 1522 O O . ARG A 1 188 ? 29.125 9.352 -1.133 1 96.62 188 ARG A O 1
ATOM 1529 N N . CYS A 1 189 ? 27.078 9.828 -1.88 1 97.75 189 CYS A N 1
ATOM 1530 C CA . CYS A 1 189 ? 26.797 8.445 -2.273 1 97.75 189 CYS A CA 1
ATOM 1531 C C . CYS A 1 189 ? 27.031 7.492 -1.11 1 97.75 189 CYS A C 1
ATOM 1533 O O . CYS A 1 189 ? 27.688 6.461 -1.274 1 97.75 189 CYS A O 1
ATOM 1535 N N . ASP A 1 190 ? 26.594 7.887 0.045 1 98.06 190 ASP A N 1
ATOM 1536 C CA . ASP A 1 190 ? 26.688 7.055 1.242 1 98.06 190 ASP A CA 1
ATOM 1537 C C . ASP A 1 190 ? 25.516 6.074 1.324 1 98.06 190 ASP A C 1
ATOM 1539 O O . ASP A 1 190 ? 24.562 6.297 2.072 1 98.06 190 ASP A O 1
ATOM 1543 N N . LEU A 1 191 ? 25.703 4.965 0.712 1 97.62 191 LEU A N 1
ATOM 1544 C CA . LEU A 1 191 ? 24.609 4.023 0.498 1 97.62 191 LEU A CA 1
ATOM 1545 C C . LEU A 1 191 ? 24.109 3.447 1.823 1 97.62 191 LEU A C 1
ATOM 1547 O O . LEU A 1 191 ? 22.906 3.234 2.006 1 97.62 191 LEU A O 1
ATOM 1551 N N . ALA A 1 192 ? 24.953 3.246 2.818 1 96.62 192 ALA A N 1
ATOM 1552 C CA . ALA A 1 192 ? 24.609 2.617 4.094 1 96.62 192 ALA A CA 1
ATOM 1553 C C . ALA A 1 192 ? 23.781 3.559 4.965 1 96.62 192 ALA A C 1
ATOM 1555 O O . ALA A 1 192 ? 23.109 3.115 5.895 1 96.62 192 ALA A O 1
ATOM 1556 N N . ALA A 1 193 ? 23.812 4.836 4.633 1 98.12 193 ALA A N 1
ATOM 1557 C CA . ALA A 1 193 ? 23.172 5.84 5.473 1 98.12 193 ALA A CA 1
ATOM 1558 C C . ALA A 1 193 ? 21.688 5.953 5.137 1 98.12 193 ALA A C 1
ATOM 1560 O O . ALA A 1 193 ? 20.906 6.512 5.914 1 98.12 193 ALA A O 1
ATOM 1561 N N . PHE A 1 194 ? 21.234 5.438 4.027 1 98.44 194 PHE A N 1
ATOM 1562 C CA . PHE A 1 194 ? 19.922 5.789 3.512 1 98.44 194 PHE A CA 1
ATOM 1563 C C . PHE A 1 194 ? 18.828 5.199 4.387 1 98.44 194 PHE A C 1
ATOM 1565 O O . PHE A 1 194 ? 17.906 5.914 4.809 1 98.44 194 PHE A O 1
ATOM 1572 N N . GLU A 1 195 ? 18.875 3.936 4.645 1 97.69 195 GLU A N 1
ATOM 1573 C CA . GLU A 1 195 ? 17.766 3.346 5.391 1 97.69 195 GLU A CA 1
ATOM 1574 C C . GLU A 1 195 ? 17.625 3.986 6.77 1 97.69 195 GLU A C 1
ATOM 1576 O O . GLU A 1 195 ? 16.531 4.414 7.152 1 97.69 195 GLU A O 1
ATOM 1581 N N . PRO A 1 196 ? 18.734 4.156 7.598 1 98.25 196 PRO A N 1
ATOM 1582 C CA . PRO A 1 196 ? 18.609 4.84 8.891 1 98.25 196 PRO A CA 1
ATOM 1583 C C . PRO A 1 196 ? 18.094 6.273 8.75 1 98.25 196 PRO A C 1
ATOM 1585 O O . PRO A 1 196 ? 17.281 6.719 9.555 1 98.25 196 PRO A O 1
ATOM 1588 N N . LEU A 1 197 ? 18.531 7.051 7.758 1 98.75 197 LEU A N 1
ATOM 1589 C CA . LEU A 1 197 ? 18.109 8.438 7.578 1 98.75 197 LEU A CA 1
ATOM 1590 C C . LEU A 1 197 ? 16.641 8.523 7.188 1 98.75 197 LEU A C 1
ATOM 1592 O O . LEU A 1 197 ? 15.906 9.367 7.707 1 98.75 197 LEU A O 1
ATOM 1596 N N . VAL A 1 198 ? 16.219 7.637 6.273 1 98.75 198 VAL A N 1
ATOM 1597 C CA . VAL A 1 198 ? 14.836 7.621 5.828 1 98.75 198 VAL A CA 1
ATOM 1598 C C . VAL A 1 198 ? 13.93 7.203 6.977 1 98.75 198 VAL A C 1
ATOM 1600 O O . VAL A 1 198 ? 12.859 7.793 7.184 1 98.75 198 VAL A O 1
ATOM 1603 N N . GLU A 1 199 ? 14.352 6.223 7.703 1 98.38 199 GLU A N 1
ATOM 1604 C CA . GLU A 1 199 ? 13.578 5.766 8.859 1 98.38 199 GLU A CA 1
ATOM 1605 C C . GLU A 1 199 ? 13.391 6.887 9.875 1 98.38 199 GLU A C 1
ATOM 1607 O O . GLU A 1 199 ? 12.273 7.121 10.344 1 98.38 199 GLU A O 1
ATOM 1612 N N . ARG A 1 200 ? 14.445 7.492 10.266 1 98.06 200 ARG A N 1
ATOM 1613 C CA . ARG A 1 200 ? 14.359 8.602 11.211 1 98.06 200 ARG A CA 1
ATOM 1614 C C . ARG A 1 200 ? 13.398 9.672 10.711 1 98.06 200 ARG A C 1
ATOM 1616 O O . ARG A 1 200 ? 12.562 10.156 11.469 1 98.06 200 ARG A O 1
ATOM 1623 N N . HIS A 1 201 ? 13.477 10.078 9.406 1 97.94 201 HIS A N 1
ATOM 1624 C CA . HIS A 1 201 ? 12.656 11.125 8.805 1 97.94 201 HIS A CA 1
ATOM 1625 C C . HIS A 1 201 ? 11.18 10.734 8.797 1 97.94 201 HIS A C 1
ATOM 1627 O O . HIS A 1 201 ? 10.336 11.492 9.281 1 97.94 201 HIS A O 1
ATOM 1633 N N . LEU A 1 202 ? 10.875 9.445 8.383 1 97.38 202 LEU A N 1
ATOM 1634 C CA . LEU A 1 202 ? 9.484 9.055 8.164 1 97.38 202 LEU A CA 1
ATOM 1635 C C . LEU A 1 202 ? 8.805 8.719 9.484 1 97.38 202 LEU A C 1
ATOM 1637 O O . LEU A 1 202 ? 7.598 8.922 9.633 1 97.38 202 LEU A O 1
ATOM 1641 N N . TYR A 1 203 ? 9.609 8.328 10.469 1 97.12 203 TYR A N 1
ATOM 1642 C CA . TYR A 1 203 ? 9.031 8.055 11.781 1 97.12 203 TYR A CA 1
ATOM 1643 C C . TYR A 1 203 ? 9.039 9.297 12.656 1 97.12 203 TYR A C 1
ATOM 1645 O O . TYR A 1 203 ? 8.578 9.266 13.805 1 97.12 203 TYR A O 1
ATOM 1653 N N . GLY A 1 204 ? 9.539 10.359 12.18 1 96.31 204 GLY A N 1
ATOM 1654 C CA . GLY A 1 204 ? 9.641 11.594 12.93 1 96.31 204 GLY A CA 1
ATOM 1655 C C . GLY A 1 204 ? 8.312 12.07 13.484 1 96.31 204 GLY A C 1
ATOM 1656 O O . GLY A 1 204 ? 8.234 12.547 14.617 1 96.31 204 GLY A O 1
ATOM 1657 N N . GLY A 1 205 ? 7.246 11.992 12.625 1 94.44 205 GLY A N 1
ATOM 1658 C CA . GLY A 1 205 ? 5.934 12.414 13.086 1 94.44 205 GLY A CA 1
ATOM 1659 C C . GLY A 1 205 ? 5.453 11.641 14.297 1 94.44 205 GLY A C 1
ATOM 1660 O O . GLY A 1 205 ? 4.836 12.211 15.203 1 94.44 205 GLY A O 1
ATOM 1661 N N . ILE A 1 206 ? 5.719 10.328 14.305 1 94.44 206 ILE A N 1
ATOM 1662 C CA . ILE A 1 206 ? 5.355 9.492 15.445 1 94.44 206 ILE A CA 1
ATOM 1663 C C . ILE A 1 206 ? 6.094 9.969 16.688 1 94.44 206 ILE A C 1
ATOM 1665 O O . ILE A 1 206 ? 5.496 10.102 17.766 1 94.44 206 ILE A O 1
ATOM 1669 N N . ARG A 1 207 ? 7.336 10.234 16.531 1 93.69 207 ARG A N 1
ATOM 1670 C CA . ARG A 1 207 ? 8.148 10.688 17.656 1 93.69 207 ARG A CA 1
ATOM 1671 C C . ARG A 1 207 ? 7.707 12.062 18.141 1 93.69 207 ARG A C 1
ATOM 1673 O O . ARG A 1 207 ? 7.543 12.289 19.328 1 93.69 207 ARG A O 1
ATOM 1680 N N . ARG A 1 208 ? 7.496 13.047 17.25 1 92.5 208 ARG A N 1
ATOM 1681 C CA . ARG A 1 208 ? 7.148 14.422 17.578 1 92.5 208 ARG A CA 1
ATOM 1682 C C . ARG A 1 208 ? 5.785 14.492 18.25 1 92.5 208 ARG A C 1
ATOM 1684 O O . ARG A 1 208 ? 5.609 15.227 19.234 1 92.5 208 ARG A O 1
ATOM 1691 N N . LEU A 1 209 ? 4.816 13.703 17.781 1 92.44 209 LEU A N 1
ATOM 1692 C CA . LEU A 1 209 ? 3.48 13.742 18.359 1 92.44 209 LEU A CA 1
ATOM 1693 C C . LEU A 1 209 ? 3.432 12.969 19.672 1 92.44 209 LEU A C 1
ATOM 1695 O O . LEU A 1 209 ? 2.73 13.359 20.609 1 92.44 209 LEU A O 1
ATOM 1699 N N . GLY A 1 210 ? 4.125 11.891 19.703 1 90.25 210 GLY A N 1
ATOM 1700 C CA . GLY A 1 210 ? 4.312 11.172 20.953 1 90.25 210 GLY A CA 1
ATOM 1701 C C . GLY A 1 210 ? 3.018 10.953 21.719 1 90.25 210 GLY A C 1
ATOM 1702 O O . GLY A 1 210 ? 2.053 10.414 21.172 1 90.25 210 GLY A O 1
ATOM 1703 N N . SER A 1 211 ? 3.023 11.469 22.922 1 88.88 211 SER A N 1
ATOM 1704 C CA . SER A 1 211 ? 1.906 11.258 23.844 1 88.88 211 SER A CA 1
ATOM 1705 C C . SER A 1 211 ? 0.657 11.992 23.375 1 88.88 211 SER A C 1
ATOM 1707 O O . SER A 1 211 ? -0.45 11.711 23.828 1 88.88 211 SER A O 1
ATOM 1709 N N . LYS A 1 212 ? 0.846 13.008 22.453 1 92.62 212 LYS A N 1
ATOM 1710 C CA . LYS A 1 212 ? -0.31 13.719 21.906 1 92.62 212 LYS A CA 1
ATOM 1711 C C . LYS A 1 212 ? -1.218 12.773 21.125 1 92.62 212 LYS A C 1
ATOM 1713 O O . LYS A 1 212 ? -2.416 13.031 20.984 1 92.62 212 LYS A O 1
ATOM 1718 N N . LEU A 1 213 ? -0.651 11.664 20.641 1 92.06 213 LEU A N 1
ATOM 1719 C CA . LEU A 1 213 ? -1.409 10.703 19.859 1 92.06 213 LEU A CA 1
ATOM 1720 C C . LEU A 1 213 ? -2.443 9.984 20.719 1 92.06 213 LEU A C 1
ATOM 1722 O O . LEU A 1 213 ? -3.531 9.648 20.25 1 92.06 213 LEU A O 1
ATOM 1726 N N . THR A 1 214 ? -2.139 9.836 21.938 1 90.88 214 THR A N 1
ATOM 1727 C CA . THR A 1 214 ? -3.035 9.133 22.844 1 90.88 214 THR A CA 1
ATOM 1728 C C . THR A 1 214 ? -3.711 10.102 23.812 1 90.88 214 THR A C 1
ATOM 1730 O O . THR A 1 214 ? -4.496 9.695 24.656 1 90.88 214 THR A O 1
ATOM 1733 N N . GLY A 1 215 ? -3.398 11.25 23.766 1 93.25 215 GLY A N 1
ATOM 1734 C CA . GLY A 1 215 ? -3.99 12.297 24.594 1 93.25 215 GLY A CA 1
ATOM 1735 C C . GLY A 1 215 ? -4.82 13.281 23.781 1 93.25 215 GLY A C 1
ATOM 1736 O O . GLY A 1 215 ? -5.977 13.008 23.453 1 93.25 215 GLY A O 1
ATOM 1737 N N . GLU A 1 216 ? -4.133 14.352 23.375 1 93.69 216 GLU A N 1
ATOM 1738 C CA . GLU A 1 216 ? -4.77 15.492 22.719 1 93.69 216 GLU A CA 1
ATOM 1739 C C . GLU A 1 216 ? -5.504 15.062 21.453 1 93.69 216 GLU A C 1
ATOM 1741 O O . GLU A 1 216 ? -6.582 15.578 21.156 1 93.69 216 GLU A O 1
ATOM 1746 N N . TYR A 1 217 ? -4.895 14.133 20.719 1 95.19 217 TYR A N 1
ATOM 1747 C CA . TYR A 1 217 ? -5.453 13.773 19.422 1 95.19 217 TYR A CA 1
ATOM 1748 C C . TYR A 1 217 ? -5.984 12.344 19.438 1 95.19 217 TYR A C 1
ATOM 1750 O O . TYR A 1 217 ? -6.133 11.719 18.375 1 95.19 217 TYR A O 1
ATOM 1758 N N . ALA A 1 218 ? -6.242 11.797 20.609 1 94.12 218 ALA A N 1
ATOM 1759 C CA . ALA A 1 218 ? -6.738 10.43 20.75 1 94.12 218 ALA A CA 1
ATOM 1760 C C . ALA A 1 218 ? -8.023 10.227 19.953 1 94.12 218 ALA A C 1
ATOM 1762 O O . ALA A 1 218 ? -8.234 9.172 19.359 1 94.12 218 ALA A O 1
ATOM 1763 N N . ASP A 1 219 ? -8.797 11.227 19.859 1 94.88 219 ASP A N 1
ATOM 1764 C CA . ASP A 1 219 ? -10.109 11.125 19.219 1 94.88 219 ASP A CA 1
ATOM 1765 C C . ASP A 1 219 ? -9.977 11.07 17.703 1 94.88 219 ASP A C 1
ATOM 1767 O O . ASP A 1 219 ? -10.945 10.742 17 1 94.88 219 ASP A O 1
ATOM 1771 N N . TYR A 1 220 ? -8.797 11.414 17.156 1 95.88 220 TYR A N 1
ATOM 1772 C CA . TYR A 1 220 ? -8.562 11.344 15.719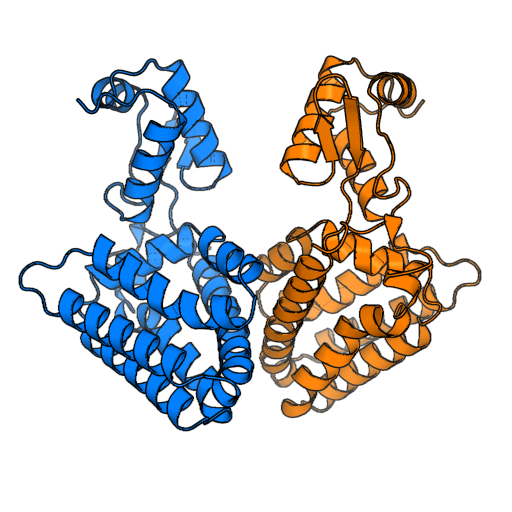 1 95.88 220 TYR A CA 1
ATOM 1773 C C . TYR A 1 220 ? -8.305 9.906 15.273 1 95.88 220 TYR A C 1
ATOM 1775 O O . TYR A 1 220 ? -8.344 9.602 14.086 1 95.88 220 TYR A O 1
ATOM 1783 N N . PHE A 1 221 ? -8.078 9.016 16.219 1 95.38 221 PHE A N 1
ATOM 1784 C CA . PHE A 1 221 ? -7.672 7.652 15.906 1 95.38 221 PHE A CA 1
ATOM 1785 C C . PHE A 1 221 ? -8.711 6.652 16.391 1 95.38 221 PHE A C 1
ATOM 1787 O O . PHE A 1 221 ? -9.438 6.926 17.359 1 95.38 221 PHE A O 1
ATOM 1794 N N . GLU A 1 222 ? -8.688 5.512 15.688 1 93.19 222 GLU A N 1
ATOM 1795 C CA . GLU A 1 222 ? -9.516 4.414 16.172 1 93.19 222 GLU A CA 1
ATOM 1796 C C . GLU A 1 222 ? -9.062 3.941 17.547 1 93.19 222 GLU A C 1
ATOM 1798 O O . GLU A 1 222 ? -7.863 3.881 17.828 1 93.19 222 GLU A O 1
ATOM 1803 N N . PRO A 1 223 ? -10.039 3.689 18.359 1 85.69 223 PRO A N 1
ATOM 1804 C CA . PRO A 1 223 ? -9.664 3.174 19.672 1 85.69 223 PRO A CA 1
ATOM 1805 C C . PRO A 1 223 ? -8.852 1.886 19.594 1 85.69 223 PRO A C 1
ATOM 1807 O O . PRO A 1 223 ? -9.039 1.085 18.672 1 85.69 223 PRO A O 1
ATOM 1810 N N . GLU A 1 224 ? -7.84 1.879 20.344 1 72.25 224 GLU A N 1
ATOM 1811 C CA . GLU A 1 224 ? -7.016 0.675 20.406 1 72.25 224 GLU A CA 1
ATOM 1812 C C . GLU A 1 224 ? -7.844 -0.529 20.859 1 72.25 224 GLU A C 1
ATOM 1814 O O . GLU A 1 224 ? -8.734 -0.399 21.703 1 72.25 224 GLU A O 1
ATOM 1819 N N . LYS A 1 225 ? -7.684 -1.578 20.109 1 57.47 225 LYS A N 1
ATOM 1820 C CA . LYS A 1 225 ? -8.359 -2.799 20.531 1 57.47 225 LYS A CA 1
ATOM 1821 C C . LYS A 1 225 ? -7.73 -3.361 21.797 1 57.47 225 LYS A C 1
ATOM 1823 O O . LYS A 1 225 ? -6.531 -3.191 22.031 1 57.47 225 LYS A O 1
ATOM 1828 N N . MET B 1 1 ? -24.297 -26.359 -15.867 1 42.47 1 MET B N 1
ATOM 1829 C CA . MET B 1 1 ? -24.438 -24.906 -15.805 1 42.47 1 MET B CA 1
ATOM 1830 C C . MET B 1 1 ? -24.188 -24.375 -14.398 1 42.47 1 MET B C 1
ATOM 1832 O O . MET B 1 1 ? -24.797 -24.844 -13.438 1 42.47 1 MET B O 1
ATOM 1836 N N . GLU B 1 2 ? -22.953 -23.844 -14.094 1 48.59 2 GLU B N 1
ATOM 1837 C CA . GLU B 1 2 ? -22.672 -23.547 -12.688 1 48.59 2 GLU B CA 1
ATOM 1838 C C . GLU B 1 2 ? -23.656 -22.531 -12.125 1 48.59 2 GLU B C 1
ATOM 1840 O O . GLU B 1 2 ? -23.922 -21.5 -12.766 1 48.59 2 GLU B O 1
ATOM 1845 N N . GLU B 1 3 ? -24.672 -22.844 -11.469 1 56.66 3 GLU B N 1
ATOM 1846 C CA . GLU B 1 3 ? -25.672 -22.016 -10.828 1 56.66 3 GLU B CA 1
ATOM 1847 C C . GLU B 1 3 ? -25.031 -20.969 -9.93 1 56.66 3 GLU B C 1
ATOM 1849 O O . GLU B 1 3 ? -24.547 -21.281 -8.844 1 56.66 3 GLU B O 1
ATOM 1854 N N . TYR B 1 4 ? -24.344 -20 -10.586 1 63.34 4 TYR B N 1
ATOM 1855 C CA . TYR B 1 4 ? -23.781 -19 -9.695 1 63.34 4 TYR B CA 1
ATOM 1856 C C . TYR B 1 4 ? -24.812 -17.938 -9.328 1 63.34 4 TYR B C 1
ATOM 1858 O O . TYR B 1 4 ? -25.562 -17.469 -10.195 1 63.34 4 TYR B O 1
ATOM 1866 N N . LYS B 1 5 ? -25.031 -17.75 -8.039 1 67.25 5 LYS B N 1
ATOM 1867 C CA . LYS B 1 5 ? -26.188 -17.062 -7.465 1 67.25 5 LYS B CA 1
ATOM 1868 C C . LYS B 1 5 ? -25.906 -15.57 -7.285 1 67.25 5 LYS B C 1
ATOM 1870 O O . LYS B 1 5 ? -26.828 -14.758 -7.266 1 67.25 5 LYS B O 1
ATOM 1875 N N . THR B 1 6 ? -24.734 -15.219 -7.402 1 87.5 6 THR B N 1
ATOM 1876 C CA . THR B 1 6 ? -24.625 -13.797 -7.094 1 87.5 6 THR B CA 1
ATOM 1877 C C . THR B 1 6 ? -23.516 -13.156 -7.926 1 87.5 6 THR B C 1
ATOM 1879 O O . THR B 1 6 ? -22.656 -13.852 -8.469 1 87.5 6 THR B O 1
ATOM 1882 N N . ASP B 1 7 ? -23.609 -11.922 -8.148 1 91.81 7 ASP B N 1
ATOM 1883 C CA . ASP B 1 7 ? -22.578 -11.148 -8.836 1 91.81 7 ASP B CA 1
ATOM 1884 C C . ASP B 1 7 ? -21.203 -11.383 -8.219 1 91.81 7 ASP B C 1
ATOM 1886 O O . ASP B 1 7 ? -20.219 -11.508 -8.93 1 91.81 7 ASP B O 1
ATOM 1890 N N . ALA B 1 8 ? -21.219 -11.531 -6.934 1 91.75 8 ALA B N 1
ATOM 1891 C CA . ALA B 1 8 ? -19.969 -11.727 -6.207 1 91.75 8 ALA B CA 1
ATOM 1892 C C . ALA B 1 8 ? -19.344 -13.07 -6.543 1 91.75 8 ALA B C 1
ATOM 1894 O O . ALA B 1 8 ? -18.109 -13.18 -6.676 1 91.75 8 ALA B O 1
ATOM 1895 N N . GLU B 1 9 ? -20.125 -14.039 -6.645 1 94.19 9 GLU B N 1
ATOM 1896 C CA . GLU B 1 9 ? -19.625 -15.375 -6.965 1 94.19 9 GLU B CA 1
ATOM 1897 C C . GLU B 1 9 ? -19.078 -15.43 -8.391 1 94.19 9 GLU B C 1
ATOM 1899 O O . GLU B 1 9 ? -18.016 -16.016 -8.625 1 94.19 9 GLU B O 1
ATOM 1904 N N . ILE B 1 10 ? -19.859 -14.82 -9.281 1 95.69 10 ILE B N 1
ATOM 1905 C CA . ILE B 1 10 ? -19.406 -14.797 -10.664 1 95.69 10 ILE B CA 1
ATOM 1906 C C . ILE B 1 10 ? -18.094 -14.023 -10.766 1 95.69 10 ILE B C 1
ATOM 1908 O O . ILE B 1 10 ? -17.156 -14.453 -11.461 1 95.69 10 ILE B O 1
ATOM 1912 N N . TYR B 1 11 ? -18.047 -12.938 -10.102 1 95.94 11 TYR B N 1
ATOM 1913 C CA . TYR B 1 11 ? -16.828 -12.141 -10.078 1 95.94 11 TYR B CA 1
ATOM 1914 C C . TYR B 1 11 ? -15.641 -12.977 -9.602 1 95.94 11 TYR B C 1
ATOM 1916 O O . TYR B 1 11 ? -14.578 -12.969 -10.234 1 95.94 11 TYR B O 1
ATOM 1924 N N . ALA B 1 12 ? -15.852 -13.672 -8.539 1 94.44 12 ALA B N 1
ATOM 1925 C CA . ALA B 1 12 ? -14.766 -14.453 -7.945 1 94.44 12 ALA B CA 1
ATOM 1926 C C . ALA B 1 12 ? -14.266 -15.516 -8.914 1 94.44 12 ALA B C 1
ATOM 1928 O O . ALA B 1 12 ? -13.055 -15.75 -9.016 1 94.44 12 ALA B O 1
ATOM 1929 N N . VAL B 1 13 ? -15.156 -16.141 -9.594 1 95.12 13 VAL B N 1
ATOM 1930 C CA . VAL B 1 13 ? -14.789 -17.172 -10.547 1 95.12 13 VAL B CA 1
ATOM 1931 C C . VAL B 1 13 ? -13.984 -16.578 -11.695 1 95.12 13 VAL B C 1
ATOM 1933 O O . VAL B 1 13 ? -12.914 -17.094 -12.039 1 95.12 13 VAL B O 1
ATOM 1936 N N . LEU B 1 14 ? -14.469 -15.469 -12.211 1 96.12 14 LEU B N 1
ATOM 1937 C CA . LEU B 1 14 ? -13.797 -14.844 -13.352 1 96.12 14 LEU B CA 1
ATOM 1938 C C . LEU B 1 14 ? -12.445 -14.273 -12.93 1 96.12 14 LEU B C 1
ATOM 1940 O O . LEU B 1 14 ? -11.469 -14.367 -13.672 1 96.12 14 LEU B O 1
ATOM 1944 N N . GLU B 1 15 ? -12.414 -13.672 -11.828 1 95.19 15 GLU B N 1
ATOM 1945 C CA . GLU B 1 15 ? -11.148 -13.164 -11.312 1 95.19 15 GLU B CA 1
ATOM 1946 C C . GLU B 1 15 ? -10.117 -14.281 -11.195 1 95.19 15 GLU B C 1
ATOM 1948 O O . GLU B 1 15 ? -8.969 -14.125 -11.625 1 95.19 15 GLU B O 1
ATOM 1953 N N . ARG B 1 16 ? -10.547 -15.359 -10.633 1 94 16 ARG B N 1
ATOM 1954 C CA . ARG B 1 16 ? -9.648 -16.5 -10.492 1 94 16 ARG B CA 1
ATOM 1955 C C . ARG B 1 16 ? -9.164 -16.984 -11.852 1 94 16 ARG B C 1
ATOM 1957 O O . ARG B 1 16 ? -7.969 -17.234 -12.031 1 94 16 ARG B O 1
ATOM 1964 N N . GLU B 1 17 ? -10.047 -17.047 -12.781 1 96 17 GLU B N 1
ATOM 1965 C CA . GLU B 1 17 ? -9.695 -17.562 -14.109 1 96 17 GLU B CA 1
ATOM 1966 C C . GLU B 1 17 ? -8.75 -16.609 -14.828 1 96 17 GLU B C 1
ATOM 1968 O O . GLU B 1 17 ? -7.902 -17.047 -15.617 1 96 17 GLU B O 1
ATOM 1973 N N . ILE B 1 18 ? -8.891 -15.328 -14.562 1 96.56 18 ILE B N 1
ATOM 1974 C CA . ILE B 1 18 ? -7.98 -14.344 -15.148 1 96.56 18 ILE B CA 1
ATOM 1975 C C . ILE B 1 18 ? -6.609 -14.445 -14.477 1 96.56 18 ILE B C 1
ATOM 1977 O O . ILE B 1 18 ? -5.582 -14.445 -15.156 1 96.56 18 ILE B O 1
ATOM 1981 N N . ILE B 1 19 ? -6.609 -14.633 -13.203 1 94.44 19 ILE B N 1
ATOM 1982 C CA . ILE B 1 19 ? -5.379 -14.648 -12.422 1 94.44 19 ILE B CA 1
ATOM 1983 C C . ILE B 1 19 ? -4.598 -15.922 -12.711 1 94.44 19 ILE B C 1
ATOM 1985 O O . ILE B 1 19 ? -3.369 -15.891 -12.836 1 94.44 19 ILE B O 1
ATOM 1989 N N . ASP B 1 20 ? -5.328 -17.062 -12.844 1 94.62 20 ASP B N 1
ATOM 1990 C CA . ASP B 1 20 ? -4.617 -18.328 -13.055 1 94.62 20 ASP B CA 1
ATOM 1991 C C . ASP B 1 20 ? -4.414 -18.594 -14.539 1 94.62 20 ASP B C 1
ATOM 1993 O O . ASP B 1 20 ? -3.977 -19.688 -14.93 1 94.62 20 ASP B O 1
ATOM 1997 N N . LEU B 1 21 ? -4.812 -17.672 -15.438 1 95.81 21 LEU B N 1
ATOM 1998 C CA . LEU B 1 21 ? -4.523 -17.594 -16.859 1 95.81 21 LEU B CA 1
ATOM 1999 C C . LEU B 1 21 ? -5.395 -18.578 -17.641 1 95.81 21 LEU B C 1
ATOM 2001 O O . LEU B 1 21 ? -5.137 -18.859 -18.812 1 95.81 21 LEU B O 1
ATOM 2005 N N . THR B 1 22 ? -6.406 -19.156 -16.938 1 96.19 22 THR B N 1
ATOM 2006 C CA . THR B 1 22 ? -7.422 -19.859 -17.703 1 96.19 22 THR B CA 1
ATOM 2007 C C . THR B 1 22 ? -8.008 -18.969 -18.781 1 96.19 22 THR B C 1
ATOM 2009 O O . THR B 1 22 ? -8.188 -19.391 -19.922 1 96.19 22 THR B O 1
ATOM 2012 N N . LEU B 1 23 ? -8.32 -17.75 -18.391 1 96.69 23 LEU B N 1
ATOM 2013 C CA . LEU B 1 23 ? -8.578 -16.672 -19.359 1 96.69 23 LEU B CA 1
ATOM 2014 C C . LEU B 1 23 ? -7.305 -15.891 -19.656 1 96.69 23 LEU B C 1
ATOM 2016 O O . LEU B 1 23 ? -6.816 -15.148 -18.797 1 96.69 23 LEU B O 1
ATOM 2020 N N . ARG B 1 24 ? -6.82 -16.031 -20.859 1 96.06 24 ARG B N 1
ATOM 2021 C CA . ARG B 1 24 ? -5.504 -15.5 -21.219 1 96.06 24 ARG B CA 1
ATOM 2022 C C . ARG B 1 24 ? -5.551 -13.992 -21.406 1 96.06 24 ARG B C 1
ATOM 2024 O O . ARG B 1 24 ? -6.559 -13.445 -21.859 1 96.06 24 ARG B O 1
ATOM 2031 N N . PRO B 1 25 ? -4.441 -13.344 -21.094 1 96.75 25 PRO B N 1
ATOM 2032 C CA . PRO B 1 25 ? -4.375 -11.922 -21.422 1 96.75 25 PRO B CA 1
ATOM 2033 C C . PRO B 1 25 ? -4.637 -11.633 -22.891 1 96.75 25 PRO B C 1
ATOM 2035 O O . PRO B 1 25 ? -4.137 -12.344 -23.766 1 96.75 25 PRO B O 1
ATOM 2038 N N . GLY B 1 26 ? -5.48 -10.641 -23.094 1 95.31 26 GLY B N 1
ATOM 2039 C CA . GLY B 1 26 ? -5.785 -10.242 -24.453 1 95.31 26 GLY B CA 1
ATOM 2040 C C . GLY B 1 26 ? -6.984 -10.969 -25.031 1 95.31 26 GLY B C 1
ATOM 2041 O O . GLY B 1 26 ? -7.504 -10.586 -26.078 1 95.31 26 GLY B O 1
ATOM 2042 N N . SER B 1 27 ? -7.461 -12.008 -24.391 1 96.12 27 SER B N 1
ATOM 2043 C CA . SER B 1 27 ? -8.578 -12.781 -24.922 1 96.12 27 SER B CA 1
ATOM 2044 C C . SER B 1 27 ? -9.898 -12.039 -24.75 1 96.12 27 SER B C 1
ATOM 2046 O O . SER B 1 27 ? -10.039 -11.211 -23.844 1 96.12 27 SER B O 1
ATOM 2048 N N . SER B 1 28 ? -10.82 -12.383 -25.531 1 95.31 28 SER B N 1
ATOM 2049 C CA . SER B 1 28 ? -12.141 -11.766 -25.484 1 95.31 28 SER B CA 1
ATOM 2050 C C . SER B 1 28 ? -13.016 -12.406 -24.406 1 95.31 28 SER B C 1
ATOM 2052 O O . SER B 1 28 ? -12.984 -13.625 -24.219 1 95.31 28 SER B O 1
ATOM 2054 N N . LEU B 1 29 ? -13.68 -11.594 -23.656 1 94.69 29 LEU B N 1
ATOM 2055 C CA . LEU B 1 29 ? -14.672 -11.992 -22.672 1 94.69 29 LEU B CA 1
ATOM 2056 C C . LEU B 1 29 ? -16.031 -11.383 -22.984 1 94.69 29 LEU B C 1
ATOM 2058 O O . LEU B 1 29 ? -16.406 -10.367 -22.391 1 94.69 29 LEU B O 1
ATOM 2062 N N . SER B 1 30 ? -16.781 -12.055 -23.812 1 90.94 30 SER B N 1
ATOM 2063 C CA . SER B 1 30 ? -18.047 -11.531 -24.344 1 90.94 30 SER B CA 1
ATOM 2064 C C . SER B 1 30 ? -19.203 -11.789 -23.391 1 90.94 30 SER B C 1
ATOM 2066 O O . SER B 1 30 ? -19.234 -12.812 -22.719 1 90.94 30 SER B O 1
ATOM 2068 N N . GLU B 1 31 ? -20.141 -10.922 -23.453 1 91.38 31 GLU B N 1
ATOM 2069 C CA . GLU B 1 31 ? -21.281 -10.969 -22.547 1 91.38 31 GLU B CA 1
ATOM 2070 C C . GLU B 1 31 ? -22.141 -12.195 -22.812 1 91.38 31 GLU B C 1
ATOM 2072 O O . GLU B 1 31 ? -22.516 -12.914 -21.875 1 91.38 31 GLU B O 1
ATOM 2077 N N . ASN B 1 32 ? -22.422 -12.5 -24 1 92.38 32 ASN B N 1
ATOM 2078 C CA . ASN B 1 32 ? -23.359 -13.555 -24.344 1 92.38 32 ASN B CA 1
ATOM 2079 C C . ASN B 1 32 ? -22.859 -14.922 -23.891 1 92.38 32 ASN B C 1
ATOM 2081 O O . ASN B 1 32 ? -23.562 -15.648 -23.172 1 92.38 32 ASN B O 1
ATOM 2085 N N . PRO B 1 33 ? -21.703 -15.242 -24.25 1 94.25 33 PRO B N 1
ATOM 2086 C CA . PRO B 1 33 ? -21.172 -16.516 -23.75 1 94.25 33 PRO B CA 1
ATOM 2087 C C . PRO B 1 33 ? -21.156 -16.594 -22.234 1 94.25 33 PRO B C 1
ATOM 2089 O O . PRO B 1 33 ? -21.375 -17.656 -21.656 1 94.25 33 PRO B O 1
ATOM 2092 N N . LEU B 1 34 ? -20.844 -15.539 -21.547 1 94.31 34 LEU B N 1
ATOM 2093 C CA . LEU B 1 34 ? -20.812 -15.531 -20.094 1 94.31 34 LEU B CA 1
ATOM 2094 C C . LEU B 1 34 ? -22.219 -15.734 -19.516 1 94.31 34 LEU B C 1
ATOM 2096 O O . LEU B 1 34 ? -22.375 -16.438 -18.516 1 94.31 34 LEU B O 1
ATOM 2100 N N . CYS B 1 35 ? -23.141 -15.086 -20.109 1 94.44 35 CYS B N 1
ATOM 2101 C CA . CYS B 1 35 ? -24.531 -15.289 -19.688 1 94.44 35 CYS B CA 1
ATOM 2102 C C . CYS B 1 35 ? -24.906 -16.766 -19.766 1 94.44 35 CYS B C 1
ATOM 2104 O O . CYS B 1 35 ? -25.5 -17.312 -18.828 1 94.44 35 CYS B O 1
ATOM 2106 N N . ALA B 1 36 ? -24.578 -17.359 -20.828 1 94.94 36 ALA B N 1
ATOM 2107 C CA . ALA B 1 36 ? -24.875 -18.781 -21.016 1 94.94 36 ALA B CA 1
ATOM 2108 C C . ALA B 1 36 ? -24.109 -19.641 -20.016 1 94.94 36 ALA B C 1
ATOM 2110 O O . ALA B 1 36 ? -24.688 -20.547 -19.422 1 94.94 36 ALA B O 1
ATOM 2111 N N . ARG B 1 37 ? -22.906 -19.375 -19.797 1 94.56 37 ARG B N 1
ATOM 2112 C CA . ARG B 1 37 ? -22.062 -20.156 -18.906 1 94.56 37 ARG B CA 1
ATOM 2113 C C . ARG B 1 37 ? -22.578 -20.125 -17.469 1 94.56 37 ARG B C 1
ATOM 2115 O O . ARG B 1 37 ? -22.578 -21.141 -16.781 1 94.56 37 ARG B O 1
ATOM 2122 N N . PHE B 1 38 ? -23.094 -18.938 -17.078 1 95 38 PHE B N 1
ATOM 2123 C CA . PHE B 1 38 ? -23.422 -18.781 -15.664 1 95 38 PHE B CA 1
ATOM 2124 C C . PHE B 1 38 ? -24.922 -18.797 -15.445 1 95 38 PHE B C 1
ATOM 2126 O O . PHE B 1 38 ? -25.391 -18.781 -14.305 1 95 38 PHE B O 1
ATOM 2133 N N . GLY B 1 39 ? -25.641 -18.75 -16.531 1 94.25 39 GLY B N 1
ATOM 2134 C CA . GLY B 1 39 ? -27.078 -18.656 -16.406 1 94.25 39 GLY B CA 1
ATOM 2135 C C . GLY B 1 39 ? -27.547 -17.375 -15.75 1 94.25 39 GLY B C 1
ATOM 2136 O O . GLY B 1 39 ? -28.438 -17.391 -14.906 1 94.25 39 GLY B O 1
ATOM 2137 N N . ALA B 1 40 ? -26.875 -16.328 -16.062 1 94.62 40 ALA B N 1
ATOM 2138 C CA . ALA B 1 40 ? -27.141 -15.031 -15.445 1 94.62 40 ALA B CA 1
ATOM 2139 C C . ALA B 1 40 ? -27.609 -14.016 -16.484 1 94.62 40 ALA B C 1
ATOM 2141 O O . ALA B 1 40 ? -27.203 -14.078 -17.641 1 94.62 40 ALA B O 1
ATOM 2142 N N . PRO B 1 41 ? -28.406 -13.078 -16.062 1 93.94 41 PRO B N 1
ATOM 2143 C CA . PRO B 1 41 ? -28.844 -12.023 -16.984 1 93.94 41 PRO B CA 1
ATOM 2144 C C . PRO B 1 41 ? -27.703 -11.07 -17.359 1 93.94 41 PRO B C 1
ATOM 2146 O O . PRO B 1 41 ? -26.688 -11 -16.656 1 93.94 41 PRO B O 1
ATOM 2149 N N . ARG B 1 42 ? -27.922 -10.406 -18.438 1 93.12 42 ARG B N 1
ATOM 2150 C CA . ARG B 1 42 ? -26.938 -9.469 -18.969 1 93.12 42 ARG B CA 1
ATOM 2151 C C . ARG B 1 42 ? -26.609 -8.367 -17.969 1 93.12 42 ARG B C 1
ATOM 2153 O O . ARG B 1 42 ? -25.469 -7.922 -17.859 1 93.12 42 ARG B O 1
ATOM 2160 N N . SER B 1 43 ? -27.594 -8 -17.312 1 94.06 43 SER B N 1
ATOM 2161 C CA . SER B 1 43 ? -27.406 -6.93 -16.344 1 94.06 43 SER B CA 1
ATOM 2162 C C . SER B 1 43 ? -26.422 -7.344 -15.25 1 94.06 43 SER B C 1
ATOM 2164 O O . SER B 1 43 ? -25.594 -6.543 -14.805 1 94.06 43 SER B O 1
ATOM 2166 N N . MET B 1 44 ? -26.484 -8.508 -14.797 1 94.75 44 MET B N 1
ATOM 2167 C CA . MET B 1 44 ? -25.578 -9.023 -13.773 1 94.75 44 MET B CA 1
ATOM 2168 C C . MET B 1 44 ? -24.172 -9.172 -14.328 1 94.75 44 MET B C 1
ATOM 2170 O O . MET B 1 44 ? -23.203 -8.789 -13.672 1 94.75 44 MET B O 1
ATOM 2174 N N . ILE B 1 45 ? -24.094 -9.633 -15.5 1 95.56 45 ILE B N 1
ATOM 2175 C CA . ILE B 1 45 ? -22.797 -9.82 -16.125 1 95.56 45 ILE B CA 1
ATOM 2176 C C . ILE B 1 45 ? -22.109 -8.469 -16.344 1 95.56 45 ILE B C 1
ATOM 2178 O O . ILE B 1 45 ? -20.906 -8.336 -16.125 1 95.56 45 ILE B O 1
ATOM 2182 N N . ARG B 1 46 ? -22.875 -7.555 -16.672 1 94.12 46 ARG B N 1
ATOM 2183 C CA . ARG B 1 46 ? -22.328 -6.215 -16.891 1 94.12 46 ARG B CA 1
ATOM 2184 C C . ARG B 1 46 ? -21.781 -5.633 -15.594 1 94.12 46 ARG B C 1
ATOM 2186 O O . ARG B 1 46 ? -20.734 -4.98 -15.602 1 94.12 46 ARG B O 1
ATOM 2193 N N . VAL B 1 47 ? -22.438 -5.871 -14.578 1 94.31 47 VAL B N 1
ATOM 2194 C CA . VAL B 1 47 ? -21.969 -5.422 -13.266 1 94.31 47 VAL B CA 1
ATOM 2195 C C . VAL B 1 47 ? -20.641 -6.086 -12.938 1 94.31 47 VAL B C 1
ATOM 2197 O O . VAL B 1 47 ? -19.703 -5.422 -12.492 1 94.31 47 VAL B O 1
ATOM 2200 N N . VAL B 1 48 ? -20.609 -7.324 -13.211 1 96.5 48 VAL B N 1
ATOM 2201 C CA . VAL B 1 48 ? -19.406 -8.102 -12.914 1 96.5 48 VAL B CA 1
ATOM 2202 C C . VAL B 1 48 ? -18.25 -7.609 -13.773 1 96.5 48 VAL B C 1
ATOM 2204 O O . VAL B 1 48 ? -17.141 -7.398 -13.273 1 96.5 48 VAL B O 1
ATOM 2207 N N . LEU B 1 49 ? -18.547 -7.34 -15 1 96.25 49 LEU B N 1
ATOM 2208 C CA . LEU B 1 49 ? -17.516 -6.887 -15.922 1 96.25 49 LEU B CA 1
ATOM 2209 C C . LEU B 1 49 ? -17.031 -5.484 -15.547 1 96.25 49 LEU B C 1
ATOM 2211 O O . LEU B 1 49 ? -15.844 -5.184 -15.656 1 96.25 49 LEU B O 1
ATOM 2215 N N . GLN B 1 50 ? -17.922 -4.738 -15.141 1 93.88 50 GLN B N 1
ATOM 2216 C CA . GLN B 1 50 ? -17.547 -3.396 -14.703 1 93.88 50 GLN B CA 1
ATOM 2217 C C . GLN B 1 50 ? -16.625 -3.445 -13.492 1 93.88 50 GLN B C 1
ATOM 2219 O O . GLN B 1 50 ? -15.656 -2.693 -13.406 1 93.88 50 GLN B O 1
ATOM 2224 N N . ARG B 1 51 ? -16.938 -4.293 -12.625 1 92.62 51 ARG B N 1
ATOM 2225 C CA . ARG B 1 51 ? -16.109 -4.449 -11.445 1 92.62 51 ARG B CA 1
ATOM 2226 C C . ARG B 1 51 ? -14.727 -4.98 -11.812 1 92.62 51 ARG B C 1
ATOM 2228 O O . ARG B 1 51 ? -13.719 -4.535 -11.258 1 92.62 51 ARG B O 1
ATOM 2235 N N . LEU B 1 52 ? -14.742 -5.887 -12.727 1 94.94 52 LEU B N 1
ATOM 2236 C CA . LEU B 1 52 ? -13.477 -6.414 -13.211 1 94.94 52 LEU B CA 1
ATOM 2237 C C . LEU B 1 52 ? -12.641 -5.316 -13.859 1 94.94 52 LEU B C 1
ATOM 2239 O O . LEU B 1 52 ? -11.414 -5.285 -13.703 1 94.94 52 LEU B O 1
ATOM 2243 N N . GLN B 1 53 ? -13.328 -4.461 -14.539 1 94.56 53 GLN B N 1
ATOM 2244 C CA . GLN B 1 53 ? -12.625 -3.348 -15.172 1 94.56 53 GLN B CA 1
ATOM 2245 C C . GLN B 1 53 ? -12.062 -2.385 -14.133 1 94.56 53 GLN B C 1
ATOM 2247 O O . GLN B 1 53 ? -10.93 -1.912 -14.258 1 94.56 53 GLN B O 1
ATOM 2252 N N . GLU B 1 54 ? -12.859 -2.158 -13.148 1 87 54 GLU B N 1
ATOM 2253 C CA . GLU B 1 54 ? -12.438 -1.265 -12.078 1 87 54 GLU B CA 1
ATOM 2254 C C . GLU B 1 54 ? -11.18 -1.788 -11.391 1 87 54 GLU B C 1
ATOM 2256 O O . GLU B 1 54 ? -10.359 -1.006 -10.898 1 87 54 GLU B O 1
ATOM 2261 N N . ASN B 1 55 ? -11.016 -3.094 -11.461 1 88.19 55 ASN B N 1
ATOM 2262 C CA . ASN B 1 55 ? -9.867 -3.713 -10.812 1 88.19 55 ASN B CA 1
ATOM 2263 C C . ASN B 1 55 ? -8.75 -4.008 -11.812 1 88.19 55 ASN B C 1
ATOM 2265 O O . ASN B 1 55 ? -7.781 -4.695 -11.477 1 88.19 55 ASN B O 1
ATOM 2269 N N . GLY B 1 56 ? -9.008 -3.543 -13.062 1 91.06 56 GLY B N 1
ATOM 2270 C CA . GLY B 1 56 ? -7.957 -3.586 -14.062 1 91.06 56 GLY B CA 1
ATOM 2271 C C . GLY B 1 56 ? -7.801 -4.949 -14.711 1 91.06 56 GLY B C 1
ATOM 2272 O O . GLY B 1 56 ? -6.789 -5.227 -15.359 1 91.06 56 GLY B O 1
ATOM 2273 N N . LEU B 1 57 ? -8.758 -5.789 -14.594 1 95.44 57 LEU B N 1
ATOM 2274 C CA . LEU B 1 57 ? -8.641 -7.168 -15.062 1 95.44 57 LEU B CA 1
ATOM 2275 C C . LEU B 1 57 ? -9.148 -7.305 -16.5 1 95.44 57 LEU B C 1
ATOM 2277 O O . LEU B 1 57 ? -8.719 -8.195 -17.234 1 95.44 57 LEU B O 1
ATOM 2281 N N . VAL B 1 58 ? -10.125 -6.367 -16.875 1 96.62 58 VAL B N 1
ATOM 2282 C CA . VAL B 1 58 ? -10.641 -6.359 -18.234 1 96.62 58 VAL B CA 1
ATOM 2283 C C . VAL B 1 58 ? -10.75 -4.922 -18.734 1 96.62 58 VAL B C 1
ATOM 2285 O O . VAL B 1 58 ? -10.641 -3.973 -17.969 1 96.62 58 VAL B O 1
ATOM 2288 N N . LYS B 1 59 ? -10.773 -4.777 -19.953 1 95.94 59 LYS B N 1
ATOM 2289 C CA . LYS B 1 59 ? -11.047 -3.512 -20.625 1 95.94 59 LYS B CA 1
ATOM 2290 C C . LYS B 1 59 ? -12.32 -3.6 -21.469 1 95.94 59 LYS B C 1
ATOM 2292 O O . LYS B 1 59 ? -12.453 -4.484 -22.312 1 95.94 59 LYS B O 1
ATOM 2297 N N . ILE B 1 60 ? -13.188 -2.738 -21.125 1 95.88 60 ILE B N 1
ATOM 2298 C CA . ILE B 1 60 ? -14.445 -2.666 -21.875 1 95.88 60 ILE B CA 1
ATOM 2299 C C . ILE B 1 60 ? -14.375 -1.529 -22.891 1 95.88 60 ILE B C 1
ATOM 2301 O O . ILE B 1 60 ? -14.172 -0.369 -22.516 1 95.88 60 ILE B O 1
ATOM 2305 N N . VAL B 1 61 ? -14.445 -1.839 -24.078 1 91.56 61 VAL B N 1
ATOM 2306 C CA . VAL B 1 61 ? -14.5 -0.837 -25.141 1 91.56 61 VAL B CA 1
ATOM 2307 C C . VAL B 1 61 ? -15.875 -0.841 -25.797 1 91.56 61 VAL B C 1
ATOM 2309 O O . VAL B 1 61 ? -16.312 -1.866 -26.328 1 91.56 61 VAL B O 1
ATOM 2312 N N . PRO B 1 62 ? -16.406 0.251 -25.75 1 87.94 62 PRO B N 1
ATOM 2313 C CA . PRO B 1 62 ? -17.734 0.315 -26.375 1 87.94 62 PRO B CA 1
ATOM 2314 C C . PRO B 1 62 ? -17.734 -0.188 -27.812 1 87.94 62 PRO B C 1
ATOM 2316 O O . PRO B 1 62 ? -16.828 0.136 -28.578 1 87.94 62 PRO B O 1
ATOM 2319 N N . TYR B 1 63 ? -18.625 -1.001 -28.125 1 85.44 63 TYR B N 1
ATOM 2320 C CA . TYR B 1 63 ? -18.922 -1.543 -29.438 1 85.44 63 TYR B CA 1
ATOM 2321 C C . TYR B 1 63 ? -17.812 -2.479 -29.906 1 85.44 63 TYR B C 1
ATOM 2323 O O . TYR B 1 63 ? -17.859 -3.012 -31.016 1 85.44 63 TYR B O 1
ATOM 2331 N N . LYS B 1 64 ? -16.75 -2.633 -29.188 1 85.44 64 LYS B N 1
ATOM 2332 C CA . LYS B 1 64 ? -15.656 -3.533 -29.578 1 85.44 64 LYS B CA 1
ATOM 2333 C C . LYS B 1 64 ? -15.609 -4.754 -28.656 1 85.44 64 LYS B C 1
ATOM 2335 O O . LYS B 1 64 ? -15.094 -5.805 -29.047 1 85.44 64 LYS B O 1
ATOM 2340 N N . GLY B 1 65 ? -16.156 -4.594 -27.5 1 92.06 65 GLY B N 1
ATOM 2341 C CA . GLY B 1 65 ? -16.219 -5.75 -26.625 1 92.06 65 GLY B CA 1
ATOM 2342 C C . GLY B 1 65 ? -15.352 -5.621 -25.391 1 92.06 65 GLY B C 1
ATOM 2343 O O . GLY B 1 65 ? -14.883 -4.523 -25.078 1 92.06 65 GLY B O 1
ATOM 2344 N N . THR B 1 66 ? -15.281 -6.703 -24.625 1 96.19 66 THR B N 1
ATOM 2345 C CA . THR B 1 66 ? -14.508 -6.797 -23.391 1 96.19 66 THR B CA 1
ATOM 2346 C C . THR B 1 66 ? -13.344 -7.77 -23.547 1 96.19 66 THR B C 1
ATOM 2348 O O . THR B 1 66 ? -13.516 -8.867 -24.078 1 96.19 66 THR B O 1
ATOM 2351 N N . THR B 1 67 ? -12.195 -7.297 -23.156 1 96.88 67 THR B N 1
ATOM 2352 C CA . THR B 1 67 ? -11.008 -8.141 -23.25 1 96.88 67 THR B CA 1
ATOM 2353 C C . THR B 1 67 ? -10.281 -8.195 -21.922 1 96.88 67 THR B C 1
ATOM 2355 O O . THR B 1 67 ? -10.32 -7.242 -21.141 1 96.88 67 THR B O 1
ATOM 2358 N N . VAL B 1 68 ? -9.688 -9.32 -21.656 1 97.25 68 VAL B N 1
ATOM 2359 C CA . VAL B 1 68 ? -8.797 -9.43 -20.5 1 97.25 68 VAL B CA 1
ATOM 2360 C C . VAL B 1 68 ? -7.562 -8.555 -20.719 1 97.25 68 VAL B C 1
ATOM 2362 O O . VAL B 1 68 ? -6.941 -8.602 -21.781 1 97.25 68 VAL B O 1
ATOM 2365 N N . THR B 1 69 ? -7.207 -7.777 -19.75 1 96.38 69 THR B N 1
ATOM 2366 C CA . THR B 1 69 ? -6.09 -6.852 -19.906 1 96.38 69 THR B CA 1
ATOM 2367 C C . THR B 1 69 ? -4.773 -7.617 -20.031 1 96.38 69 THR B C 1
ATOM 2369 O O . THR B 1 69 ? -4.645 -8.734 -19.516 1 96.38 69 THR B O 1
ATOM 2372 N N . ARG B 1 70 ? -3.859 -7.023 -20.766 1 96 70 ARG B N 1
ATOM 2373 C CA . ARG B 1 70 ? -2.494 -7.535 -20.828 1 96 70 ARG B CA 1
ATOM 2374 C C . ARG B 1 70 ? -1.668 -7.051 -19.641 1 96 70 ARG B C 1
ATOM 2376 O O . ARG B 1 70 ? -2.016 -6.062 -19 1 96 70 ARG B O 1
ATOM 2383 N N . LEU B 1 71 ? -0.635 -7.801 -19.359 1 95.12 71 LEU B N 1
ATOM 2384 C CA . LEU B 1 71 ? 0.257 -7.434 -18.266 1 95.12 71 LEU B CA 1
ATOM 2385 C C . LEU B 1 71 ? 1.164 -6.277 -18.672 1 95.12 71 LEU B C 1
ATOM 2387 O O . LEU B 1 71 ? 1.511 -6.133 -19.844 1 95.12 71 LEU B O 1
ATOM 2391 N N . ASN B 1 72 ? 1.432 -5.477 -17.766 1 93.31 72 ASN B N 1
ATOM 2392 C CA . ASN B 1 72 ? 2.422 -4.418 -17.938 1 93.31 72 ASN B CA 1
ATOM 2393 C C . ASN B 1 72 ? 3.758 -4.797 -17.297 1 93.31 72 ASN B C 1
ATOM 2395 O O . ASN B 1 72 ? 3.869 -4.883 -16.078 1 93.31 72 ASN B O 1
ATOM 2399 N N . ARG B 1 73 ? 4.781 -4.973 -18.109 1 92.75 73 ARG B N 1
ATOM 2400 C CA . ARG B 1 73 ? 6.082 -5.453 -17.672 1 92.75 73 ARG B CA 1
ATOM 2401 C C . ARG B 1 73 ? 6.719 -4.484 -16.672 1 92.75 73 ARG B C 1
ATOM 2403 O O . ARG B 1 73 ? 7.375 -4.906 -15.719 1 92.75 73 ARG B O 1
ATOM 2410 N N . GLU B 1 74 ? 6.562 -3.225 -16.922 1 93.31 74 GLU B N 1
ATOM 2411 C CA . GLU B 1 74 ? 7.141 -2.221 -16.031 1 93.31 74 GLU B CA 1
ATOM 2412 C C . GLU B 1 74 ? 6.488 -2.266 -14.656 1 93.31 74 GLU B C 1
ATOM 2414 O O . GLU B 1 74 ? 7.172 -2.141 -13.641 1 93.31 74 GLU B O 1
ATOM 2419 N N . ILE B 1 75 ? 5.223 -2.447 -14.648 1 92.94 75 ILE B N 1
ATOM 2420 C CA . ILE B 1 75 ? 4.504 -2.531 -13.375 1 92.94 75 ILE B CA 1
ATOM 2421 C C . ILE B 1 75 ? 4.934 -3.789 -12.625 1 92.94 75 ILE B C 1
ATOM 2423 O O . ILE B 1 75 ? 5.156 -3.75 -11.414 1 92.94 75 ILE B O 1
ATOM 2427 N N . VAL B 1 76 ? 5.062 -4.926 -13.328 1 94.38 76 VAL B N 1
ATOM 2428 C CA . VAL B 1 76 ? 5.535 -6.164 -12.719 1 94.38 76 VAL B CA 1
ATOM 2429 C C . VAL B 1 76 ? 6.898 -5.934 -12.078 1 94.38 76 VAL B C 1
ATOM 2431 O O . VAL B 1 76 ? 7.125 -6.328 -10.93 1 94.38 76 VAL B O 1
ATOM 2434 N N . ASP B 1 77 ? 7.781 -5.281 -12.797 1 95.12 77 ASP B N 1
ATOM 2435 C CA . ASP B 1 77 ? 9.117 -5.004 -12.281 1 95.12 77 ASP B CA 1
ATOM 2436 C C . ASP B 1 77 ? 9.062 -4.145 -11.023 1 95.12 77 ASP B C 1
ATOM 2438 O O . ASP B 1 77 ? 9.742 -4.43 -10.039 1 95.12 77 ASP B O 1
ATOM 2442 N N . GLU B 1 78 ? 8.266 -3.139 -11.016 1 96.12 78 GLU B N 1
ATOM 2443 C CA . GLU B 1 78 ? 8.133 -2.258 -9.859 1 96.12 78 GLU B CA 1
ATOM 2444 C C . GLU B 1 78 ? 7.562 -3.002 -8.664 1 96.12 78 GLU B C 1
ATOM 2446 O O . GLU B 1 78 ? 7.953 -2.746 -7.52 1 96.12 78 GLU B O 1
ATOM 2451 N N . LEU B 1 79 ? 6.645 -3.855 -8.922 1 95.19 79 LEU B N 1
ATOM 2452 C CA . LEU B 1 79 ? 6.035 -4.613 -7.84 1 95.19 79 LEU B CA 1
ATOM 2453 C C . LEU B 1 79 ? 7.035 -5.59 -7.227 1 95.19 79 LEU B C 1
ATOM 2455 O O . LEU B 1 79 ? 7.059 -5.773 -6.008 1 95.19 79 LEU B O 1
ATOM 2459 N N . ILE B 1 80 ? 7.824 -6.242 -8.055 1 96.5 80 ILE B N 1
ATOM 2460 C CA . ILE B 1 80 ? 8.891 -7.109 -7.559 1 96.5 80 ILE B CA 1
ATOM 2461 C C . ILE B 1 80 ? 9.883 -6.289 -6.742 1 96.5 80 ILE B C 1
ATOM 2463 O O . ILE B 1 80 ? 10.312 -6.711 -5.668 1 96.5 80 ILE B O 1
ATOM 2467 N N . TYR B 1 81 ? 10.195 -5.121 -7.254 1 97.62 81 TYR B N 1
ATOM 2468 C CA . TYR B 1 81 ? 11.102 -4.199 -6.578 1 97.62 81 TYR B CA 1
ATOM 2469 C C . TYR B 1 81 ? 10.578 -3.844 -5.191 1 97.62 81 TYR B C 1
ATOM 2471 O O . TYR B 1 81 ? 11.305 -3.939 -4.199 1 97.62 81 TYR B O 1
ATOM 2479 N N . GLU B 1 82 ? 9.344 -3.5 -5.086 1 96.88 82 GLU B N 1
ATOM 2480 C CA . GLU B 1 82 ? 8.695 -3.158 -3.824 1 96.88 82 GLU B CA 1
ATOM 2481 C C . GLU B 1 82 ? 8.727 -4.336 -2.854 1 96.88 82 GLU B C 1
ATOM 2483 O O . GLU B 1 82 ? 9.141 -4.188 -1.703 1 96.88 82 GLU B O 1
ATOM 2488 N N . ARG B 1 83 ? 8.203 -5.473 -3.328 1 97.06 83 ARG B N 1
ATOM 2489 C CA . ARG B 1 83 ? 8.133 -6.641 -2.459 1 97.06 83 ARG B CA 1
ATOM 2490 C C . ARG B 1 83 ? 9.516 -7.027 -1.942 1 97.06 83 ARG B C 1
ATOM 2492 O O . ARG B 1 83 ? 9.656 -7.453 -0.795 1 97.06 83 ARG B O 1
ATOM 2499 N N . THR B 1 84 ? 10.57 -6.918 -2.816 1 98.19 84 THR B N 1
ATOM 2500 C CA . THR B 1 84 ? 11.938 -7.215 -2.4 1 98.19 84 THR B CA 1
ATOM 2501 C C . THR B 1 84 ? 12.336 -6.348 -1.211 1 98.19 84 THR B C 1
ATOM 2503 O O . THR B 1 84 ? 12.828 -6.859 -0.201 1 98.19 84 THR B O 1
ATOM 2506 N N . ALA B 1 85 ? 12.07 -5.086 -1.347 1 98.19 85 ALA B N 1
ATOM 2507 C CA . ALA B 1 85 ? 12.461 -4.152 -0.296 1 98.19 85 ALA B CA 1
ATOM 2508 C C . ALA B 1 85 ? 11.703 -4.43 0.998 1 98.19 85 ALA B C 1
ATOM 2510 O O . ALA B 1 85 ? 12.305 -4.535 2.068 1 98.19 85 ALA B O 1
ATOM 2511 N N . VAL B 1 86 ? 10.469 -4.629 0.967 1 98 86 VAL B N 1
ATOM 2512 C CA . VAL B 1 86 ? 9.602 -4.746 2.137 1 98 86 VAL B CA 1
ATOM 2513 C C . VAL B 1 86 ? 9.836 -6.094 2.814 1 98 86 VAL B C 1
ATOM 2515 O O . VAL B 1 86 ? 10.016 -6.164 4.031 1 98 86 VAL B O 1
ATOM 2518 N N . GLU B 1 87 ? 9.82 -7.16 2.033 1 98.44 87 GLU B N 1
ATOM 2519 C CA . GLU B 1 87 ? 9.938 -8.5 2.611 1 98.44 87 GLU B CA 1
ATOM 2520 C C . GLU B 1 87 ? 11.32 -8.719 3.221 1 98.44 87 GLU B C 1
ATOM 2522 O O . GLU B 1 87 ? 11.445 -9.391 4.246 1 98.44 87 GLU B O 1
ATOM 2527 N N . ALA B 1 88 ? 12.383 -8.172 2.574 1 98.5 88 ALA B N 1
ATOM 2528 C CA . ALA B 1 88 ? 13.711 -8.242 3.182 1 98.5 88 ALA B CA 1
ATOM 2529 C C . ALA B 1 88 ? 13.719 -7.586 4.559 1 98.5 88 ALA B C 1
ATOM 2531 O O . ALA B 1 88 ? 14.297 -8.125 5.508 1 98.5 88 ALA B O 1
ATOM 2532 N N . ARG B 1 89 ? 13.086 -6.465 4.68 1 98.44 89 ARG B N 1
ATOM 2533 C CA . ARG B 1 89 ? 13.016 -5.773 5.965 1 98.44 89 ARG B CA 1
ATOM 2534 C C . ARG B 1 89 ? 12.219 -6.582 6.98 1 98.44 89 ARG B C 1
ATOM 2536 O O . ARG B 1 89 ? 12.617 -6.711 8.141 1 98.44 89 ARG B O 1
ATOM 2543 N N . VAL B 1 90 ? 11.07 -7.133 6.59 1 98.62 90 VAL B N 1
ATOM 2544 C CA . VAL B 1 90 ? 10.242 -7.938 7.48 1 98.62 90 VAL B CA 1
ATOM 2545 C C . VAL B 1 90 ? 11.047 -9.133 7.996 1 98.62 90 VAL B C 1
ATOM 2547 O O . VAL B 1 90 ? 11 -9.461 9.18 1 98.62 90 VAL B O 1
ATOM 2550 N N . LEU B 1 91 ? 11.789 -9.734 7.109 1 98.75 91 LEU B N 1
ATOM 2551 C CA . LEU B 1 91 ? 12.578 -10.906 7.484 1 98.75 91 LEU B CA 1
ATOM 2552 C C . LEU B 1 91 ? 13.688 -10.523 8.461 1 98.75 91 LEU B C 1
ATOM 2554 O O . LEU B 1 91 ? 13.992 -11.273 9.383 1 98.75 91 LEU B O 1
ATOM 2558 N N . ARG B 1 92 ? 14.289 -9.391 8.219 1 98.25 92 ARG B N 1
ATOM 2559 C CA . ARG B 1 92 ? 15.312 -8.914 9.141 1 98.25 92 ARG B CA 1
ATOM 2560 C C . ARG B 1 92 ? 14.734 -8.695 10.531 1 98.25 92 ARG B C 1
ATOM 2562 O O . ARG B 1 92 ? 15.398 -8.977 11.539 1 98.25 92 ARG B O 1
ATOM 2569 N N . ASP B 1 93 ? 13.547 -8.141 10.602 1 98.06 93 ASP B N 1
ATOM 2570 C CA . ASP B 1 93 ? 12.898 -7.914 11.883 1 98.06 93 ASP B CA 1
ATOM 2571 C C . ASP B 1 93 ? 12.438 -9.227 12.508 1 98.06 93 ASP B C 1
ATOM 2573 O O . ASP B 1 93 ? 12.438 -9.375 13.734 1 98.06 93 ASP B O 1
ATOM 2577 N N . PHE B 1 94 ? 12.016 -10.18 11.727 1 98.69 94 PHE B N 1
ATOM 2578 C CA . PHE B 1 94 ? 11.391 -11.43 12.141 1 98.69 94 PHE B CA 1
ATOM 2579 C C . PHE B 1 94 ? 12.438 -12.414 12.656 1 98.69 94 PHE B C 1
ATOM 2581 O O . PHE B 1 94 ? 12.242 -13.039 13.703 1 98.69 94 PHE B O 1
ATOM 2588 N N . SER B 1 95 ? 13.523 -12.547 11.984 1 98.5 95 SER B N 1
ATOM 2589 C CA . SER B 1 95 ? 14.484 -13.625 12.172 1 98.5 95 SER B CA 1
ATOM 2590 C C . SER B 1 95 ? 15.008 -13.656 13.609 1 98.5 95 SER B C 1
ATOM 2592 O O . SER B 1 95 ? 15.023 -14.711 14.25 1 98.5 95 SER B O 1
ATOM 2594 N N . PRO B 1 96 ? 15.406 -12.492 14.211 1 98.12 96 PRO B N 1
ATOM 2595 C CA . PRO B 1 96 ? 15.922 -12.516 15.586 1 98.12 96 PRO B CA 1
ATOM 2596 C C . PRO B 1 96 ? 14.852 -12.906 16.609 1 98.12 96 PRO B C 1
ATOM 2598 O O . PRO B 1 96 ? 15.18 -13.281 17.734 1 98.12 96 PRO B O 1
ATOM 2601 N N . LYS B 1 97 ? 13.586 -12.852 16.234 1 97.56 97 LYS B N 1
ATOM 2602 C CA . LYS B 1 97 ? 12.484 -13.094 17.172 1 97.56 97 LYS B CA 1
ATOM 2603 C C . LYS B 1 97 ? 11.781 -14.414 16.859 1 97.56 97 LYS B C 1
ATOM 2605 O O . LYS B 1 97 ? 10.789 -14.766 17.5 1 97.56 97 LYS B O 1
ATOM 2610 N N . CYS B 1 98 ? 12.258 -15.086 15.844 1 97.75 98 CYS B N 1
ATOM 2611 C CA . CYS B 1 98 ? 11.602 -16.312 15.375 1 97.75 98 CYS B CA 1
ATOM 2612 C C . CYS B 1 98 ? 11.586 -17.375 16.469 1 97.75 98 CYS B C 1
ATOM 2614 O O . CYS B 1 98 ? 12.641 -17.781 16.953 1 97.75 98 CYS B O 1
ATOM 2616 N N . THR B 1 99 ? 10.336 -17.859 16.844 1 97.25 99 THR B N 1
ATOM 2617 C CA . THR B 1 99 ? 10.18 -18.875 17.875 1 97.25 99 THR B CA 1
ATOM 2618 C C . THR B 1 99 ? 10.344 -20.266 17.297 1 97.25 99 THR B C 1
ATOM 2620 O O . THR B 1 99 ? 10.242 -20.453 16.078 1 97.25 99 THR B O 1
ATOM 2623 N N . PRO B 1 100 ? 10.609 -21.203 18.172 1 96.5 100 PRO B N 1
ATOM 2624 C CA . PRO B 1 100 ? 10.68 -22.594 17.688 1 96.5 100 PRO B CA 1
ATOM 2625 C C . PRO B 1 100 ? 9.406 -23.031 16.969 1 96.5 100 PRO B C 1
ATOM 2627 O O . PRO B 1 100 ? 9.469 -23.766 15.977 1 96.5 100 PRO B O 1
ATOM 2630 N N . GLU B 1 101 ? 8.281 -22.531 17.453 1 97.81 101 GLU B N 1
ATOM 2631 C CA . GLU B 1 101 ? 7.012 -22.875 16.828 1 97.81 101 GLU B CA 1
ATOM 2632 C C . GLU B 1 101 ? 6.898 -22.266 15.438 1 97.81 101 GLU B C 1
ATOM 2634 O O . GLU B 1 101 ? 6.41 -22.922 14.508 1 97.81 101 GLU B O 1
ATOM 2639 N N . GLN B 1 102 ? 7.336 -21.094 15.336 1 97.81 102 GLN B N 1
ATOM 2640 C CA . GLN B 1 102 ? 7.309 -20.422 14.039 1 97.81 102 GLN B CA 1
ATOM 2641 C C . GLN B 1 102 ? 8.281 -21.078 13.062 1 97.81 102 GLN B C 1
ATOM 2643 O O . GLN B 1 102 ? 7.969 -21.25 11.883 1 97.81 102 GLN B O 1
ATOM 2648 N N . ARG B 1 103 ? 9.414 -21.453 13.547 1 96.31 103 ARG B N 1
ATOM 2649 C CA . ARG B 1 103 ? 10.398 -22.156 12.727 1 96.31 103 ARG B CA 1
ATOM 2650 C C . ARG B 1 103 ? 9.844 -23.484 12.219 1 96.31 103 ARG B C 1
ATOM 2652 O O . ARG B 1 103 ? 10 -23.812 11.039 1 96.31 103 ARG B O 1
ATOM 2659 N N . ALA B 1 104 ? 9.242 -24.203 13.062 1 97.25 104 ALA B N 1
ATOM 2660 C CA . ALA B 1 104 ? 8.641 -25.469 12.688 1 97.25 104 ALA B CA 1
ATOM 2661 C C . ALA B 1 104 ? 7.547 -25.266 11.641 1 97.25 104 ALA B C 1
ATOM 2663 O O . ALA B 1 104 ? 7.438 -26.047 10.688 1 97.25 104 ALA B O 1
ATOM 2664 N N . LEU B 1 105 ? 6.719 -24.234 11.82 1 98.25 105 LEU B N 1
ATOM 2665 C CA . LEU B 1 105 ? 5.66 -23.922 10.867 1 98.25 105 LEU B CA 1
ATOM 2666 C C . LEU B 1 105 ? 6.246 -23.594 9.492 1 98.25 105 LEU B C 1
ATOM 2668 O O . LEU B 1 105 ? 5.75 -24.094 8.477 1 98.25 105 LEU B O 1
ATOM 2672 N N . ILE B 1 106 ? 7.277 -22.844 9.461 1 98 106 ILE B N 1
ATOM 2673 C CA . ILE B 1 106 ? 7.926 -22.438 8.219 1 98 106 ILE B CA 1
ATOM 2674 C C . ILE B 1 106 ? 8.477 -23.672 7.508 1 98 106 ILE B C 1
ATOM 2676 O O . ILE B 1 106 ? 8.312 -23.828 6.297 1 98 106 ILE B O 1
ATOM 2680 N N . ARG B 1 107 ? 9.125 -24.531 8.242 1 96.38 107 ARG B N 1
ATOM 2681 C CA . ARG B 1 107 ? 9.672 -25.75 7.668 1 96.38 107 ARG B CA 1
ATOM 2682 C C . ARG B 1 107 ? 8.562 -26.625 7.09 1 96.38 107 ARG B C 1
ATOM 2684 O O . ARG B 1 107 ? 8.688 -27.156 5.98 1 96.38 107 ARG B O 1
ATOM 2691 N N . ARG B 1 108 ? 7.504 -26.703 7.824 1 98 108 ARG B N 1
ATOM 2692 C CA . ARG B 1 108 ? 6.375 -27.5 7.348 1 98 108 ARG B CA 1
ATOM 2693 C C . ARG B 1 108 ? 5.809 -26.922 6.055 1 98 108 ARG B C 1
ATOM 2695 O O . ARG B 1 108 ? 5.488 -27.672 5.125 1 98 108 ARG B O 1
ATOM 2702 N N . ARG B 1 109 ? 5.699 -25.641 5.961 1 98.25 109 ARG B N 1
ATOM 2703 C CA . ARG B 1 109 ? 5.145 -25 4.777 1 98.25 109 ARG B CA 1
ATOM 2704 C C . ARG B 1 109 ? 6.098 -25.109 3.59 1 98.25 109 ARG B C 1
ATOM 2706 O O . ARG B 1 109 ? 5.66 -25.281 2.451 1 98.25 109 ARG B O 1
ATOM 2713 N N . THR B 1 110 ? 7.367 -24.984 3.889 1 97.06 110 THR B N 1
ATOM 2714 C CA . THR B 1 110 ? 8.367 -25.156 2.84 1 97.06 110 THR B CA 1
ATOM 2715 C C . THR B 1 110 ? 8.32 -26.578 2.279 1 97.06 110 THR B C 1
ATOM 2717 O O . THR B 1 110 ? 8.352 -26.781 1.063 1 97.06 110 THR B O 1
ATOM 2720 N N . ASP B 1 111 ? 8.25 -27.547 3.191 1 96.94 111 ASP B N 1
ATOM 2721 C CA . ASP B 1 111 ? 8.148 -28.953 2.787 1 96.94 111 ASP B CA 1
ATOM 2722 C C . ASP B 1 111 ? 6.871 -29.203 1.993 1 96.94 111 ASP B C 1
ATOM 2724 O O . ASP B 1 111 ? 6.875 -29.969 1.022 1 96.94 111 ASP B O 1
ATOM 2728 N N . ALA B 1 112 ? 5.762 -28.594 2.432 1 97.88 112 ALA B N 1
ATOM 2729 C CA . ALA B 1 112 ? 4.496 -28.734 1.719 1 97.88 112 ALA B CA 1
ATOM 2730 C C . ALA B 1 112 ? 4.605 -28.203 0.292 1 97.88 112 ALA B C 1
ATOM 2732 O O . ALA B 1 112 ? 4.117 -28.828 -0.651 1 97.88 112 ALA B O 1
ATOM 2733 N N . TYR B 1 113 ? 5.25 -27.047 0.118 1 97.81 113 TYR B N 1
ATOM 2734 C CA . TYR B 1 113 ? 5.465 -26.5 -1.214 1 97.81 113 TYR B CA 1
ATOM 2735 C C . TYR B 1 113 ? 6.281 -27.453 -2.076 1 97.81 113 TYR B C 1
ATOM 2737 O O . TYR B 1 113 ? 5.918 -27.734 -3.223 1 97.81 113 TYR B O 1
ATOM 2745 N N . ALA B 1 114 ? 7.379 -27.953 -1.519 1 97.12 114 ALA B N 1
ATOM 2746 C CA . ALA B 1 114 ? 8.258 -28.859 -2.258 1 97.12 114 ALA B CA 1
ATOM 2747 C C . ALA B 1 114 ? 7.512 -30.125 -2.686 1 97.12 114 ALA B C 1
ATOM 2749 O O . ALA B 1 114 ? 7.688 -30.609 -3.807 1 97.12 114 ALA B O 1
ATOM 2750 N N . ALA B 1 115 ? 6.672 -30.625 -1.816 1 97.69 115 ALA B N 1
ATOM 2751 C CA . ALA B 1 115 ? 5.891 -31.828 -2.125 1 97.69 115 ALA B CA 1
ATOM 2752 C C . ALA B 1 115 ? 4.926 -31.562 -3.279 1 97.69 115 ALA B C 1
ATOM 2754 O O . ALA B 1 115 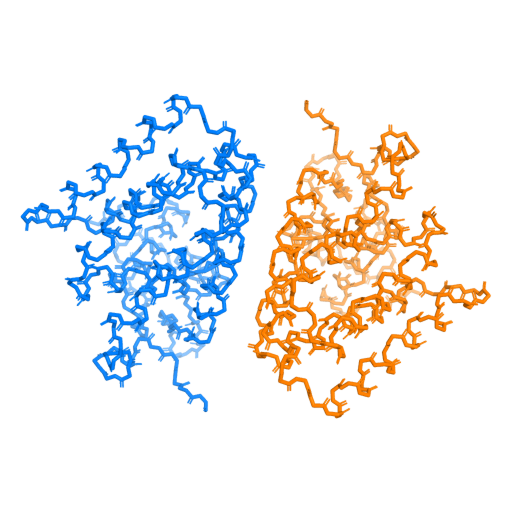? 4.789 -32.406 -4.18 1 97.69 115 ALA B O 1
ATOM 2755 N N . LEU B 1 116 ? 4.27 -30.406 -3.266 1 97.5 116 LEU B N 1
ATOM 2756 C CA . LEU B 1 116 ? 3.357 -30.047 -4.34 1 97.5 116 LEU B CA 1
ATOM 2757 C C . LEU B 1 116 ? 4.109 -29.875 -5.656 1 97.5 116 LEU B C 1
ATOM 2759 O O . LEU B 1 116 ? 3.619 -30.281 -6.715 1 97.5 116 LEU B O 1
ATOM 2763 N N . ALA B 1 117 ? 5.312 -29.328 -5.57 1 96.5 117 ALA B N 1
ATOM 2764 C CA . ALA B 1 117 ? 6.117 -29.031 -6.754 1 96.5 117 ALA B CA 1
ATOM 2765 C C . ALA B 1 117 ? 6.648 -30.312 -7.387 1 96.5 117 ALA B C 1
ATOM 2767 O O . ALA B 1 117 ? 7.004 -30.344 -8.57 1 96.5 117 ALA B O 1
ATOM 2768 N N . ARG B 1 118 ? 6.723 -31.406 -6.668 1 95.19 118 ARG B N 1
ATOM 2769 C CA . ARG B 1 118 ? 7.297 -32.656 -7.137 1 95.19 118 ARG B CA 1
ATOM 2770 C C . ARG B 1 118 ? 6.203 -33.656 -7.488 1 95.19 118 ARG B C 1
ATOM 2772 O O . ARG B 1 118 ? 6.496 -34.812 -7.824 1 95.19 118 ARG B O 1
ATOM 2779 N N . ALA B 1 119 ? 4.992 -33.25 -7.402 1 95.31 119 ALA B N 1
ATOM 2780 C CA . ALA B 1 119 ? 3.885 -34.125 -7.75 1 95.31 119 ALA B CA 1
ATOM 2781 C C . ALA B 1 119 ? 3.906 -34.469 -9.234 1 95.31 119 ALA B C 1
ATOM 2783 O O . ALA B 1 119 ? 4.398 -33.688 -10.055 1 95.31 119 ALA B O 1
ATOM 2784 N N . GLU B 1 120 ? 3.398 -35.625 -9.594 1 94.56 120 GLU B N 1
ATOM 2785 C CA . GLU B 1 120 ? 3.297 -36.062 -10.984 1 94.56 120 GLU B CA 1
ATOM 2786 C C . GLU B 1 120 ? 2.432 -35.094 -11.797 1 94.56 120 GLU B C 1
ATOM 2788 O O . GLU B 1 120 ? 2.801 -34.688 -12.906 1 94.56 120 GLU B O 1
ATOM 2793 N N . GLU B 1 121 ? 1.359 -34.812 -11.258 1 94.94 121 GLU B N 1
ATOM 2794 C CA . GLU B 1 121 ? 0.488 -33.781 -11.812 1 94.94 121 GLU B CA 1
ATOM 2795 C C . GLU B 1 121 ? 0.406 -32.562 -10.883 1 94.94 121 GLU B C 1
ATOM 2797 O O . GLU B 1 121 ? -0.228 -32.625 -9.828 1 94.94 121 GLU B O 1
ATOM 2802 N N . ILE B 1 122 ? 1.032 -31.562 -11.336 1 95.31 122 ILE B N 1
ATOM 2803 C CA . ILE B 1 122 ? 1.132 -30.375 -10.492 1 95.31 122 ILE B CA 1
ATOM 2804 C C . ILE B 1 122 ? -0.177 -29.594 -10.539 1 95.31 122 ILE B C 1
ATOM 2806 O O . ILE B 1 122 ? -0.699 -29.312 -11.625 1 95.31 122 ILE B O 1
ATOM 2810 N N . ASP B 1 123 ? -0.729 -29.312 -9.359 1 96 123 ASP B N 1
ATOM 2811 C CA . ASP B 1 123 ? -1.806 -28.344 -9.203 1 96 123 ASP B CA 1
ATOM 2812 C C . ASP B 1 123 ? -1.249 -26.938 -8.953 1 96 123 ASP B C 1
ATOM 2814 O O . ASP B 1 123 ? -0.938 -26.594 -7.809 1 96 123 ASP B O 1
ATOM 2818 N N . TYR B 1 124 ? -1.202 -26.172 -9.945 1 94.88 124 TYR B N 1
ATOM 2819 C CA . TYR B 1 124 ? -0.522 -24.875 -9.883 1 94.88 124 TYR B CA 1
ATOM 2820 C C . TYR B 1 124 ? -1.239 -23.922 -8.938 1 94.88 124 TYR B C 1
ATOM 2822 O O . TYR B 1 124 ? -0.609 -23.062 -8.32 1 94.88 124 TYR B O 1
ATOM 2830 N N . ASN B 1 125 ? -2.547 -24.031 -8.758 1 94 125 ASN B N 1
ATOM 2831 C CA . ASN B 1 125 ? -3.273 -23.203 -7.797 1 94 125 ASN B CA 1
ATOM 2832 C C . ASN B 1 125 ? -2.893 -23.547 -6.359 1 94 125 ASN B C 1
ATOM 2834 O O . ASN B 1 125 ? -2.729 -22.656 -5.523 1 94 125 ASN B O 1
ATOM 2838 N N . LYS B 1 126 ? -2.785 -24.828 -6.105 1 96.31 126 LYS B N 1
ATOM 2839 C CA . LYS B 1 126 ? -2.359 -25.234 -4.773 1 96.31 126 LYS B CA 1
ATOM 2840 C C . LYS B 1 126 ? -0.918 -24.812 -4.5 1 96.31 126 LYS B C 1
ATOM 2842 O O . LYS B 1 126 ? -0.579 -24.438 -3.375 1 96.31 126 LYS B O 1
ATOM 2847 N N . LEU B 1 127 ? -0.104 -24.938 -5.52 1 96.62 127 LEU B N 1
ATOM 2848 C CA . LEU B 1 127 ? 1.287 -24.516 -5.391 1 96.62 127 LEU B CA 1
ATOM 2849 C C . LEU B 1 127 ? 1.381 -23.031 -5.105 1 96.62 127 LEU B C 1
ATOM 2851 O O . LEU B 1 127 ? 2.146 -22.609 -4.234 1 96.62 127 LEU B O 1
ATOM 2855 N N . TYR B 1 128 ? 0.623 -22.25 -5.832 1 93.62 128 TYR B N 1
ATOM 2856 C CA . TYR B 1 128 ? 0.551 -20.812 -5.625 1 93.62 128 TYR B CA 1
ATOM 2857 C C . TYR B 1 128 ? 0.123 -20.484 -4.199 1 93.62 128 TYR B C 1
ATOM 2859 O O . TYR B 1 128 ? 0.718 -19.625 -3.545 1 93.62 128 TYR B O 1
ATOM 2867 N N . GLU B 1 129 ? -0.898 -21.172 -3.711 1 94.38 129 GLU B N 1
ATOM 2868 C CA . GLU B 1 129 ? -1.406 -20.953 -2.359 1 94.38 129 GLU B CA 1
ATOM 2869 C C . GLU B 1 129 ? -0.364 -21.328 -1.311 1 94.38 129 GLU B C 1
ATOM 2871 O O . GLU B 1 129 ? -0.214 -20.641 -0.301 1 94.38 129 GLU B O 1
ATOM 2876 N N . ALA B 1 130 ? 0.35 -22.406 -1.513 1 97.19 130 ALA B N 1
ATOM 2877 C CA . ALA B 1 130 ? 1.41 -22.828 -0.595 1 97.19 130 ALA B CA 1
ATOM 2878 C C . ALA B 1 130 ? 2.51 -21.766 -0.52 1 97.19 130 ALA B C 1
ATOM 2880 O O . ALA B 1 130 ? 3.02 -21.469 0.563 1 97.19 130 ALA B O 1
ATOM 2881 N N . ASP B 1 131 ? 2.855 -21.234 -1.673 1 96.88 131 ASP B N 1
ATOM 2882 C CA . ASP B 1 131 ? 3.844 -20.172 -1.724 1 96.88 131 ASP B CA 1
ATOM 2883 C C . ASP B 1 131 ? 3.355 -18.938 -0.964 1 96.88 131 ASP B C 1
ATOM 2885 O O . ASP B 1 131 ? 4.105 -18.344 -0.182 1 96.88 131 ASP B O 1
ATOM 2889 N N . ARG B 1 132 ? 2.178 -18.594 -1.188 1 94.94 132 ARG B N 1
ATOM 2890 C CA . ARG B 1 132 ? 1.562 -17.453 -0.509 1 94.94 132 ARG B CA 1
ATOM 2891 C C . ARG B 1 132 ? 1.587 -17.641 1.004 1 94.94 132 ARG B C 1
ATOM 2893 O O . ARG B 1 132 ? 1.947 -16.719 1.744 1 94.94 132 ARG B O 1
ATOM 2900 N N . LEU B 1 133 ? 1.163 -18.797 1.489 1 96.75 133 LEU B N 1
ATOM 2901 C CA . LEU B 1 133 ? 1.098 -19.078 2.918 1 96.75 133 LEU B CA 1
ATOM 2902 C C . LEU B 1 133 ? 2.486 -19.031 3.547 1 96.75 133 LEU B C 1
ATOM 2904 O O . LEU B 1 133 ? 2.641 -18.578 4.684 1 96.75 133 LEU B O 1
ATOM 2908 N N . LEU B 1 134 ? 3.467 -19.5 2.799 1 98.19 134 LEU B N 1
ATOM 2909 C CA . LEU B 1 134 ? 4.84 -19.453 3.293 1 98.19 134 LEU B CA 1
ATOM 2910 C C . LEU B 1 134 ? 5.277 -18.016 3.527 1 98.19 134 LEU B C 1
ATOM 2912 O O . LEU B 1 134 ? 5.703 -17.656 4.629 1 98.19 134 LEU B O 1
ATOM 2916 N N . HIS B 1 135 ? 5.082 -17.156 2.598 1 98 135 HIS B N 1
ATOM 2917 C CA . HIS B 1 135 ? 5.527 -15.766 2.701 1 98 135 HIS B CA 1
ATOM 2918 C C . HIS B 1 135 ? 4.672 -14.984 3.697 1 98 135 HIS B C 1
ATOM 2920 O O . HIS B 1 135 ? 5.172 -14.094 4.391 1 98 135 HIS B O 1
ATOM 2926 N N . GLU B 1 136 ? 3.439 -15.328 3.807 1 97.56 136 GLU B N 1
ATOM 2927 C CA . GLU B 1 136 ? 2.539 -14.695 4.766 1 97.56 136 GLU B CA 1
ATOM 2928 C C . GLU B 1 136 ? 3.031 -14.883 6.195 1 97.56 136 GLU B C 1
ATOM 2930 O O . GLU B 1 136 ? 2.816 -14.023 7.051 1 97.56 136 GLU B O 1
ATOM 2935 N N . THR B 1 137 ? 3.689 -15.945 6.469 1 97.81 137 THR B N 1
ATOM 2936 C CA . THR B 1 137 ? 4.051 -16.375 7.816 1 97.81 137 THR B CA 1
ATOM 2937 C C . THR B 1 137 ? 4.84 -15.289 8.539 1 97.81 137 THR B C 1
ATOM 2939 O O . THR B 1 137 ? 4.523 -14.938 9.68 1 97.81 137 THR B O 1
ATOM 2942 N N . TRP B 1 138 ? 5.809 -14.727 7.922 1 98.06 138 TRP B N 1
ATOM 2943 C CA . TRP B 1 138 ? 6.629 -13.75 8.625 1 98.06 138 TRP B CA 1
ATOM 2944 C C . TRP B 1 138 ? 5.969 -12.375 8.617 1 98.06 138 TRP B C 1
ATOM 2946 O O . TRP B 1 138 ? 6.199 -11.562 9.508 1 98.06 138 TRP B O 1
ATOM 2956 N N . PHE B 1 139 ? 5.113 -12.117 7.668 1 98.06 139 PHE B N 1
ATOM 2957 C CA . PHE B 1 139 ? 4.309 -10.906 7.766 1 98.06 139 PHE B CA 1
ATOM 2958 C C . PHE B 1 139 ? 3.35 -10.984 8.945 1 98.06 139 PHE B C 1
ATOM 2960 O O . PHE B 1 139 ? 3.227 -10.031 9.719 1 98.06 139 PHE B O 1
ATOM 2967 N N . ALA B 1 140 ? 2.668 -12.117 9.102 1 97.69 140 ALA B N 1
ATOM 2968 C CA . ALA B 1 140 ? 1.734 -12.344 10.195 1 97.69 140 ALA B CA 1
ATOM 2969 C C . ALA B 1 140 ? 2.449 -12.289 11.547 1 97.69 140 ALA B C 1
ATOM 2971 O O . ALA B 1 140 ? 1.972 -11.641 12.484 1 97.69 140 ALA B O 1
ATOM 2972 N N . ALA B 1 141 ? 3.572 -12.898 11.648 1 97.44 141 ALA B N 1
ATOM 2973 C CA . ALA B 1 141 ? 4.348 -12.938 12.883 1 97.44 141 ALA B CA 1
ATOM 2974 C C . ALA B 1 141 ? 4.762 -11.531 13.312 1 97.44 141 ALA B C 1
ATOM 2976 O O . ALA B 1 141 ? 4.863 -11.242 14.508 1 97.44 141 ALA B O 1
ATOM 2977 N N . MET B 1 142 ? 4.938 -10.68 12.328 1 97.25 142 MET B N 1
ATOM 2978 C CA . MET B 1 142 ? 5.422 -9.336 12.625 1 97.25 142 MET B CA 1
ATOM 2979 C C . MET B 1 142 ? 4.266 -8.344 12.695 1 97.25 142 MET B C 1
ATOM 2981 O O . MET B 1 142 ? 4.48 -7.141 12.852 1 97.25 142 MET B O 1
ATOM 2985 N N . GLY B 1 143 ? 3.049 -8.82 12.578 1 96.56 143 GLY B N 1
ATOM 2986 C CA . GLY B 1 143 ? 1.894 -7.934 12.641 1 96.56 143 GLY B CA 1
ATOM 2987 C C . GLY B 1 143 ? 1.804 -6.984 11.461 1 96.56 143 GLY B C 1
ATOM 2988 O O . GLY B 1 143 ? 1.455 -5.812 11.625 1 96.56 143 GLY B O 1
ATOM 2989 N N . LYS B 1 144 ? 2.221 -7.43 10.312 1 97.25 144 LYS B N 1
ATOM 2990 C CA . LYS B 1 144 ? 2.234 -6.602 9.109 1 97.25 144 LYS B CA 1
ATOM 2991 C C . LYS B 1 144 ? 1.226 -7.105 8.086 1 97.25 144 LYS B C 1
ATOM 2993 O O . LYS B 1 144 ? 1.541 -7.211 6.898 1 97.25 144 LYS B O 1
ATOM 2998 N N . MET B 1 145 ? -0.025 -7.418 8.547 1 95.31 145 MET B N 1
ATOM 2999 C CA . MET B 1 145 ? -1 -8.07 7.68 1 95.31 145 MET B CA 1
ATOM 3000 C C . MET B 1 145 ? -1.616 -7.074 6.703 1 95.31 145 MET B C 1
ATOM 3002 O O . MET B 1 145 ? -2.018 -7.445 5.602 1 95.31 145 MET B O 1
ATOM 3006 N N . TYR B 1 146 ? -1.684 -5.793 7.102 1 92.75 146 TYR B N 1
ATOM 3007 C CA . TYR B 1 146 ? -2.131 -4.789 6.141 1 92.75 146 TYR B CA 1
ATOM 3008 C C . TYR B 1 146 ? -1.179 -4.711 4.953 1 92.75 146 TYR B C 1
ATOM 3010 O O . TYR B 1 146 ? -1.616 -4.699 3.801 1 92.75 146 TYR B O 1
ATOM 3018 N N . LEU B 1 147 ? 0.098 -4.719 5.215 1 93.5 147 LEU B N 1
ATOM 3019 C CA . LEU B 1 147 ? 1.11 -4.695 4.164 1 93.5 147 LEU B CA 1
ATOM 3020 C C . LEU B 1 147 ? 1.009 -5.934 3.281 1 93.5 147 LEU B C 1
ATOM 3022 O O . LEU B 1 147 ? 1.051 -5.832 2.053 1 93.5 147 LEU B O 1
ATOM 3026 N N . TRP B 1 148 ? 0.865 -7.062 3.943 1 94.88 148 TRP B N 1
ATOM 3027 C CA . TRP B 1 148 ? 0.76 -8.32 3.203 1 94.88 148 TRP B CA 1
ATOM 3028 C C . TRP B 1 148 ? -0.414 -8.281 2.23 1 94.88 148 TRP B C 1
ATOM 3030 O O . TRP B 1 148 ? -0.264 -8.617 1.054 1 94.88 148 TRP B O 1
ATOM 3040 N N . ARG B 1 149 ? -1.515 -7.777 2.709 1 90.69 149 ARG B N 1
ATOM 3041 C CA . ARG B 1 149 ? -2.705 -7.723 1.865 1 90.69 149 ARG B CA 1
ATOM 3042 C C . ARG B 1 149 ? -2.506 -6.762 0.698 1 90.69 149 ARG B C 1
ATOM 3044 O O . ARG B 1 149 ? -2.928 -7.043 -0.425 1 90.69 149 ARG B O 1
ATOM 3051 N N . THR B 1 150 ? -1.821 -5.723 1.002 1 87.31 150 THR B N 1
ATOM 3052 C CA . THR B 1 150 ? -1.556 -4.742 -0.048 1 87.31 150 THR B CA 1
ATOM 3053 C C . THR B 1 150 ? -0.622 -5.324 -1.104 1 87.31 150 THR B C 1
ATOM 3055 O O . THR B 1 150 ? -0.834 -5.129 -2.303 1 87.31 150 THR B O 1
ATOM 3058 N N . LEU B 1 151 ? 0.361 -6.004 -0.686 1 90.12 151 LEU B N 1
ATOM 3059 C CA . LEU B 1 151 ? 1.312 -6.629 -1.6 1 90.12 151 LEU B CA 1
ATOM 3060 C C . LEU B 1 151 ? 0.628 -7.684 -2.459 1 90.12 151 LEU B C 1
ATOM 3062 O O . LEU B 1 151 ? 0.992 -7.875 -3.623 1 90.12 151 LEU B O 1
ATOM 3066 N N . GLN B 1 152 ? -0.36 -8.391 -1.814 1 85.38 152 GLN B N 1
ATOM 3067 C CA . GLN B 1 152 ? -1.083 -9.438 -2.531 1 85.38 152 GLN B CA 1
ATOM 3068 C C . GLN B 1 152 ? -2.047 -8.836 -3.553 1 85.38 152 GLN B C 1
ATOM 3070 O O . GLN B 1 152 ? -2.281 -9.43 -4.609 1 85.38 152 GLN B O 1
ATOM 3075 N N . ASN B 1 153 ? -2.709 -7.738 -3.09 1 69.75 153 ASN B N 1
ATOM 3076 C CA . ASN B 1 153 ? -3.771 -7.145 -3.896 1 69.75 153 ASN B CA 1
ATOM 3077 C C . ASN B 1 153 ? -3.207 -6.32 -5.047 1 69.75 153 ASN B C 1
ATOM 3079 O O . ASN B 1 153 ? -3.895 -6.082 -6.043 1 69.75 153 ASN B O 1
ATOM 3083 N N . ALA B 1 154 ? -1.96 -5.582 -4.633 1 57 154 ALA B N 1
ATOM 3084 C CA . ALA B 1 154 ? -1.446 -4.617 -5.602 1 57 154 ALA B CA 1
ATOM 3085 C C . ALA B 1 154 ? -1.511 -5.176 -7.02 1 57 154 ALA B C 1
ATOM 3087 O O . ALA B 1 154 ? -1.659 -4.418 -7.984 1 57 154 ALA B O 1
ATOM 3088 N N . HIS B 1 155 ? -1.792 -6.371 -7.434 1 61.28 155 HIS B N 1
ATOM 3089 C CA . HIS B 1 155 ? -1.892 -6.145 -8.867 1 61.28 155 HIS B CA 1
ATOM 3090 C C . HIS B 1 155 ? -1.992 -7.461 -9.633 1 61.28 155 HIS B C 1
ATOM 3092 O O . HIS B 1 155 ? -1.072 -8.281 -9.586 1 61.28 155 HIS B O 1
ATOM 3098 N N . ALA B 1 156 ? -3.119 -7.578 -10.094 1 81 156 ALA B N 1
ATOM 3099 C CA . ALA B 1 156 ? -3.457 -8.641 -11.039 1 81 156 ALA B CA 1
ATOM 3100 C C . ALA B 1 156 ? -2.289 -8.938 -11.969 1 81 156 ALA B C 1
ATOM 3102 O O . ALA B 1 156 ? -2.051 -10.094 -12.328 1 81 156 ALA B O 1
ATOM 3103 N N . ASP B 1 157 ? -1.392 -7.941 -12.133 1 90.44 157 ASP B N 1
ATOM 3104 C CA . ASP B 1 157 ? -0.271 -8.133 -13.047 1 90.44 157 ASP B CA 1
ATOM 3105 C C . ASP B 1 157 ? 0.784 -9.055 -12.445 1 90.44 157 ASP B C 1
ATOM 3107 O O . ASP B 1 157 ? 1.262 -9.977 -13.102 1 90.44 157 ASP B O 1
ATOM 3111 N N . TYR B 1 158 ? 1.062 -8.828 -11.195 1 93.56 158 TYR B N 1
ATOM 3112 C CA . TYR B 1 158 ? 2.109 -9.625 -10.562 1 93.56 158 TYR B CA 1
ATOM 3113 C C . TYR B 1 158 ? 1.641 -11.055 -10.328 1 93.56 158 TYR B C 1
ATOM 3115 O O . TYR B 1 158 ? 2.396 -12.008 -10.539 1 93.56 158 TYR B O 1
ATOM 3123 N N . SER B 1 159 ? 0.437 -11.211 -9.914 1 93.5 159 SER B N 1
ATOM 3124 C CA . SER B 1 159 ? -0.104 -12.547 -9.695 1 93.5 159 SER B CA 1
ATOM 3125 C C . SER B 1 159 ? -0.15 -13.344 -10.992 1 93.5 159 SER B C 1
ATOM 3127 O O . SER B 1 159 ? 0.212 -14.523 -11.016 1 93.5 159 SER B O 1
ATOM 3129 N N . ARG B 1 160 ? -0.558 -12.703 -12.023 1 95 160 ARG B N 1
ATOM 3130 C CA . ARG B 1 160 ? -0.605 -13.359 -13.328 1 95 160 ARG B CA 1
ATOM 3131 C C . ARG B 1 160 ? 0.796 -13.695 -13.82 1 95 160 ARG B C 1
ATOM 3133 O O . ARG B 1 160 ? 1.016 -14.766 -14.398 1 95 160 ARG B O 1
ATOM 3140 N N . PHE B 1 161 ? 1.712 -12.781 -13.617 1 95.88 161 PHE B N 1
ATOM 3141 C CA . PHE B 1 161 ? 3.102 -13.031 -13.977 1 95.88 161 PHE B CA 1
ATOM 3142 C C . PHE B 1 161 ? 3.648 -14.234 -13.219 1 95.88 161 PHE B C 1
ATOM 3144 O O . PHE B 1 161 ? 4.297 -15.109 -13.805 1 95.88 161 PHE B O 1
ATOM 3151 N N . ARG B 1 162 ? 3.414 -14.281 -11.922 1 94.38 162 ARG B N 1
ATOM 3152 C CA . ARG B 1 162 ? 3.873 -15.406 -11.109 1 94.38 162 ARG B CA 1
ATOM 3153 C C . ARG B 1 162 ? 3.268 -16.719 -11.594 1 94.38 162 ARG B C 1
ATOM 3155 O O . ARG B 1 162 ? 3.949 -17.75 -11.641 1 94.38 162 ARG B O 1
ATOM 3162 N N . MET B 1 163 ? 1.98 -16.719 -11.922 1 94.81 163 MET B N 1
ATOM 3163 C CA . MET B 1 163 ? 1.323 -17.906 -12.445 1 94.81 163 MET B CA 1
ATOM 3164 C C . MET B 1 163 ? 1.959 -18.344 -13.766 1 94.81 163 MET B C 1
ATOM 3166 O O . MET B 1 163 ? 2.223 -19.531 -13.961 1 94.81 163 MET B O 1
ATOM 3170 N N . LEU B 1 164 ? 2.223 -17.375 -14.617 1 95.25 164 LEU B N 1
ATOM 3171 C CA . LEU B 1 164 ? 2.869 -17.656 -15.891 1 95.25 164 LEU B CA 1
ATOM 3172 C C . LEU B 1 164 ? 4.219 -18.344 -15.672 1 95.25 164 LEU B C 1
ATOM 3174 O O . LEU B 1 164 ? 4.512 -19.359 -16.297 1 95.25 164 LEU B O 1
ATOM 3178 N N . ASP B 1 165 ? 4.988 -17.734 -14.812 1 94.5 165 ASP B N 1
ATOM 3179 C CA . ASP B 1 165 ? 6.293 -18.297 -14.484 1 94.5 165 ASP B CA 1
ATOM 3180 C C . ASP B 1 165 ? 6.156 -19.719 -13.938 1 94.5 165 ASP B C 1
ATOM 3182 O O . ASP B 1 165 ? 6.805 -20.641 -14.438 1 94.5 165 ASP B O 1
ATOM 3186 N N . THR B 1 166 ? 5.258 -19.906 -13.008 1 93.25 166 THR B N 1
ATOM 3187 C CA . THR B 1 166 ? 5.059 -21.188 -12.336 1 93.25 166 THR B CA 1
ATOM 3188 C C . THR B 1 166 ? 4.648 -22.266 -13.336 1 93.25 166 THR B C 1
ATOM 3190 O O . THR B 1 166 ? 5.129 -23.391 -13.266 1 93.25 166 THR B O 1
ATOM 3193 N N . MET B 1 167 ? 3.885 -21.922 -14.297 1 92.5 167 MET B N 1
ATOM 3194 C CA . MET B 1 167 ? 3.303 -22.891 -15.219 1 92.5 167 MET B CA 1
ATOM 3195 C C . MET B 1 167 ? 4.266 -23.203 -16.359 1 92.5 167 MET B C 1
ATOM 3197 O O . MET B 1 167 ? 4.176 -24.266 -16.984 1 92.5 167 MET B O 1
ATOM 3201 N N . THR B 1 168 ? 5.238 -22.312 -16.703 1 89.81 168 THR B N 1
ATOM 3202 C CA . THR B 1 168 ? 5.824 -22.453 -18.031 1 89.81 168 THR B CA 1
ATOM 3203 C C . THR B 1 168 ? 7.348 -22.5 -17.938 1 89.81 168 THR B C 1
ATOM 3205 O O . THR B 1 168 ? 8.016 -22.906 -18.906 1 89.81 168 THR B O 1
ATOM 3208 N N . SER B 1 169 ? 7.902 -22.031 -16.828 1 83 169 SER B N 1
ATOM 3209 C CA . SER B 1 169 ? 9.352 -21.875 -16.812 1 83 169 SER B CA 1
ATOM 3210 C C . SER B 1 169 ? 10.047 -23.188 -16.469 1 83 169 SER B C 1
ATOM 3212 O O . SER B 1 169 ? 11.227 -23.359 -16.766 1 83 169 SER B O 1
ATOM 3214 N N . GLY B 1 170 ? 9.367 -24.281 -15.812 1 82.62 170 GLY B N 1
ATOM 3215 C CA . GLY B 1 170 ? 9.984 -25.531 -15.383 1 82.62 170 GLY B CA 1
ATOM 3216 C C . GLY B 1 170 ? 11.055 -25.344 -14.328 1 82.62 170 GLY B C 1
ATOM 3217 O O . GLY B 1 170 ? 11.922 -26.188 -14.164 1 82.62 170 GLY B O 1
ATOM 3218 N N . GLY B 1 171 ? 11.125 -24.203 -13.648 1 90.62 171 GLY B N 1
ATOM 3219 C CA . GLY B 1 171 ? 12.195 -23.859 -12.727 1 90.62 171 GLY B CA 1
ATOM 3220 C C . GLY B 1 171 ? 11.797 -24 -11.266 1 90.62 171 GLY B C 1
ATOM 3221 O O . GLY B 1 171 ? 12.273 -23.25 -10.414 1 90.62 171 GLY B O 1
ATOM 3222 N N . LEU B 1 172 ? 10.938 -25 -10.953 1 95.25 172 LEU B N 1
ATOM 3223 C CA . LEU B 1 172 ? 10.414 -25.125 -9.602 1 95.25 172 LEU B CA 1
ATOM 3224 C C . LEU B 1 172 ? 11.508 -25.562 -8.633 1 95.25 172 LEU B C 1
ATOM 3226 O O . LEU B 1 172 ? 11.484 -25.188 -7.457 1 95.25 172 LEU B O 1
ATOM 3230 N N . ASP B 1 173 ? 12.539 -26.281 -9.125 1 95 173 ASP B N 1
ATOM 3231 C CA . ASP B 1 173 ? 13.672 -26.656 -8.281 1 95 173 ASP B CA 1
ATOM 3232 C C . ASP B 1 173 ? 14.43 -25.422 -7.801 1 95 173 ASP B C 1
ATOM 3234 O O . ASP B 1 173 ? 14.898 -25.375 -6.664 1 95 173 ASP B O 1
ATOM 3238 N N . GLU B 1 174 ? 14.57 -24.5 -8.75 1 96.25 174 GLU B N 1
ATOM 3239 C CA . GLU B 1 174 ? 15.211 -23.234 -8.367 1 96.25 174 GLU B CA 1
ATOM 3240 C C . GLU B 1 174 ? 14.398 -22.5 -7.305 1 96.25 174 GLU B C 1
ATOM 3242 O O . GLU B 1 174 ? 14.969 -21.953 -6.363 1 96.25 174 GLU B O 1
ATOM 3247 N N . VAL B 1 175 ? 13.141 -22.5 -7.418 1 97.31 175 VAL B N 1
ATOM 3248 C CA . VAL B 1 175 ? 12.258 -21.844 -6.457 1 97.31 175 VAL B CA 1
ATOM 3249 C C . VAL B 1 175 ? 12.383 -22.531 -5.098 1 97.31 175 VAL B C 1
ATOM 3251 O O . VAL B 1 175 ? 12.477 -21.875 -4.066 1 97.31 175 VAL B O 1
ATOM 3254 N N . ILE B 1 176 ? 12.359 -23.906 -5.086 1 97.56 176 ILE B N 1
ATOM 3255 C CA . ILE B 1 176 ? 12.523 -24.672 -3.859 1 97.56 176 ILE B CA 1
ATOM 3256 C C . ILE B 1 176 ? 13.844 -24.312 -3.191 1 97.56 176 ILE B C 1
ATOM 3258 O O . ILE B 1 176 ? 13.898 -24.062 -1.986 1 97.56 176 ILE B O 1
ATOM 3262 N N . ALA B 1 177 ? 14.906 -24.281 -3.967 1 97.5 177 ALA B N 1
ATOM 3263 C CA . ALA B 1 177 ? 16.234 -23.953 -3.436 1 97.5 177 ALA B CA 1
ATOM 3264 C C . ALA B 1 177 ? 16.25 -22.547 -2.857 1 97.5 177 ALA B C 1
ATOM 3266 O O . ALA B 1 177 ? 16.828 -22.312 -1.799 1 97.5 177 ALA B O 1
ATOM 3267 N N . ASP B 1 178 ? 15.648 -21.594 -3.566 1 97.88 178 ASP B N 1
ATOM 3268 C CA . ASP B 1 178 ? 15.57 -20.219 -3.088 1 97.88 178 ASP B CA 1
ATOM 3269 C C . ASP B 1 178 ? 14.859 -20.141 -1.739 1 97.88 178 ASP B C 1
ATOM 3271 O O . ASP B 1 178 ? 15.32 -19.469 -0.823 1 97.88 178 ASP B O 1
ATOM 3275 N N . HIS B 1 179 ? 13.711 -20.844 -1.562 1 98.25 179 HIS B N 1
ATOM 3276 C CA . HIS B 1 179 ? 13.008 -20.875 -0.282 1 98.25 179 HIS B CA 1
ATOM 3277 C C . HIS B 1 179 ? 13.898 -21.469 0.811 1 98.25 179 HIS B C 1
ATOM 3279 O O . HIS B 1 179 ? 13.961 -20.922 1.918 1 98.25 179 HIS B O 1
ATOM 3285 N N . GLN B 1 180 ? 14.562 -22.531 0.534 1 97.56 180 GLN B N 1
ATOM 3286 C CA . GLN B 1 180 ? 15.43 -23.172 1.509 1 97.56 180 GLN B CA 1
ATOM 3287 C C . GLN B 1 180 ? 16.547 -22.25 1.953 1 97.56 180 GLN B C 1
ATOM 3289 O O . GLN B 1 180 ? 16.922 -22.219 3.133 1 97.56 180 GLN B O 1
ATOM 3294 N N . ASN B 1 181 ? 17.125 -21.516 0.996 1 98.31 181 ASN B N 1
ATOM 3295 C CA . ASN B 1 181 ? 18.172 -20.562 1.326 1 98.31 181 ASN B CA 1
ATOM 3296 C C . ASN B 1 181 ? 17.656 -19.469 2.254 1 98.31 181 ASN B C 1
ATOM 3298 O O . ASN B 1 181 ? 18.359 -19.047 3.184 1 98.31 181 ASN B O 1
ATOM 3302 N N . ILE B 1 182 ? 16.469 -18.984 2.037 1 98.5 182 ILE B N 1
ATOM 3303 C CA . ILE B 1 182 ? 15.875 -17.953 2.881 1 98.5 182 ILE B CA 1
ATOM 3304 C C . ILE B 1 182 ? 15.625 -18.516 4.281 1 98.5 182 ILE B C 1
ATOM 3306 O O . ILE B 1 182 ? 15.922 -17.859 5.281 1 98.5 182 ILE B O 1
ATOM 3310 N N . ILE B 1 183 ? 15.086 -19.766 4.355 1 97.69 183 ILE B N 1
ATOM 3311 C CA . ILE B 1 183 ? 14.789 -20.391 5.645 1 97.69 183 ILE B CA 1
ATOM 3312 C C . ILE B 1 183 ? 16.094 -20.625 6.41 1 97.69 183 ILE B C 1
ATOM 3314 O O . ILE B 1 183 ? 16.156 -20.406 7.617 1 97.69 183 ILE B O 1
ATOM 3318 N N . ALA B 1 184 ? 17.156 -21.078 5.715 1 97.56 184 ALA B N 1
ATOM 3319 C CA . ALA B 1 184 ? 18.469 -21.25 6.336 1 97.56 184 ALA B CA 1
ATOM 3320 C C . ALA B 1 184 ? 18.984 -19.938 6.906 1 97.56 184 ALA B C 1
ATOM 3322 O O . ALA B 1 184 ? 19.562 -19.906 8 1 97.56 184 ALA B O 1
ATOM 3323 N N . ALA B 1 185 ? 18.781 -18.891 6.18 1 98.44 185 ALA B N 1
ATOM 3324 C CA . ALA B 1 185 ? 19.203 -17.578 6.652 1 98.44 185 ALA B CA 1
ATOM 3325 C C . ALA B 1 185 ? 18.422 -17.156 7.895 1 98.44 185 ALA B C 1
ATOM 3327 O O . ALA B 1 185 ? 18.969 -16.531 8.797 1 9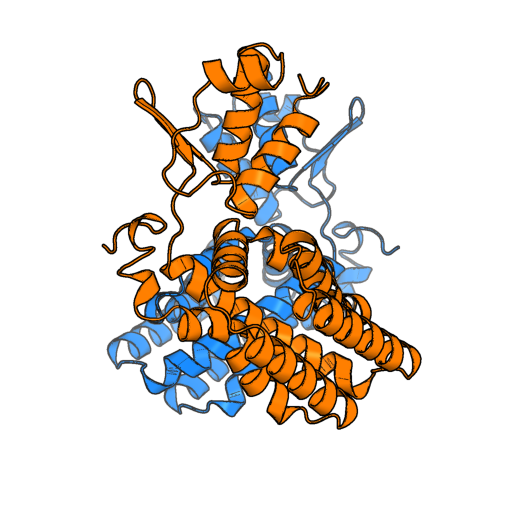8.44 185 ALA B O 1
ATOM 3328 N N . ILE B 1 186 ? 17.156 -17.469 7.977 1 98.31 186 ILE B N 1
ATOM 3329 C CA . ILE B 1 186 ? 16.344 -17.203 9.156 1 98.31 186 ILE B CA 1
ATOM 3330 C C . ILE B 1 186 ? 16.906 -17.938 10.359 1 98.31 186 ILE B C 1
ATOM 3332 O O . ILE B 1 186 ? 17.094 -17.359 11.43 1 98.31 186 ILE B O 1
ATOM 3336 N N . GLU B 1 187 ? 17.188 -19.172 10.18 1 95.19 187 GLU B N 1
ATOM 3337 C CA . GLU B 1 187 ? 17.672 -20.016 11.266 1 95.19 187 GLU B CA 1
ATOM 3338 C C . GLU B 1 187 ? 19.031 -19.547 11.773 1 95.19 187 GLU B C 1
ATOM 3340 O O . GLU B 1 187 ? 19.312 -19.641 12.969 1 95.19 187 GLU B O 1
ATOM 3345 N N . ARG B 1 188 ? 19.844 -19.016 10.891 1 96.44 188 ARG B N 1
ATOM 3346 C CA . ARG B 1 188 ? 21.188 -18.547 11.25 1 96.44 188 ARG B CA 1
ATOM 3347 C C . ARG B 1 188 ? 21.156 -17.078 11.656 1 96.44 188 ARG B C 1
ATOM 3349 O O . ARG B 1 188 ? 22.203 -16.516 12.023 1 96.44 188 ARG B O 1
ATOM 3356 N N . CYS B 1 189 ? 19.969 -16.5 11.484 1 97.81 189 CYS B N 1
ATOM 3357 C CA . CYS B 1 189 ? 19.828 -15.07 11.742 1 97.81 189 CYS B CA 1
ATOM 3358 C C . CYS B 1 189 ? 20.859 -14.258 10.961 1 97.81 189 CYS B C 1
ATOM 3360 O O . CYS B 1 189 ? 21.516 -13.375 11.516 1 97.81 189 CYS B O 1
ATOM 3362 N N . ASP B 1 190 ? 21.078 -14.641 9.742 1 98.06 190 ASP B N 1
ATOM 3363 C CA . ASP B 1 190 ? 21.984 -13.93 8.844 1 98.06 190 ASP B CA 1
ATOM 3364 C C . ASP B 1 190 ? 21.297 -12.734 8.195 1 98.06 190 ASP B C 1
ATOM 3366 O O . ASP B 1 190 ? 20.891 -12.805 7.035 1 98.06 190 ASP B O 1
ATOM 3370 N N . LEU B 1 191 ? 21.312 -11.633 8.867 1 97.62 191 LEU B N 1
ATOM 3371 C CA . LEU B 1 191 ? 20.516 -10.469 8.5 1 97.62 191 LEU B CA 1
ATOM 3372 C C . LEU B 1 191 ? 20.969 -9.898 7.16 1 97.62 191 LEU B C 1
ATOM 3374 O O . LEU B 1 191 ? 20.141 -9.445 6.359 1 97.62 191 LEU B O 1
ATOM 3378 N N . ALA B 1 192 ? 22.219 -9.977 6.855 1 96.5 192 ALA B N 1
ATOM 3379 C CA . ALA B 1 192 ? 22.781 -9.367 5.648 1 96.5 192 ALA B CA 1
ATOM 3380 C C . ALA B 1 192 ? 22.391 -10.172 4.406 1 96.5 192 ALA B C 1
ATOM 3382 O O . ALA B 1 192 ? 22.453 -9.656 3.289 1 96.5 192 ALA B O 1
ATOM 3383 N N . ALA B 1 193 ? 22.016 -11.391 4.566 1 98.19 193 ALA B N 1
ATOM 3384 C CA . ALA B 1 193 ? 21.734 -12.289 3.447 1 98.19 193 ALA B CA 1
ATOM 3385 C C . ALA B 1 193 ? 20.328 -12.07 2.906 1 98.19 193 ALA B C 1
ATOM 3387 O O . ALA B 1 193 ? 20 -12.508 1.796 1 98.19 193 ALA B O 1
ATOM 3388 N N . PHE B 1 194 ? 19.438 -11.375 3.637 1 98.44 194 PHE B N 1
ATOM 3389 C CA . PHE B 1 194 ? 18.016 -11.414 3.322 1 98.44 194 PHE B CA 1
ATOM 3390 C C . PHE B 1 194 ? 17.719 -10.672 2.027 1 98.44 194 PHE B C 1
ATOM 3392 O O . PHE B 1 194 ? 17.062 -11.203 1.131 1 98.44 194 PHE B O 1
ATOM 3399 N N . GLU B 1 195 ? 18.172 -9.477 1.908 1 97.75 195 GLU B N 1
ATOM 3400 C CA . GLU B 1 195 ? 17.812 -8.719 0.715 1 97.75 195 GLU B CA 1
ATOM 3401 C C . GLU B 1 195 ? 18.312 -9.406 -0.55 1 97.75 195 GLU B C 1
ATOM 3403 O O . GLU B 1 195 ? 17.547 -9.617 -1.494 1 97.75 195 GLU B O 1
ATOM 3408 N N . PRO B 1 196 ? 19.672 -9.828 -0.622 1 98.12 196 PRO B N 1
ATOM 3409 C CA . PRO B 1 196 ? 20.141 -10.555 -1.808 1 98.12 196 PRO B CA 1
ATOM 3410 C C . PRO B 1 196 ? 19.344 -11.828 -2.064 1 98.12 196 PRO B C 1
ATOM 3412 O O . PRO B 1 196 ? 19.031 -12.148 -3.217 1 98.12 196 PRO B O 1
ATOM 3415 N N . LEU B 1 197 ? 18.969 -12.633 -1.054 1 98.75 197 LEU B N 1
ATOM 3416 C CA . LEU B 1 197 ? 18.234 -13.891 -1.216 1 98.75 197 LEU B CA 1
ATOM 3417 C C . LEU B 1 197 ? 16.812 -13.641 -1.707 1 98.75 197 LEU B C 1
ATOM 3419 O O . LEU B 1 197 ? 16.328 -14.336 -2.6 1 98.75 197 LEU B O 1
ATOM 3423 N N . VAL B 1 198 ? 16.156 -12.625 -1.135 1 98.69 198 VAL B N 1
ATOM 3424 C CA . VAL B 1 198 ? 14.789 -12.289 -1.522 1 98.69 198 VAL B CA 1
ATOM 3425 C C . VAL B 1 198 ? 14.773 -11.766 -2.957 1 98.69 198 VAL B C 1
ATOM 3427 O O . VAL B 1 198 ? 13.906 -12.133 -3.748 1 98.69 198 VAL B O 1
ATOM 3430 N N . GLU B 1 199 ? 15.719 -10.953 -3.242 1 98.44 199 GLU B N 1
ATOM 3431 C CA . GLU B 1 199 ? 15.828 -10.414 -4.598 1 98.44 199 GLU B CA 1
ATOM 3432 C C . GLU B 1 199 ? 15.992 -11.531 -5.621 1 98.44 199 GLU B C 1
ATOM 3434 O O . GLU B 1 199 ? 15.297 -11.555 -6.641 1 98.44 199 GLU B O 1
ATOM 3439 N N . ARG B 1 200 ? 16.953 -12.359 -5.414 1 98 200 ARG B N 1
ATOM 3440 C CA . ARG B 1 200 ? 17.172 -13.484 -6.316 1 98 200 ARG B CA 1
ATOM 3441 C C . ARG B 1 200 ? 15.898 -14.297 -6.504 1 98 200 ARG B C 1
ATOM 3443 O O . ARG B 1 200 ? 15.539 -14.641 -7.629 1 98 200 ARG B O 1
ATOM 3450 N N . HIS B 1 201 ? 15.156 -14.602 -5.402 1 97.88 201 HIS B N 1
ATOM 3451 C CA . HIS B 1 201 ? 13.945 -15.422 -5.418 1 97.88 201 HIS B CA 1
ATOM 3452 C C . HIS B 1 201 ? 12.828 -14.734 -6.199 1 97.88 201 HIS B C 1
ATOM 3454 O O . HIS B 1 201 ? 12.25 -15.328 -7.113 1 97.88 201 HIS B O 1
ATOM 3460 N N . LEU B 1 202 ? 12.617 -13.398 -5.914 1 97.38 202 LEU B N 1
ATOM 3461 C CA . LEU B 1 202 ? 11.453 -12.711 -6.473 1 97.38 202 LEU B CA 1
ATOM 3462 C C . LEU B 1 202 ? 11.695 -12.328 -7.93 1 97.38 202 LEU B C 1
ATOM 3464 O O . LEU B 1 202 ? 10.758 -12.289 -8.727 1 97.38 202 LEU B O 1
ATOM 3468 N N . TYR B 1 203 ? 12.961 -12.172 -8.297 1 97.06 203 TYR B N 1
ATOM 3469 C CA . TYR B 1 203 ? 13.281 -11.867 -9.688 1 97.06 203 TYR B CA 1
ATOM 3470 C C . TYR B 1 203 ? 13.5 -13.148 -10.484 1 97.06 203 TYR B C 1
ATOM 3472 O O . TYR B 1 203 ? 13.773 -13.094 -11.688 1 97.06 203 TYR B O 1
ATOM 3480 N N . GLY B 1 204 ? 13.453 -14.227 -9.891 1 96.31 204 GLY B N 1
ATOM 3481 C CA . GLY B 1 204 ? 13.695 -15.508 -10.539 1 96.31 204 GLY B CA 1
ATOM 3482 C C . GLY B 1 204 ? 12.82 -15.727 -11.758 1 96.31 204 GLY B C 1
ATOM 3483 O O . GLY B 1 204 ? 13.281 -16.25 -12.773 1 96.31 204 GLY B O 1
ATOM 3484 N N . GLY B 1 205 ? 11.477 -15.383 -11.609 1 94.44 205 GLY B N 1
ATOM 3485 C CA . GLY B 1 205 ? 10.586 -15.547 -12.742 1 94.44 205 GLY B CA 1
ATOM 3486 C C . GLY B 1 205 ? 11.023 -14.773 -13.969 1 94.44 205 GLY B C 1
ATOM 3487 O O . GLY B 1 205 ? 10.898 -15.266 -15.094 1 94.44 205 GLY B O 1
ATOM 3488 N N . ILE B 1 206 ? 11.516 -13.547 -13.75 1 94.38 206 ILE B N 1
ATOM 3489 C CA . ILE B 1 206 ? 12.023 -12.727 -14.844 1 94.38 206 ILE B CA 1
ATOM 3490 C C . ILE B 1 206 ? 13.211 -13.438 -15.508 1 94.38 206 ILE B C 1
ATOM 3492 O O . ILE B 1 206 ? 13.289 -13.508 -16.734 1 94.38 206 ILE B O 1
ATOM 3496 N N . ARG B 1 207 ? 14.07 -13.945 -14.719 1 93.75 207 ARG B N 1
ATOM 3497 C CA . ARG B 1 207 ? 15.25 -14.633 -15.234 1 93.75 207 ARG B CA 1
ATOM 3498 C C . ARG B 1 207 ? 14.867 -15.922 -15.961 1 93.75 207 ARG B C 1
ATOM 3500 O O . ARG B 1 207 ? 15.352 -16.188 -17.062 1 93.75 207 ARG B O 1
ATOM 3507 N N . ARG B 1 208 ? 14.039 -16.703 -15.398 1 92.5 208 ARG B N 1
ATOM 3508 C CA . ARG B 1 208 ? 13.648 -18 -15.953 1 92.5 208 ARG B CA 1
ATOM 3509 C C . ARG B 1 208 ? 12.906 -17.828 -17.266 1 92.5 208 ARG B C 1
ATOM 3511 O O . ARG B 1 208 ? 13.141 -18.578 -18.219 1 92.5 208 ARG B O 1
ATOM 3518 N N . LEU B 1 209 ? 11.977 -16.891 -17.344 1 92.75 209 LEU B N 1
ATOM 3519 C CA . LEU B 1 209 ? 11.211 -16.688 -18.578 1 92.75 209 LEU B CA 1
ATOM 3520 C C . LEU B 1 209 ? 12.055 -16 -19.641 1 92.75 209 LEU B C 1
ATOM 352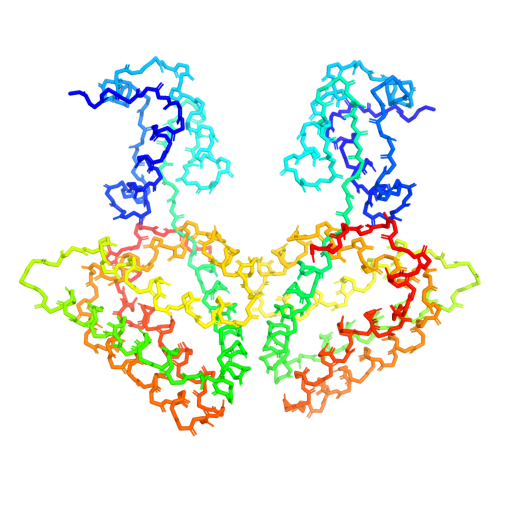2 O O . LEU B 1 209 ? 11.922 -16.297 -20.828 1 92.75 209 LEU B O 1
ATOM 3526 N N . GLY B 1 210 ? 12.883 -15.055 -19.219 1 90.19 210 GLY B N 1
ATOM 3527 C CA . GLY B 1 210 ? 13.867 -14.469 -20.125 1 90.19 210 GLY B CA 1
ATOM 3528 C C . GLY B 1 210 ? 13.281 -14.031 -21.453 1 90.19 210 GLY B C 1
ATOM 3529 O O . GLY B 1 210 ? 12.312 -13.273 -21.484 1 90.19 210 GLY B O 1
ATOM 3530 N N . SER B 1 211 ? 13.844 -14.656 -22.484 1 88.94 211 SER B N 1
ATOM 3531 C CA . SER B 1 211 ? 13.484 -14.273 -23.859 1 88.94 211 SER B CA 1
ATOM 3532 C C . SER B 1 211 ? 12.055 -14.703 -24.188 1 88.94 211 SER B C 1
ATOM 3534 O O . SER B 1 211 ? 11.469 -14.219 -25.156 1 88.94 211 SER B O 1
ATOM 3536 N N . LYS B 1 212 ? 11.508 -15.633 -23.375 1 92.75 212 LYS B N 1
ATOM 3537 C CA . LYS B 1 212 ? 10.125 -16.047 -23.609 1 92.75 212 LYS B CA 1
ATOM 3538 C C . LYS B 1 212 ? 9.164 -14.883 -23.406 1 92.75 212 LYS B C 1
ATOM 3540 O O . LYS B 1 212 ? 8.062 -14.875 -23.969 1 92.75 212 LYS B O 1
ATOM 3545 N N . LEU B 1 213 ? 9.562 -13.914 -22.609 1 92.25 213 LEU B N 1
ATOM 3546 C CA . LEU B 1 213 ? 8.711 -12.766 -22.312 1 92.25 213 LEU B CA 1
ATOM 3547 C C . LEU B 1 213 ? 8.508 -11.906 -23.562 1 92.25 213 LEU B C 1
ATOM 3549 O O . LEU B 1 213 ? 7.438 -11.32 -23.75 1 92.25 213 LEU B O 1
ATOM 3553 N N . THR B 1 214 ? 9.461 -11.875 -24.391 1 91 214 THR B N 1
ATOM 3554 C CA . THR B 1 214 ? 9.383 -11.055 -25.594 1 91 214 THR B CA 1
ATOM 3555 C C . THR B 1 214 ? 9.156 -11.922 -26.828 1 91 214 THR B C 1
ATOM 3557 O O . THR B 1 214 ? 9.086 -11.414 -27.953 1 91 214 THR B O 1
ATOM 3560 N N . GLY B 1 215 ? 9.133 -13.117 -26.703 1 93.25 215 GLY B N 1
ATOM 3561 C CA . GLY B 1 215 ? 8.883 -14.07 -27.781 1 93.25 215 GLY B CA 1
ATOM 3562 C C . GLY B 1 215 ? 7.566 -14.812 -27.625 1 93.25 215 GLY B C 1
ATOM 3563 O O . GLY B 1 215 ? 6.512 -14.289 -28 1 93.25 215 GLY B O 1
ATOM 3564 N N . GLU B 1 216 ? 7.695 -15.961 -26.953 1 93.62 216 GLU B N 1
ATOM 3565 C CA . GLU B 1 216 ? 6.582 -16.906 -26.828 1 93.62 216 GLU B CA 1
ATOM 3566 C C . GLU B 1 216 ? 5.387 -16.25 -26.141 1 93.62 216 GLU B C 1
ATOM 3568 O O . GLU B 1 216 ? 4.238 -16.5 -26.516 1 93.62 216 GLU B O 1
ATOM 3573 N N . TYR B 1 217 ? 5.648 -15.414 -25.156 1 95.19 217 TYR B N 1
ATOM 3574 C CA . TYR B 1 217 ? 4.559 -14.859 -24.359 1 95.19 217 TYR B CA 1
ATOM 3575 C C . TYR B 1 217 ? 4.441 -13.352 -24.562 1 95.19 217 TYR B C 1
ATOM 3577 O O . TYR B 1 217 ? 3.873 -12.648 -23.734 1 95.19 217 TYR B O 1
ATOM 3585 N N . ALA B 1 218 ? 4.98 -12.859 -25.656 1 94.06 218 ALA B N 1
ATOM 3586 C CA . ALA B 1 218 ? 4.945 -11.43 -25.953 1 94.06 218 ALA B CA 1
ATOM 3587 C C . ALA B 1 218 ? 3.51 -10.914 -25.984 1 94.06 218 ALA B C 1
ATOM 3589 O O . ALA B 1 218 ? 3.236 -9.797 -25.531 1 94.06 218 ALA B O 1
ATOM 3590 N N . ASP B 1 219 ? 2.586 -11.695 -26.391 1 94.88 219 ASP B N 1
ATOM 3591 C CA . ASP B 1 219 ? 1.202 -11.266 -26.578 1 94.88 219 ASP B CA 1
ATOM 3592 C C . ASP B 1 219 ? 0.484 -11.141 -25.234 1 94.88 219 ASP B C 1
ATOM 3594 O O . ASP B 1 219 ? -0.608 -10.578 -25.156 1 94.88 219 ASP B O 1
ATOM 3598 N N . TYR B 1 220 ? 1.104 -11.695 -24.172 1 95.94 220 TYR B N 1
ATOM 3599 C CA . TYR B 1 220 ? 0.518 -11.586 -22.844 1 95.94 220 TYR B CA 1
ATOM 3600 C C . TYR B 1 220 ? 0.788 -10.211 -22.234 1 95.94 220 TYR B C 1
ATOM 3602 O O . TYR B 1 220 ? 0.162 -9.828 -21.25 1 95.94 220 TYR B O 1
ATOM 3610 N N . PHE B 1 221 ? 1.669 -9.445 -22.844 1 95.44 221 PHE B N 1
ATOM 3611 C CA . PHE B 1 221 ? 2.111 -8.18 -22.281 1 95.44 221 PHE B CA 1
ATOM 3612 C C . PHE B 1 221 ? 1.761 -7.016 -23.203 1 95.44 221 PHE B C 1
ATOM 3614 O O . PHE B 1 221 ? 1.653 -7.191 -24.406 1 95.44 221 PHE B O 1
ATOM 3621 N N . GLU B 1 222 ? 1.604 -5.875 -22.5 1 93.56 222 GLU B N 1
ATOM 3622 C CA . GLU B 1 222 ? 1.43 -4.66 -23.297 1 93.56 222 GLU B CA 1
ATOM 3623 C C . GLU B 1 222 ? 2.654 -4.383 -24.156 1 93.56 222 GLU B C 1
ATOM 3625 O O . GLU B 1 222 ? 3.789 -4.598 -23.734 1 93.56 222 GLU B O 1
ATOM 3630 N N . PRO B 1 223 ? 2.32 -3.996 -25.375 1 85.56 223 PRO B N 1
ATOM 3631 C CA . PRO B 1 223 ? 3.455 -3.658 -26.234 1 85.56 223 PRO B CA 1
ATOM 3632 C C . PRO B 1 223 ? 4.348 -2.57 -25.641 1 85.56 223 PRO B C 1
ATOM 3634 O O . PRO B 1 223 ? 3.857 -1.69 -24.938 1 85.56 223 PRO B O 1
ATOM 3637 N N . GLU B 1 224 ? 5.629 -2.783 -25.703 1 72.69 224 GLU B N 1
ATOM 3638 C CA . GLU B 1 224 ? 6.59 -1.787 -25.234 1 72.69 224 GLU B CA 1
ATOM 3639 C C . GLU B 1 224 ? 6.418 -0.465 -25.969 1 72.69 224 GLU B C 1
ATOM 3641 O O . GLU B 1 224 ? 6.137 -0.453 -27.172 1 72.69 224 GLU B O 1
ATOM 3646 N N . LYS B 1 225 ? 6.324 0.519 -25.188 1 58.09 225 LYS B N 1
ATOM 3647 C CA . LYS B 1 225 ? 6.246 1.824 -25.844 1 58.09 225 LYS B CA 1
ATOM 3648 C C . LYS B 1 225 ? 7.566 2.178 -26.531 1 58.09 225 LYS B C 1
ATOM 3650 O O . LYS B 1 225 ? 8.633 1.777 -26.062 1 58.09 225 LYS B O 1
#

Foldseek 3Di:
DAQDDALVRLLVVVLVCLLLCVPFAFDFDAQVVSCVVHVDDSVSVVVSLVVCVVLVQWDQDPPPHIGGHFAAPVVLVVLLVVCLVVLLVLLLVQLVVQDPVLLVVLVVLLVVLVVLLPDPDHDLVVNLVSVLVNSVSSCVVSVNVVVSVCSVSPDSNNSSLVSCLSPPLNCVVVLSVLSVVSSVCSNVSVSVVRSVSSSCNSCVSCVSCPCVCCPVCVSRHDDDD/DAQDPALVSLLVVVLVCLLLCVPFAFDFDAQVVSCVVHVDDSVSSVVSLVVCVVLVQWDQDPPPHIGGHFAAPVLLVVLLVVCLVPLLVLLLVQLVVQDPVLLVVLVVLLVVLVVLLPDPDHDLVVNLVSVLVNSVSSCVVSVNVVVSVCSVSVHSNNSSLVSCLSVPLNCVVVLSVLSVVSSVCSNVSVSVVRSVSSSCNSCVSVVSCPCVCCPVCVSRHDDDD

pLDDT: mean 93.53, std 8.07, range [42.47, 98.75]

Nearest PDB structures (foldseek):
  7u5q-assembly2_B  TM=8.966E-01  e=7.503E-11  Brucella melitensis ATCC 23457
  7xp1-assembly1_A-2  TM=7.275E-01  e=1.319E-07  Pseudomonas aeruginosa PAO1
  2hs5-assembly1_A  TM=7.605E-01  e=1.271E-06  Rhodococcus jostii RHA1
  4p9f-assembly1_A  TM=7.511E-01  e=4.672E-06  Escherichia coli UMEA 3718-1
  3ihu-assembly2_B  TM=7.729E-01  e=3.499E-06  Cupriavidus pinatubonensis JMP134

InterPro domains:
  IPR000524 Transcription regulator HTH, GntR [PF00392] (8-68)
  IPR000524 Transcription regulator HTH, GntR [PS50949] (4-71)
  IPR000524 Transcription regulator HTH, GntR [SM00345] (10-68)
  IPR008920 Transcription regulator FadR/GntR, C-terminal [G3DSA:1.20.120.530] (73-215)
  IPR008920 Transcription regulator FadR/GntR, C-terminal [SSF48008] (77-209)
  IPR011711 GntR, C-terminal [PF07729] (83-202)
  IPR011711 GntR, C-terminal [SM00895] (78-204)
  IPR036388 Winged helix-like DNA-binding domain superfamily [G3DSA:1.10.10.10] (4-69)
  IPR036390 Winged helix DNA-binding domain superfamily [SSF46785] (8-72)

Organism: Faecalibacterium duncaniae (strain DSM 17677 / JCM 31915 / A2-165) (NCBI:txid411483)